Protein AF-0000000076604815 (afdb_homodimer)

Radius of gyration: 25.34 Å; Cα contacts (8 Å, |Δi|>4): 704; chains: 2; bounding box: 78×73×57 Å

pLDDT: mean 83.57, std 13.37, range [25.78, 98.25]

Structure (mmCIF, N/CA/C/O backbone):
data_AF-0000000076604815-model_v1
#
loop_
_entity.id
_entity.type
_entity.pdbx_description
1 polymer 'Sugar ABC transporter permease'
#
loop_
_atom_site.group_PDB
_atom_site.id
_atom_site.type_symbol
_atom_site.label_atom_id
_atom_site.label_alt_id
_atom_site.label_comp_id
_atom_site.label_asym_id
_atom_site.label_entity_id
_atom_site.label_seq_id
_atom_site.pdbx_PDB_ins_code
_atom_site.Cartn_x
_atom_site.Cartn_y
_atom_site.Cartn_z
_atom_site.occupancy
_atom_site.B_iso_or_equiv
_atom_site.auth_seq_id
_atom_site.auth_comp_id
_atom_site.auth_asym_id
_atom_site.auth_atom_id
_atom_site.pdbx_PDB_model_num
ATOM 1 N N . MET A 1 1 ? -42.188 28.953 12.656 1 59.22 1 MET A N 1
ATOM 2 C CA . MET A 1 1 ? -41.5 28.594 11.414 1 59.22 1 MET A CA 1
ATOM 3 C C . MET A 1 1 ? -40.062 28.219 11.688 1 59.22 1 MET A C 1
ATOM 5 O O . MET A 1 1 ? -39.562 27.219 11.172 1 59.22 1 MET A O 1
ATOM 9 N N . ALA A 1 2 ? -39.438 28.953 12.539 1 69.12 2 ALA A N 1
ATOM 10 C CA . ALA A 1 2 ? -38.062 28.703 12.906 1 69.12 2 ALA A CA 1
ATOM 11 C C . ALA A 1 2 ? -37.938 27.391 13.664 1 69.12 2 ALA A C 1
ATOM 13 O O . ALA A 1 2 ? -37 26.594 13.398 1 69.12 2 ALA A O 1
ATOM 14 N N . LEU A 1 3 ? -38.844 27.094 14.508 1 68.69 3 LEU A N 1
ATOM 15 C CA . LEU A 1 3 ? -38.781 25.891 15.32 1 68.69 3 LEU A CA 1
ATOM 16 C C . LEU A 1 3 ? -38.969 24.641 14.453 1 68.69 3 LEU A C 1
ATOM 18 O O . LEU A 1 3 ? -38.344 23.625 14.68 1 68.69 3 LEU A O 1
ATOM 22 N N . LYS A 1 4 ? -39.875 24.766 13.461 1 66.81 4 LYS A N 1
ATOM 23 C CA . LYS A 1 4 ? -40.125 23.641 12.547 1 66.81 4 LYS A CA 1
ATOM 24 C C . LYS A 1 4 ? -38.875 23.359 11.688 1 66.81 4 LYS A C 1
ATOM 26 O O . LYS A 1 4 ? -38.531 22.203 11.445 1 66.81 4 LYS A O 1
ATOM 31 N N . LYS A 1 5 ? -38.281 24.438 11.242 1 68.19 5 LYS A N 1
ATOM 32 C CA . LYS A 1 5 ? -37.062 24.312 10.445 1 68.19 5 LYS A CA 1
ATOM 33 C C . LYS A 1 5 ? -35.938 23.688 11.266 1 68.19 5 LYS A C 1
ATOM 35 O O . LYS A 1 5 ? -35.156 22.875 10.75 1 68.19 5 LYS A O 1
ATOM 40 N N . GLU A 1 6 ? -35.875 24.062 12.547 1 68.06 6 GLU A N 1
ATOM 41 C CA . GLU A 1 6 ? -34.875 23.5 13.445 1 68.06 6 GLU A CA 1
ATOM 42 C C . GLU A 1 6 ? -35.125 22.016 13.68 1 68.06 6 GLU A C 1
ATOM 44 O O . GLU A 1 6 ? -34.188 21.234 13.719 1 68.06 6 GLU A O 1
ATOM 49 N N . LYS A 1 7 ? -36.438 21.625 13.859 1 69 7 LYS A N 1
ATOM 50 C CA . LYS A 1 7 ? -36.781 20.219 14.062 1 69 7 LYS A CA 1
ATOM 51 C C . LYS A 1 7 ? -36.469 19.375 12.836 1 69 7 LYS A C 1
ATOM 53 O O . LYS A 1 7 ? -36 18.25 12.953 1 69 7 LYS A O 1
ATOM 58 N N . GLN A 1 8 ? -36.781 19.922 11.68 1 68.44 8 GLN A N 1
ATOM 59 C CA . GLN A 1 8 ? -36.5 19.234 10.422 1 68.44 8 GLN A CA 1
ATOM 60 C C . GLN A 1 8 ? -34.969 19.062 10.227 1 68.44 8 GLN A C 1
ATOM 62 O O . GLN A 1 8 ? -34.531 18.016 9.75 1 68.44 8 GLN A O 1
ATOM 67 N N . ARG A 1 9 ? -34.25 20.031 10.578 1 66.69 9 ARG A N 1
ATOM 68 C CA . ARG A 1 9 ? -32.781 19.969 10.477 1 66.69 9 ARG A CA 1
ATOM 69 C C . ARG A 1 9 ? -32.219 18.922 11.422 1 66.69 9 ARG A C 1
ATOM 71 O O . ARG A 1 9 ? -31.297 18.172 11.062 1 66.69 9 ARG A O 1
ATOM 78 N N . ASN A 1 10 ? -32.844 18.938 12.562 1 68.44 10 ASN A N 1
ATOM 79 C CA . ASN A 1 10 ? -32.438 17.938 13.555 1 68.44 10 ASN A CA 1
ATOM 80 C C . ASN A 1 10 ? -32.75 16.531 13.102 1 68.44 10 ASN A C 1
ATOM 82 O O . ASN A 1 10 ? -31.984 15.594 13.32 1 68.44 10 ASN A O 1
ATOM 86 N N . ARG A 1 11 ? -33.906 16.406 12.469 1 67.38 11 ARG A N 1
ATOM 87 C CA . ARG A 1 11 ? -34.344 15.102 11.977 1 67.38 11 ARG A CA 1
ATOM 88 C C . ARG A 1 11 ? -33.438 14.625 10.844 1 67.38 11 ARG A C 1
ATOM 90 O O . ARG A 1 11 ? -33.062 13.453 10.789 1 67.38 11 ARG A O 1
ATOM 97 N N . LYS A 1 12 ? -33.156 15.469 9.984 1 65.5 12 LYS A N 1
ATOM 98 C CA . LYS A 1 12 ? -32.281 15.133 8.867 1 65.5 12 LYS A CA 1
ATOM 99 C C . LYS A 1 12 ? -30.891 14.766 9.367 1 65.5 12 LYS A C 1
ATOM 101 O O . LYS A 1 12 ? -30.266 13.828 8.859 1 65.5 12 LYS A O 1
ATOM 106 N N . LYS A 1 13 ? -30.484 15.43 10.359 1 69.56 13 LYS A N 1
ATOM 107 C CA . LYS A 1 13 ? -29.203 15.125 10.984 1 69.56 13 LYS A CA 1
ATOM 108 C C . LYS A 1 13 ? -29.203 13.719 11.57 1 69.56 13 LYS A C 1
ATOM 110 O O . LYS A 1 13 ? -28.219 12.977 11.438 1 69.56 13 LYS A O 1
ATOM 115 N N . LYS A 1 14 ? -30.328 13.477 12.102 1 71.12 14 LYS A N 1
ATOM 116 C CA . LYS A 1 14 ? -30.453 12.164 12.734 1 71.12 14 LYS A CA 1
ATOM 117 C C . LYS A 1 14 ? -30.469 11.055 11.695 1 71.12 14 LYS A C 1
ATOM 119 O O . LYS A 1 14 ? -29.844 10.008 11.875 1 71.12 14 LYS A O 1
ATOM 124 N N . ILE A 1 15 ? -31.141 11.297 10.609 1 70.44 15 ILE A N 1
ATOM 125 C CA . ILE A 1 15 ? -31.25 10.289 9.562 1 70.44 15 ILE A CA 1
ATOM 126 C C . ILE A 1 15 ? -29.875 10.062 8.914 1 70.44 15 ILE A C 1
ATOM 128 O O . ILE A 1 15 ? -29.484 8.922 8.68 1 70.44 15 ILE A O 1
ATOM 132 N N . TYR A 1 16 ? -29.156 11.102 8.633 1 67.44 16 TYR A N 1
ATOM 133 C CA . TYR A 1 16 ? -27.828 10.984 8.047 1 67.44 16 TYR A CA 1
ATOM 134 C C . TYR A 1 16 ? -26.891 10.234 8.969 1 67.44 16 TYR A C 1
ATOM 136 O O . TYR A 1 16 ? -26.094 9.398 8.516 1 67.44 16 TYR A O 1
ATOM 144 N N . SER A 1 17 ? -27.078 10.539 10.156 1 69.69 17 SER A N 1
ATOM 145 C CA . SER A 1 17 ? -26.234 9.852 11.125 1 69.69 17 SER A CA 1
ATOM 146 C C . SER A 1 17 ? -26.562 8.359 11.18 1 69.69 17 SER A C 1
ATOM 148 O O . SER A 1 17 ? -25.672 7.52 11.219 1 69.69 17 SER A O 1
ATOM 150 N N . VAL A 1 18 ? -27.891 8.078 11.055 1 71.94 18 VAL A N 1
ATOM 151 C CA . VAL A 1 18 ? -28.312 6.688 11.133 1 71.94 18 VAL A CA 1
ATOM 152 C C . VAL A 1 18 ? -27.859 5.938 9.891 1 71.94 18 VAL A C 1
ATOM 154 O O . VAL A 1 18 ? -27.359 4.809 9.984 1 71.94 18 VAL A O 1
ATOM 157 N N . VAL A 1 19 ? -27.938 6.598 8.797 1 72.12 19 VAL A N 1
ATOM 158 C CA . VAL A 1 19 ? -27.562 5.965 7.539 1 72.12 19 VAL A CA 1
ATOM 159 C C . VAL A 1 19 ? -26.047 5.754 7.504 1 72.12 19 VAL A C 1
ATOM 161 O O . VAL A 1 19 ? -25.578 4.688 7.105 1 72.12 19 VAL A O 1
ATOM 164 N N . SER A 1 20 ? -25.375 6.738 7.934 1 70.25 20 SER A N 1
ATOM 165 C CA . SER A 1 20 ? -23.922 6.621 7.965 1 70.25 20 SER A CA 1
ATOM 166 C C . SER A 1 20 ? -23.484 5.504 8.906 1 70.25 20 SER A C 1
ATOM 168 O O . SER A 1 20 ? -22.594 4.723 8.578 1 70.25 20 SER A O 1
ATOM 170 N N . TYR A 1 21 ? -24.219 5.395 9.914 1 71.12 21 TYR A N 1
ATOM 171 C CA . TYR A 1 21 ? -23.906 4.344 10.875 1 71.12 21 TYR A CA 1
ATOM 172 C C . TYR A 1 21 ? -24.25 2.969 10.312 1 71.12 21 TYR A C 1
ATOM 174 O O . TYR A 1 21 ? -23.5 2.006 10.516 1 71.12 21 TYR A O 1
ATOM 182 N N . ALA A 1 22 ? -25.297 2.955 9.672 1 75.62 22 ALA A N 1
ATOM 183 C CA . ALA A 1 22 ? -25.734 1.686 9.094 1 75.62 22 ALA A CA 1
ATOM 184 C C . ALA A 1 22 ? -24.75 1.206 8.031 1 75.62 22 ALA A C 1
ATOM 186 O O . ALA A 1 22 ? -24.406 0.021 7.98 1 75.62 22 ALA A O 1
ATOM 187 N N . ILE A 1 23 ? -24.219 2.139 7.34 1 73.94 23 ILE A N 1
ATOM 188 C CA . ILE A 1 23 ? -23.281 1.803 6.285 1 73.94 23 ILE A CA 1
ATOM 189 C C . ILE A 1 23 ? -21.953 1.342 6.902 1 73.94 23 ILE A C 1
ATOM 191 O O . ILE A 1 23 ? -21.375 0.348 6.465 1 73.94 23 ILE A O 1
ATOM 195 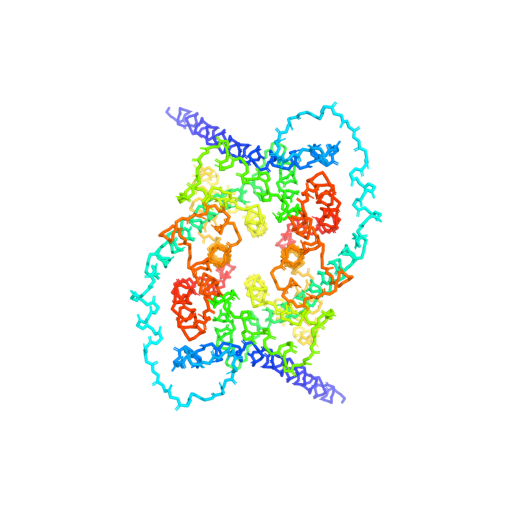N N . LEU A 1 24 ? -21.609 2.041 7.871 1 72.44 24 LEU A N 1
ATOM 196 C CA . LEU A 1 24 ? -20.359 1.681 8.547 1 72.44 24 LEU A CA 1
ATOM 197 C C . LEU A 1 24 ? -20.484 0.309 9.203 1 72.44 24 LEU A C 1
ATOM 199 O O . LEU A 1 24 ? -19.562 -0.508 9.117 1 72.44 24 LEU A O 1
ATOM 203 N N . LEU A 1 25 ? -21.609 0.094 9.812 1 75.06 25 LEU A N 1
ATOM 204 C CA . LEU A 1 25 ? -21.828 -1.185 10.477 1 75.06 25 LEU A CA 1
ATOM 205 C C . LEU A 1 25 ? -21.859 -2.326 9.469 1 75.06 25 LEU A C 1
ATOM 207 O O . LEU A 1 25 ? -21.312 -3.4 9.719 1 75.06 25 LEU A O 1
ATOM 211 N N . PHE A 1 26 ? -22.484 -2.039 8.391 1 78.31 26 PHE A N 1
ATOM 212 C CA . PHE A 1 26 ? -22.547 -3.037 7.332 1 78.31 26 PHE A CA 1
ATOM 213 C C . PHE A 1 26 ? -21.156 -3.393 6.828 1 78.31 26 PHE A C 1
ATOM 215 O O . PHE A 1 26 ? -20.844 -4.57 6.664 1 78.31 26 PHE A O 1
ATOM 222 N N . TRP A 1 27 ? -20.391 -2.369 6.688 1 74.5 27 TRP A N 1
ATOM 223 C CA . TRP A 1 27 ? -19.047 -2.586 6.191 1 74.5 27 TRP A CA 1
ATOM 224 C C . TRP A 1 27 ? -18.188 -3.326 7.223 1 74.5 27 TRP A C 1
ATOM 226 O 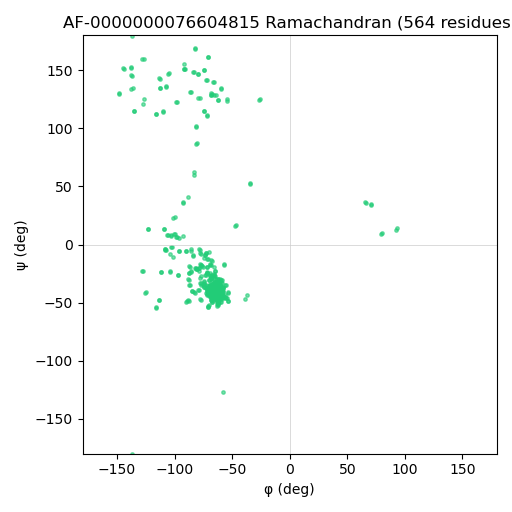O . TRP A 1 27 ? -17.391 -4.199 6.867 1 74.5 27 TRP A O 1
ATOM 236 N N . VAL A 1 28 ? -18.422 -3.035 8.43 1 76.06 28 VAL A N 1
ATOM 237 C CA . VAL A 1 28 ? -17.703 -3.686 9.516 1 76.06 28 VAL A CA 1
ATOM 238 C C . VAL A 1 28 ? -18.047 -5.172 9.555 1 76.06 28 VAL A C 1
ATOM 240 O O . VAL A 1 28 ? -17.156 -6.02 9.68 1 76.06 28 VAL A O 1
ATOM 243 N N . VAL A 1 29 ? -19.312 -5.441 9.406 1 78.12 29 VAL A N 1
ATOM 244 C CA . VAL A 1 29 ? -19.766 -6.828 9.461 1 78.12 29 VAL A CA 1
ATOM 245 C C . VAL A 1 29 ? -19.203 -7.602 8.266 1 78.12 29 VAL A C 1
ATOM 247 O O . VAL A 1 29 ? -18.719 -8.727 8.422 1 78.12 29 VAL A O 1
ATOM 250 N N . LEU A 1 30 ? -19.203 -6.988 7.172 1 77.12 30 LEU A N 1
ATOM 251 C CA . LEU A 1 30 ? -18.734 -7.641 5.953 1 77.12 30 LEU A CA 1
ATOM 252 C C . LEU A 1 30 ? -17.25 -7.957 6.043 1 77.12 30 LEU A C 1
ATOM 254 O O . LEU A 1 30 ? -16.797 -8.992 5.547 1 77.12 30 LEU A O 1
ATOM 258 N N . THR A 1 31 ? -16.547 -7.082 6.676 1 76.31 31 THR A N 1
ATOM 259 C CA . THR A 1 31 ? -15.094 -7.266 6.746 1 76.31 31 THR A CA 1
ATOM 260 C C . THR A 1 31 ? -14.727 -8.258 7.844 1 76.31 31 THR A C 1
ATOM 262 O O . THR A 1 31 ? -13.695 -8.93 7.766 1 76.31 31 THR A O 1
ATOM 265 N N . ILE A 1 32 ? -15.641 -8.477 8.812 1 82.94 32 ILE A N 1
ATOM 266 C CA . ILE A 1 32 ? -15.367 -9.312 9.977 1 82.94 32 ILE A CA 1
ATOM 267 C C . ILE A 1 32 ? -15.688 -10.773 9.648 1 82.94 32 ILE A C 1
ATOM 269 O O . ILE A 1 32 ? -15.078 -11.688 10.203 1 82.94 32 ILE A O 1
ATOM 273 N N . ILE A 1 33 ? -16.516 -11.016 8.734 1 84.5 33 ILE A N 1
ATOM 274 C CA . ILE A 1 33 ? -17.016 -12.359 8.453 1 84.5 33 ILE A CA 1
ATOM 275 C C . ILE A 1 33 ? -15.859 -13.25 8.016 1 84.5 33 ILE A C 1
ATOM 277 O O . ILE A 1 33 ? -15.648 -14.328 8.586 1 84.5 33 ILE A O 1
ATOM 281 N N . PRO A 1 34 ? -15.07 -12.812 7.043 1 82.25 34 PRO A N 1
ATOM 282 C CA . PRO A 1 34 ? -13.953 -13.672 6.652 1 82.25 34 PRO A CA 1
ATOM 283 C C . PRO A 1 34 ? -12.961 -13.906 7.789 1 82.25 34 PRO A C 1
ATOM 285 O O . PRO A 1 34 ? -12.359 -14.984 7.875 1 82.25 34 PRO A O 1
ATOM 288 N N . LEU A 1 35 ? -12.82 -12.977 8.586 1 83.38 35 LEU A N 1
ATOM 289 C CA . LEU A 1 35 ? -11.945 -13.109 9.75 1 83.38 35 LEU A CA 1
ATOM 290 C C . LEU A 1 35 ? -12.5 -14.125 10.734 1 83.38 35 LEU A C 1
ATOM 292 O O . LEU A 1 35 ? -11.75 -14.93 11.297 1 83.38 35 LEU A O 1
ATOM 296 N N . TYR A 1 36 ? -13.734 -13.961 10.914 1 86.56 36 TYR A N 1
ATOM 297 C CA . TYR A 1 36 ? -14.414 -14.922 11.781 1 86.56 36 TYR A CA 1
ATOM 298 C C . TYR A 1 36 ? -14.258 -16.344 11.25 1 86.56 36 TYR A C 1
ATOM 300 O O . TYR A 1 36 ? -13.938 -17.266 12.008 1 86.56 36 TYR A O 1
ATOM 308 N N . TRP A 1 37 ? -14.359 -16.5 10.008 1 85.75 37 TRP A N 1
ATOM 309 C CA . TRP A 1 37 ? -14.211 -17.812 9.383 1 85.75 37 TRP A CA 1
ATOM 310 C C . TRP A 1 37 ? -12.781 -18.328 9.531 1 85.75 37 TRP A C 1
ATOM 312 O O . TRP A 1 37 ? -12.562 -19.531 9.719 1 85.75 37 TRP A O 1
ATOM 322 N N . MET A 1 38 ? -11.852 -17.438 9.383 1 86.12 38 MET A N 1
ATOM 323 C CA . MET A 1 38 ? -10.445 -17.797 9.531 1 86.12 38 MET A CA 1
ATOM 324 C C . MET A 1 38 ? -10.172 -18.344 10.93 1 86.12 38 MET A C 1
ATOM 326 O O . MET A 1 38 ? -9.539 -19.391 11.086 1 86.12 38 MET A O 1
ATOM 330 N N . VAL A 1 39 ? -10.711 -17.688 11.906 1 88.75 39 VAL A N 1
ATOM 331 C CA . VAL A 1 39 ? -10.477 -18.062 13.297 1 88.75 39 VAL A CA 1
ATOM 332 C C . VAL A 1 39 ? -11.156 -19.406 13.594 1 88.75 39 VAL A C 1
ATOM 334 O O . VAL A 1 39 ? -10.539 -20.312 14.172 1 88.75 39 VAL A O 1
ATOM 337 N N . ILE A 1 40 ? -12.359 -19.547 13.148 1 89.44 40 ILE A N 1
ATOM 338 C CA . ILE A 1 40 ? -13.109 -20.781 13.398 1 89.44 40 ILE A CA 1
ATOM 339 C C . ILE A 1 40 ? -12.445 -21.938 12.672 1 89.44 40 ILE A C 1
ATOM 341 O O . ILE A 1 40 ? -12.312 -23.031 13.227 1 89.44 40 ILE A O 1
ATOM 345 N N . SER A 1 41 ? -11.984 -21.703 11.492 1 87.44 41 SER A N 1
ATOM 346 C CA . SER A 1 41 ? -11.375 -22.75 10.68 1 87.44 41 SER A CA 1
ATOM 347 C C . SER A 1 41 ? -10.008 -23.156 11.219 1 87.44 41 SER A C 1
ATOM 349 O O . SER A 1 41 ? -9.523 -24.25 10.945 1 87.44 41 SER A O 1
ATOM 351 N N . SER A 1 42 ? -9.383 -22.25 11.945 1 89.75 42 SER A N 1
ATOM 352 C CA . SER A 1 42 ? -8.078 -22.547 12.516 1 89.75 42 SER A CA 1
ATOM 353 C C . SER A 1 42 ? -8.18 -23.609 13.602 1 89.75 42 SER A C 1
ATOM 355 O O . SER A 1 42 ? -7.172 -24.219 13.984 1 89.75 42 SER A O 1
ATOM 357 N N . PHE A 1 43 ? -9.391 -23.891 14.055 1 92 43 PHE A N 1
ATOM 358 C CA . PHE A 1 43 ? -9.609 -24.875 15.102 1 92 43 PHE A CA 1
ATOM 359 C C . PHE A 1 43 ? -10.281 -26.125 14.531 1 92 43 PHE A C 1
ATOM 361 O O . PHE A 1 43 ? -10.781 -26.969 15.281 1 92 43 PHE A O 1
ATOM 368 N N . ARG A 1 44 ? -10.266 -26.156 13.258 1 88.38 44 ARG A N 1
ATOM 369 C CA . ARG A 1 44 ? -10.906 -27.297 12.609 1 88.38 44 ARG A CA 1
ATOM 370 C C . ARG A 1 44 ? -9.875 -28.172 11.898 1 88.38 44 ARG A C 1
ATOM 372 O O . ARG A 1 44 ? -9 -27.656 11.195 1 88.38 44 ARG A O 1
ATOM 379 N N . ASP A 1 45 ? -10.047 -29.438 12.125 1 81.69 45 ASP A N 1
ATOM 380 C CA . ASP A 1 45 ? -9.172 -30.375 11.43 1 81.69 45 ASP A CA 1
ATOM 381 C C . ASP A 1 45 ? -9.664 -30.641 10.008 1 81.69 45 ASP A C 1
ATOM 383 O O . ASP A 1 45 ? -10.719 -31.25 9.812 1 81.69 45 ASP A O 1
ATOM 387 N N . THR A 1 46 ? -9.055 -30.031 9.133 1 73.31 46 THR A N 1
ATOM 388 C CA . THR A 1 46 ? -9.508 -30.109 7.75 1 73.31 46 THR A CA 1
ATOM 389 C C . THR A 1 46 ? -8.688 -31.141 6.98 1 73.31 46 THR A C 1
ATOM 391 O O . THR A 1 46 ? -8.773 -31.219 5.75 1 73.31 46 THR A O 1
ATOM 394 N N . THR A 1 47 ? -7.887 -31.828 7.602 1 65.81 47 THR A N 1
ATOM 395 C CA . THR A 1 47 ? -7.113 -32.844 6.887 1 65.81 47 THR A CA 1
ATOM 396 C C . THR A 1 47 ? -8.039 -33.812 6.18 1 65.81 47 THR A C 1
ATOM 398 O O . THR A 1 47 ? -7.637 -34.469 5.203 1 65.81 47 THR A O 1
ATOM 401 N N . VAL A 1 48 ? -9.234 -33.75 6.645 1 59.06 48 VAL A N 1
ATOM 402 C CA . VAL A 1 48 ? -10.141 -34.719 6.035 1 59.06 48 VAL A CA 1
ATOM 403 C C . VAL A 1 48 ? -11.008 -34 4.984 1 59.06 48 VAL A C 1
ATOM 405 O O . VAL A 1 48 ? -11.688 -34.688 4.195 1 59.06 48 VAL A O 1
ATOM 408 N N . SER A 1 49 ? -10.922 -32.688 5 1 60.47 49 SER A N 1
ATOM 409 C CA . SER A 1 49 ? -11.844 -32 4.109 1 60.47 49 SER A CA 1
ATOM 410 C C . SER A 1 49 ? -11.156 -31.594 2.811 1 60.47 49 SER A C 1
ATOM 412 O O . SER A 1 49 ? -10.023 -31.109 2.828 1 60.47 49 SER A O 1
ATOM 414 N N . VAL A 1 50 ? -11.711 -32.062 1.733 1 57.19 50 VAL A N 1
ATOM 415 C CA . VAL A 1 50 ? -11.203 -31.812 0.386 1 57.19 50 VAL A CA 1
ATOM 416 C C . VAL A 1 50 ? -11.359 -30.344 0.024 1 57.19 50 VAL A C 1
ATOM 418 O O . VAL A 1 50 ? -10.578 -29.797 -0.765 1 57.19 50 VAL A O 1
ATOM 421 N N . SER A 1 51 ? -12.328 -29.719 0.645 1 63.94 51 SER A N 1
ATOM 422 C CA . SER A 1 51 ? -12.586 -28.344 0.271 1 63.94 51 SER A CA 1
ATOM 423 C C . SER A 1 51 ? -12.82 -27.469 1.502 1 63.94 51 SER A C 1
ATOM 425 O O . SER A 1 51 ? -13.234 -27.969 2.553 1 63.94 51 SER A O 1
ATOM 427 N N . PHE A 1 52 ? -12.328 -26.328 1.251 1 69.62 52 PHE A N 1
ATOM 428 C CA . PHE A 1 52 ? -12.602 -25.375 2.318 1 69.62 52 PHE A CA 1
ATOM 429 C C . PHE A 1 52 ? -14.07 -24.969 2.328 1 69.62 52 PHE A C 1
ATOM 431 O O . PHE A 1 52 ? -14.586 -24.469 1.328 1 69.62 52 PHE A O 1
ATOM 438 N N . ARG A 1 53 ? -14.859 -25.375 3.352 1 75.25 53 ARG A N 1
ATOM 439 C CA . ARG A 1 53 ? -16.234 -24.953 3.566 1 75.25 53 ARG A CA 1
ATOM 440 C C . ARG A 1 53 ? -16.375 -24.172 4.867 1 75.25 53 ARG A C 1
ATOM 442 O O . ARG A 1 53 ? -16.203 -24.734 5.953 1 75.25 53 ARG A O 1
ATOM 449 N N . PRO A 1 54 ? -16.672 -22.875 4.66 1 75.44 54 PRO A N 1
ATOM 450 C CA . PRO A 1 54 ? -16.828 -22.094 5.887 1 75.44 54 PRO A CA 1
ATOM 451 C C . PRO A 1 54 ? -18 -22.562 6.746 1 75.44 54 PRO A C 1
ATOM 453 O O . PRO A 1 54 ? -19.031 -22.938 6.219 1 75.44 54 PRO A O 1
ATOM 456 N N . GLU A 1 55 ? -17.656 -22.781 7.992 1 80.19 55 GLU A N 1
ATOM 457 C CA . GLU A 1 55 ? -18.688 -23.094 8.984 1 80.19 55 GLU A CA 1
ATOM 458 C C . GLU A 1 55 ? -18.812 -21.969 10.016 1 80.19 55 GLU A C 1
ATOM 460 O O . GLU A 1 55 ? -17.828 -21.312 10.352 1 80.19 55 GLU A O 1
ATOM 465 N N . TRP A 1 56 ? -19.953 -21.703 10.438 1 84 56 TRP A N 1
ATOM 466 C CA . TRP A 1 56 ? -20.188 -20.641 11.398 1 84 56 TRP A CA 1
ATOM 467 C C . TRP A 1 56 ? -19.797 -21.078 12.805 1 84 56 TRP A C 1
ATOM 469 O O . TRP A 1 56 ? -19.375 -20.25 13.625 1 84 56 TRP A O 1
ATOM 479 N N . PHE A 1 57 ? -19.891 -22.375 12.977 1 84.12 57 PHE A N 1
ATOM 480 C CA . PHE A 1 57 ? -19.516 -22.938 14.266 1 84.12 57 PHE A CA 1
ATOM 481 C C . PHE A 1 57 ? -18.703 -24.219 14.094 1 84.12 57 PHE A C 1
ATOM 483 O O . PHE A 1 57 ? -19 -25.031 13.219 1 84.12 57 PHE A O 1
ATOM 490 N N . PRO A 1 58 ? -17.609 -24.297 14.859 1 75.81 58 PRO A N 1
ATOM 491 C CA . PRO A 1 58 ? -16.812 -25.5 14.695 1 75.81 58 PRO A CA 1
ATOM 492 C C . PRO A 1 58 ? -17.516 -26.75 15.211 1 75.81 58 PRO A C 1
ATOM 494 O O . PRO A 1 58 ? -18.156 -26.719 16.266 1 75.81 58 PRO A O 1
ATOM 497 N N . SER A 1 59 ? -17.562 -27.734 14.391 1 76.5 59 SER A N 1
ATOM 498 C CA . SER A 1 59 ? -18.125 -29 14.852 1 76.5 59 SER A CA 1
ATOM 499 C C . SER A 1 59 ? -17.234 -29.656 15.891 1 76.5 59 SER A C 1
ATOM 501 O O . SER A 1 59 ? -17.703 -30.156 16.922 1 76.5 59 SER A O 1
ATOM 503 N N . GLN A 1 60 ? -15.906 -29.656 15.625 1 84.25 60 GLN A N 1
ATOM 504 C CA . GLN A 1 60 ? -14.93 -30.203 16.562 1 84.25 60 GLN A CA 1
ATOM 505 C C . GLN A 1 60 ? -13.727 -29.281 16.703 1 84.25 60 GLN A C 1
ATOM 507 O O . GLN A 1 60 ? -13.016 -29.031 15.727 1 84.25 60 GLN A O 1
ATOM 512 N N . LEU A 1 61 ? -13.633 -28.797 17.891 1 89 61 LEU A N 1
ATOM 513 C CA . LEU A 1 61 ? -12.508 -27.922 18.188 1 89 61 LEU A CA 1
ATOM 514 C C . LEU A 1 61 ? -11.234 -28.719 18.422 1 89 61 LEU A C 1
ATOM 516 O O . LEU A 1 61 ? -11.266 -29.75 19.094 1 89 61 LEU A O 1
ATOM 520 N N . THR A 1 62 ? -10.219 -28.406 17.719 1 91.31 62 THR A N 1
ATOM 521 C CA . THR A 1 62 ? -8.945 -29.094 17.922 1 91.31 62 THR A CA 1
ATOM 522 C C . THR A 1 62 ? -7.785 -28.094 17.891 1 91.31 62 THR A C 1
ATOM 524 O O . THR A 1 62 ? -7.906 -27.016 17.281 1 91.31 62 THR A O 1
ATOM 527 N N . LEU A 1 63 ? -6.754 -28.438 18.578 1 93.88 63 LEU A N 1
ATOM 528 C CA . LEU A 1 63 ? -5.527 -27.656 18.531 1 93.88 63 LEU A CA 1
ATOM 529 C C . LEU A 1 63 ? -4.48 -28.328 17.656 1 93.88 63 LEU A C 1
ATOM 531 O O . LEU A 1 63 ? -3.365 -27.828 17.516 1 93.88 63 LEU A O 1
ATOM 535 N N . SER A 1 64 ? -4.918 -29.359 17.016 1 92.56 64 SER A N 1
ATOM 536 C CA . SER A 1 64 ? -3.996 -30.125 16.172 1 92.56 64 SER A CA 1
ATOM 537 C C . SER A 1 64 ? -3.49 -29.281 15.008 1 92.56 64 SER A C 1
ATOM 539 O O . SER A 1 64 ? -2.359 -29.469 14.555 1 92.56 64 SER A O 1
ATOM 541 N N . THR A 1 65 ? -4.328 -28.359 14.594 1 91.81 65 THR A N 1
ATOM 542 C CA . THR A 1 65 ? -3.951 -27.5 13.484 1 91.81 65 THR A CA 1
ATOM 543 C C . THR A 1 65 ? -2.779 -26.594 13.867 1 91.81 65 THR A C 1
ATOM 545 O O . THR A 1 65 ? -1.852 -26.406 13.078 1 91.81 65 THR A O 1
ATOM 548 N N . TYR A 1 66 ? -2.801 -26.156 15.07 1 94.25 66 TYR A N 1
ATOM 549 C CA . TYR A 1 66 ? -1.721 -25.312 15.57 1 94.25 66 TYR A CA 1
ATOM 550 C C . TYR A 1 66 ? -0.447 -26.125 15.773 1 94.25 66 TYR A C 1
ATOM 552 O O . TYR A 1 66 ? 0.648 -25.672 15.445 1 94.25 66 TYR A O 1
ATOM 560 N N . ILE A 1 67 ? -0.603 -27.297 16.266 1 94.25 67 ILE A N 1
ATOM 561 C CA . ILE A 1 67 ? 0.541 -28.172 16.516 1 94.25 67 ILE A CA 1
ATOM 562 C C . ILE A 1 67 ? 1.211 -28.547 15.195 1 94.25 67 ILE A C 1
ATOM 564 O O . ILE A 1 67 ? 2.434 -28.438 15.062 1 94.25 67 ILE A O 1
ATOM 568 N N . ARG A 1 68 ? 0.44 -28.875 14.25 1 91 68 ARG A N 1
ATOM 569 C CA . ARG A 1 68 ? 0.984 -29.266 12.953 1 91 68 ARG A CA 1
ATOM 570 C C . ARG A 1 68 ? 1.692 -28.078 12.289 1 91 68 ARG A C 1
ATOM 572 O O . ARG A 1 68 ? 2.779 -28.234 11.734 1 91 68 ARG A O 1
ATOM 579 N N . PHE A 1 69 ? 1.09 -26.938 12.352 1 91.31 69 PHE A N 1
ATOM 580 C CA . PHE A 1 69 ? 1.695 -25.766 11.75 1 91.31 69 PHE A CA 1
ATOM 581 C C . PHE A 1 69 ? 3.035 -25.438 12.398 1 91.31 69 PHE A C 1
ATOM 583 O O . PHE A 1 69 ? 4.008 -25.125 11.711 1 91.31 69 PHE A O 1
ATOM 590 N N . LEU A 1 70 ? 3.121 -25.625 13.742 1 94.12 70 LEU A N 1
ATOM 591 C CA . LEU A 1 70 ? 4.301 -25.188 14.484 1 94.12 70 LEU A CA 1
ATOM 592 C C . LEU A 1 70 ? 5.379 -26.281 14.453 1 94.12 70 LEU A C 1
ATOM 594 O O . LEU A 1 70 ? 6.566 -25.969 14.586 1 94.12 70 LEU A O 1
ATOM 598 N N . THR A 1 71 ? 4.973 -27.516 14.242 1 92.31 71 THR A N 1
ATOM 599 C CA . THR A 1 71 ? 5.945 -28.594 14.414 1 92.31 71 THR A CA 1
ATOM 600 C C . THR A 1 71 ? 6.281 -29.234 13.078 1 92.31 71 THR A C 1
ATOM 602 O O . THR A 1 71 ? 7.348 -29.828 12.922 1 92.31 71 THR A O 1
ATOM 605 N N . GLU A 1 72 ? 5.426 -29.125 12.133 1 90.69 72 GLU A N 1
ATOM 606 C CA . GLU A 1 72 ? 5.645 -29.844 10.875 1 90.69 72 GLU A CA 1
ATOM 607 C C . GLU A 1 72 ? 6.066 -28.875 9.766 1 90.69 72 GLU A C 1
ATOM 609 O O . GLU A 1 72 ? 6.078 -29.25 8.586 1 90.69 72 GLU A O 1
ATOM 614 N N . THR A 1 73 ? 6.328 -27.641 10.086 1 91.44 73 THR A N 1
ATOM 615 C CA . THR A 1 73 ? 6.801 -26.656 9.125 1 91.44 73 THR A CA 1
ATOM 616 C C . THR A 1 73 ? 7.922 -25.812 9.719 1 91.44 73 THR A C 1
ATOM 618 O O . THR A 1 73 ? 8.359 -26.062 10.844 1 91.44 73 THR A O 1
ATOM 621 N N . ASP A 1 74 ? 8.43 -24.891 8.961 1 94.88 74 ASP A N 1
ATOM 622 C CA . ASP A 1 74 ? 9.406 -23.922 9.438 1 94.88 74 ASP A CA 1
ATOM 623 C C . ASP A 1 74 ? 8.719 -22.641 9.914 1 94.88 74 ASP A C 1
ATOM 625 O O . ASP A 1 74 ? 9.25 -21.547 9.734 1 94.88 74 ASP A O 1
ATOM 629 N N . ALA A 1 75 ? 7.531 -22.844 10.516 1 94 75 ALA A N 1
ATOM 630 C CA . ALA A 1 75 ? 6.645 -21.75 10.867 1 94 75 ALA A CA 1
ATOM 631 C C . ALA A 1 75 ? 7.367 -20.719 11.727 1 94 75 ALA A C 1
ATOM 633 O O . ALA A 1 75 ? 7.281 -19.516 11.461 1 94 75 ALA A O 1
ATOM 634 N N . LEU A 1 76 ? 8.07 -21.125 12.695 1 95.25 76 LEU A N 1
ATOM 635 C CA . LEU A 1 76 ? 8.734 -20.203 13.609 1 95.25 76 LEU A CA 1
ATOM 636 C C . LEU A 1 76 ? 9.82 -19.406 12.883 1 95.25 76 LEU A C 1
ATOM 638 O O . LEU A 1 76 ? 10.016 -18.219 13.156 1 95.25 76 LEU A O 1
ATOM 642 N N . ARG A 1 77 ? 10.477 -20.094 11.992 1 96.81 77 ARG A N 1
ATOM 643 C CA . ARG A 1 77 ? 11.484 -19.406 11.18 1 96.81 77 ARG A CA 1
ATOM 644 C C . ARG A 1 77 ? 10.844 -18.406 10.227 1 96.81 77 ARG A C 1
ATOM 646 O O . ARG A 1 77 ? 11.352 -17.297 10.055 1 96.81 77 ARG A O 1
ATOM 653 N N . TRP A 1 78 ? 9.727 -18.781 9.633 1 96.12 78 TRP A N 1
ATOM 654 C CA . TRP A 1 78 ? 9.008 -17.891 8.734 1 96.12 78 TRP A CA 1
ATOM 655 C C . TRP A 1 78 ? 8.555 -16.625 9.469 1 96.12 78 TRP A C 1
ATOM 657 O O . TRP A 1 78 ? 8.68 -15.516 8.953 1 96.12 78 TRP A O 1
ATOM 667 N N . LEU A 1 79 ? 8.07 -16.859 10.672 1 95.19 79 LEU A N 1
ATOM 668 C CA . LEU A 1 79 ? 7.621 -15.742 11.492 1 95.19 79 LEU A CA 1
ATOM 669 C C . LEU A 1 79 ? 8.789 -14.828 11.859 1 95.19 79 LEU A C 1
ATOM 671 O O . LEU A 1 79 ? 8.672 -13.602 11.773 1 95.19 79 LEU A O 1
ATOM 675 N N . PHE A 1 80 ? 9.852 -15.406 12.195 1 97 80 PHE A N 1
ATOM 676 C CA . PHE A 1 80 ? 11.039 -14.625 12.523 1 97 80 PHE A CA 1
ATOM 677 C C . PHE A 1 80 ? 11.516 -13.828 11.32 1 97 80 PHE A C 1
ATOM 679 O O . PHE A 1 80 ? 11.805 -12.633 11.43 1 97 80 PHE A O 1
ATOM 686 N N . ASN A 1 81 ? 11.609 -14.484 10.188 1 98.06 81 ASN A N 1
ATOM 687 C CA . ASN A 1 81 ? 12.047 -13.812 8.969 1 98.06 81 ASN A CA 1
ATOM 688 C C . ASN A 1 81 ? 11.164 -12.609 8.648 1 98.06 81 ASN A C 1
ATOM 690 O O . ASN A 1 81 ? 11.664 -11.531 8.336 1 98.06 81 ASN A O 1
ATOM 694 N N . SER A 1 82 ? 9.875 -12.828 8.75 1 96.69 82 SER A N 1
ATOM 695 C CA . SER A 1 82 ? 8.922 -11.766 8.453 1 96.69 82 SER A CA 1
ATOM 696 C C . SER A 1 82 ? 9.07 -10.602 9.438 1 96.69 82 SER A C 1
ATOM 698 O O . SER A 1 82 ? 9.062 -9.438 9.031 1 96.69 82 SER A O 1
ATOM 700 N N . LEU A 1 83 ? 9.195 -10.961 10.703 1 96.38 83 LEU A N 1
ATOM 701 C CA . LEU A 1 83 ? 9.336 -9.93 11.727 1 96.38 83 LEU A CA 1
ATOM 702 C C . LEU A 1 83 ? 10.633 -9.141 11.531 1 96.38 83 LEU A C 1
ATOM 704 O O . LEU A 1 83 ? 10.633 -7.914 11.609 1 96.38 83 LEU A O 1
ATOM 708 N N . PHE A 1 84 ? 11.656 -9.836 11.273 1 97.94 84 PHE A N 1
ATOM 709 C CA . PHE A 1 84 ? 12.953 -9.211 11.07 1 97.94 84 PHE A CA 1
ATOM 710 C C . PHE A 1 84 ? 12.93 -8.289 9.859 1 97.94 84 PHE A C 1
ATOM 712 O O . PHE A 1 84 ? 13.273 -7.113 9.953 1 97.94 84 PHE A O 1
ATOM 719 N N . VAL A 1 85 ? 12.5 -8.773 8.734 1 98.25 85 VAL A N 1
ATOM 720 C CA . VAL A 1 85 ? 12.484 -8.039 7.473 1 98.25 85 VAL A CA 1
ATOM 721 C C . VAL A 1 85 ? 11.57 -6.824 7.598 1 98.25 85 VAL A C 1
ATOM 723 O O . VAL A 1 85 ? 11.969 -5.703 7.266 1 98.25 85 VAL A O 1
ATOM 726 N N . SER A 1 86 ? 10.367 -7.055 8.086 1 97.06 86 SER A N 1
ATOM 727 C CA . SER A 1 86 ? 9.398 -5.969 8.164 1 97.06 86 SER A CA 1
ATOM 728 C C . SER A 1 86 ? 9.852 -4.902 9.164 1 97.06 86 SER A C 1
ATOM 730 O O . SER A 1 86 ? 9.617 -3.709 8.945 1 97.06 86 SER A O 1
ATOM 732 N N . SER A 1 87 ? 10.484 -5.328 10.273 1 96.75 87 SER A N 1
ATOM 733 C CA . SER A 1 87 ? 10.969 -4.363 11.258 1 96.75 87 SER A CA 1
ATOM 734 C C . SER A 1 87 ? 12.109 -3.527 10.695 1 96.75 87 SER A C 1
ATOM 736 O O . SER A 1 87 ? 12.125 -2.303 10.836 1 96.75 87 SER A O 1
ATOM 738 N N . VAL A 1 88 ? 13.031 -4.152 10.062 1 98.19 88 VAL A N 1
ATOM 739 C CA . VAL A 1 88 ? 14.164 -3.443 9.484 1 98.19 88 VAL A CA 1
ATOM 740 C C . VAL A 1 88 ? 13.68 -2.484 8.406 1 98.19 88 VAL A C 1
ATOM 742 O O . VAL A 1 88 ? 14.094 -1.32 8.367 1 98.19 88 VAL A O 1
ATOM 745 N N . LEU A 1 89 ? 12.789 -2.965 7.578 1 98 89 LEU A N 1
ATOM 746 C CA . LEU A 1 89 ? 12.297 -2.133 6.484 1 98 89 LEU A CA 1
ATOM 747 C C . LEU A 1 89 ? 11.477 -0.966 7.016 1 98 89 LEU A C 1
ATOM 749 O O . LEU A 1 89 ? 11.516 0.132 6.457 1 98 89 LEU A O 1
ATOM 753 N N . THR A 1 90 ? 10.711 -1.239 8.078 1 96.88 90 THR A N 1
ATOM 754 C CA . THR A 1 90 ? 9.977 -0.142 8.695 1 96.88 90 THR A CA 1
ATOM 755 C C . THR A 1 90 ? 10.938 0.912 9.242 1 96.88 90 THR A C 1
ATOM 757 O O . THR A 1 90 ? 10.758 2.107 9 1 96.88 90 THR A O 1
ATOM 760 N N . LEU A 1 91 ? 11.969 0.474 9.891 1 97.19 91 LEU A N 1
ATOM 761 C CA . LEU A 1 91 ? 12.945 1.385 10.477 1 97.19 91 LEU A CA 1
ATOM 762 C C . LEU A 1 91 ? 13.664 2.182 9.398 1 97.19 91 LEU A C 1
ATOM 764 O O . LEU A 1 91 ? 13.797 3.402 9.5 1 97.19 91 LEU A O 1
ATOM 768 N N . THR A 1 92 ? 14.109 1.521 8.367 1 96.56 92 THR A N 1
ATOM 769 C CA . THR A 1 92 ? 14.844 2.211 7.312 1 96.56 92 THR A CA 1
ATOM 770 C C . THR A 1 92 ? 13.945 3.197 6.578 1 96.56 92 THR A C 1
ATOM 772 O O . THR A 1 92 ? 14.367 4.301 6.23 1 96.56 92 THR A O 1
ATOM 775 N N . ASN A 1 93 ? 12.711 2.787 6.355 1 96.62 93 ASN A N 1
ATOM 776 C CA . ASN A 1 93 ? 11.781 3.705 5.695 1 96.62 93 ASN A CA 1
ATOM 777 C C . ASN A 1 93 ? 11.477 4.918 6.574 1 96.62 93 ASN A C 1
ATOM 779 O O . ASN A 1 93 ? 11.398 6.043 6.078 1 96.62 93 ASN A O 1
ATOM 783 N N . VAL A 1 94 ? 11.273 4.676 7.863 1 95.75 94 VAL A N 1
ATOM 784 C CA . VAL A 1 94 ? 11.016 5.797 8.758 1 95.75 94 VAL A CA 1
ATOM 785 C C . VAL A 1 94 ? 12.195 6.766 8.734 1 95.75 94 VAL A C 1
ATOM 787 O O . VAL A 1 94 ? 12.016 7.977 8.625 1 95.75 94 VAL A O 1
ATOM 790 N N . ILE A 1 95 ? 13.383 6.254 8.75 1 94 95 ILE A N 1
ATOM 791 C CA . ILE A 1 95 ? 14.578 7.09 8.797 1 94 95 ILE A CA 1
ATOM 792 C C . ILE A 1 95 ? 14.758 7.805 7.461 1 94 95 ILE A C 1
ATOM 794 O O . ILE A 1 95 ? 14.766 9.039 7.402 1 94 95 ILE A O 1
ATOM 798 N N . PHE A 1 96 ? 14.758 7.09 6.371 1 91.88 96 PHE A N 1
ATOM 799 C CA . PHE A 1 96 ? 15.133 7.656 5.082 1 91.88 96 PHE A CA 1
ATOM 800 C C . PHE A 1 96 ? 13.984 8.469 4.496 1 91.88 96 PHE A C 1
ATOM 802 O O . PHE A 1 96 ? 14.211 9.531 3.906 1 91.88 96 PHE A O 1
ATOM 809 N N . SER A 1 97 ? 12.75 7.969 4.664 1 94.25 97 SER A N 1
ATOM 810 C CA . SER A 1 97 ? 11.633 8.695 4.086 1 94.25 97 SER A CA 1
ATOM 811 C C . SER A 1 97 ? 11.344 9.984 4.863 1 94.25 97 SER A C 1
ATOM 813 O O . SER A 1 97 ? 10.938 10.984 4.281 1 94.25 97 SER A O 1
ATOM 815 N N . SER A 1 98 ? 11.539 9.938 6.188 1 94.19 98 SER A N 1
ATOM 816 C CA . SER A 1 98 ? 11.352 11.164 6.961 1 94.19 98 SER A CA 1
ATOM 817 C C . SER A 1 98 ? 12.422 12.195 6.621 1 94.19 98 SER A C 1
ATOM 819 O O . SER A 1 98 ? 12.117 13.391 6.496 1 94.19 98 SER A O 1
ATOM 821 N N . LEU A 1 99 ? 13.641 11.742 6.477 1 91.12 99 LEU A N 1
ATOM 822 C CA . LEU A 1 99 ? 14.719 12.648 6.094 1 91.12 99 LEU A CA 1
ATOM 823 C C . LEU A 1 99 ? 14.461 13.25 4.715 1 91.12 99 LEU A C 1
ATOM 825 O O . LEU A 1 99 ? 14.539 14.469 4.539 1 91.12 99 LEU A O 1
ATOM 829 N N . ALA A 1 100 ? 14.133 12.398 3.781 1 90.94 100 ALA A N 1
ATOM 830 C CA . ALA A 1 100 ? 13.867 12.859 2.422 1 90.94 100 ALA A CA 1
ATOM 831 C C . ALA A 1 100 ? 12.625 13.742 2.377 1 90.94 100 ALA A C 1
ATOM 833 O O . ALA A 1 100 ? 12.602 14.766 1.688 1 90.94 100 ALA A O 1
ATOM 834 N N . GLY A 1 101 ? 11.602 13.297 3.117 1 91.75 101 GLY A N 1
ATOM 835 C CA . GLY A 1 101 ? 10.391 14.102 3.191 1 91.75 101 GLY A CA 1
ATOM 836 C C . GLY A 1 101 ? 10.633 15.508 3.709 1 91.75 101 GLY A C 1
ATOM 837 O O . GLY A 1 101 ? 10.102 16.469 3.162 1 91.75 101 GLY A O 1
ATOM 838 N N . TYR A 1 102 ? 11.484 15.602 4.699 1 91.69 102 TYR A N 1
ATOM 839 C CA . TYR A 1 102 ? 11.836 16.906 5.25 1 91.69 102 TYR A CA 1
ATOM 840 C C . TYR A 1 102 ? 12.594 17.734 4.227 1 91.69 102 TYR A C 1
ATOM 842 O O . TYR A 1 102 ? 12.297 18.922 4.035 1 91.69 102 TYR A O 1
ATOM 850 N N . ALA A 1 103 ? 13.531 17.141 3.59 1 89.5 103 ALA A N 1
ATOM 851 C CA . ALA A 1 103 ? 14.328 17.844 2.596 1 89.5 103 ALA A CA 1
ATOM 852 C C . ALA A 1 103 ? 13.453 18.375 1.469 1 89.5 103 ALA A C 1
ATOM 854 O O . ALA A 1 103 ? 13.555 19.562 1.107 1 89.5 103 ALA A O 1
ATOM 855 N N . PHE A 1 104 ? 12.531 17.594 1.026 1 89.75 104 PHE A N 1
ATOM 856 C CA . PHE A 1 104 ? 11.727 18 -0.119 1 89.75 104 PHE A CA 1
ATOM 857 C C . PHE A 1 104 ? 10.625 18.953 0.306 1 89.75 104 PHE A C 1
ATOM 859 O O . PHE A 1 104 ? 10.141 19.75 -0.502 1 89.75 104 PHE A O 1
ATOM 866 N N . ALA A 1 105 ? 10.281 18.922 1.577 1 89.94 105 ALA A N 1
ATOM 867 C CA . ALA A 1 105 ? 9.195 19.766 2.064 1 89.94 105 ALA A CA 1
ATOM 868 C C . ALA A 1 105 ? 9.703 21.141 2.467 1 89.94 105 ALA A C 1
ATOM 870 O O . ALA A 1 105 ? 9.016 22.141 2.256 1 89.94 105 ALA A O 1
ATOM 871 N N . LYS A 1 106 ? 10.93 21.156 3.004 1 89.75 106 LYS A N 1
ATOM 872 C CA . LYS A 1 106 ? 11.258 22.375 3.73 1 89.75 106 LYS A CA 1
ATOM 873 C C . LYS A 1 106 ? 12.578 22.969 3.246 1 89.75 106 LYS A C 1
ATOM 875 O O . LYS A 1 106 ? 12.852 24.156 3.453 1 89.75 106 LYS A O 1
ATOM 880 N N . LEU A 1 107 ? 13.398 22.203 2.672 1 87.5 107 LEU A N 1
ATOM 881 C CA . LEU A 1 107 ? 14.688 22.719 2.24 1 87.5 107 LEU A CA 1
ATOM 882 C C . LEU A 1 107 ? 14.625 23.219 0.801 1 87.5 107 LEU A C 1
ATOM 884 O O . LEU A 1 107 ? 13.812 22.75 0.01 1 87.5 107 LEU A O 1
ATOM 888 N N . LYS A 1 108 ? 15.477 24.172 0.607 1 84.62 108 LYS A N 1
ATOM 889 C CA . LYS A 1 108 ? 15.617 24.703 -0.749 1 84.62 108 LYS A CA 1
ATOM 890 C C . LYS A 1 108 ? 16.953 24.312 -1.354 1 84.62 108 LYS A C 1
ATOM 892 O O . LYS A 1 108 ? 18 24.516 -0.737 1 84.62 108 LYS A O 1
ATOM 897 N N . PHE A 1 109 ? 16.953 23.531 -2.361 1 82.31 109 PHE A N 1
ATOM 898 C CA . PHE A 1 109 ? 18.156 23.141 -3.07 1 82.31 109 PHE A CA 1
ATOM 899 C C . PHE A 1 109 ? 17.891 23 -4.562 1 82.31 109 PHE A C 1
ATOM 901 O O . PHE A 1 109 ? 16.75 22.812 -4.977 1 82.31 109 PHE A O 1
ATOM 908 N N . PRO A 1 110 ? 18.953 23.234 -5.332 1 84.31 110 PRO A N 1
ATOM 909 C CA . PRO A 1 110 ? 18.75 23.203 -6.781 1 84.31 110 PRO A CA 1
ATOM 910 C C . PRO A 1 110 ? 18.234 21.859 -7.281 1 84.31 110 PRO A C 1
ATOM 912 O O . PRO A 1 110 ? 18.734 20.812 -6.867 1 84.31 110 PRO A O 1
ATOM 915 N N . GLY A 1 111 ? 17.203 21.828 -8.148 1 85.88 111 GLY A N 1
ATOM 916 C CA . GLY A 1 111 ? 16.656 20.625 -8.758 1 85.88 111 GLY A CA 1
ATOM 917 C C . GLY A 1 111 ? 15.711 19.859 -7.848 1 85.88 111 GLY A C 1
ATOM 918 O O . GLY A 1 111 ? 15.336 18.734 -8.141 1 85.88 111 GLY A O 1
ATOM 919 N N . ARG A 1 112 ? 15.352 20.422 -6.77 1 86.25 112 ARG A N 1
ATOM 920 C CA . ARG A 1 112 ? 14.516 19.781 -5.754 1 86.25 112 ARG A CA 1
ATOM 921 C C . ARG A 1 112 ? 13.227 19.25 -6.367 1 86.25 112 ARG A C 1
ATOM 923 O O . ARG A 1 112 ? 12.93 18.062 -6.238 1 86.25 112 ARG A O 1
ATOM 930 N N . ASN A 1 113 ? 12.57 20.094 -7.145 1 85.12 113 ASN A N 1
ATOM 931 C CA . ASN A 1 113 ? 11.297 19.688 -7.734 1 85.12 113 ASN A CA 1
ATOM 932 C C . ASN A 1 113 ? 11.484 18.641 -8.82 1 85.12 113 ASN A C 1
ATOM 934 O O . ASN A 1 113 ? 10.719 17.672 -8.898 1 85.12 113 ASN A O 1
ATOM 938 N N . THR A 1 114 ? 12.523 18.828 -9.555 1 85.06 114 THR A N 1
ATOM 939 C CA . THR A 1 114 ? 12.805 17.875 -10.625 1 85.06 114 THR A CA 1
ATOM 940 C C . THR A 1 114 ? 13.133 16.5 -10.055 1 85.06 114 THR A C 1
ATOM 942 O O . THR A 1 114 ? 12.609 15.484 -10.516 1 85.06 114 THR A O 1
ATOM 945 N N . ILE A 1 115 ? 13.969 16.5 -9.023 1 85.44 115 ILE A N 1
ATOM 946 C CA . ILE A 1 115 ? 14.367 15.234 -8.406 1 85.44 115 ILE A CA 1
ATOM 947 C C . ILE A 1 115 ? 13.141 14.562 -7.781 1 85.44 115 ILE A C 1
ATOM 949 O O . ILE A 1 115 ? 12.961 13.352 -7.918 1 85.44 115 ILE A O 1
ATOM 953 N N . PHE A 1 116 ? 12.336 15.336 -7.148 1 86.06 116 PHE A N 1
ATOM 954 C CA . PHE A 1 116 ? 11.141 14.805 -6.516 1 86.06 116 PHE A CA 1
ATOM 955 C C . PHE A 1 116 ? 10.203 14.203 -7.555 1 86.06 116 PHE A C 1
ATOM 957 O O . PHE A 1 116 ? 9.664 13.117 -7.355 1 86.06 116 PHE A O 1
ATOM 964 N N . TRP A 1 117 ? 10.141 14.805 -8.742 1 81.88 117 TRP A N 1
ATOM 965 C CA . TRP A 1 117 ? 9.25 14.336 -9.805 1 81.88 117 TRP A CA 1
ATOM 966 C C . TRP A 1 117 ? 9.789 13.055 -10.43 1 81.88 117 TRP A C 1
ATOM 968 O O . TRP A 1 117 ? 9.023 12.156 -10.781 1 81.88 117 TRP A O 1
ATOM 978 N N . ILE A 1 118 ? 11.023 13 -10.531 1 82.94 118 ILE A N 1
ATOM 979 C CA . ILE A 1 118 ? 11.641 11.789 -11.062 1 82.94 118 ILE A CA 1
ATOM 980 C C . ILE A 1 118 ? 11.383 10.617 -10.125 1 82.94 118 ILE A C 1
ATOM 982 O O . ILE A 1 118 ? 11.008 9.523 -10.57 1 82.94 118 ILE A O 1
ATOM 986 N N . LEU A 1 119 ? 11.508 10.867 -8.852 1 83.75 119 LEU A N 1
ATOM 987 C CA . LEU A 1 119 ? 11.234 9.836 -7.859 1 83.75 119 LEU A CA 1
ATOM 988 C C . LEU A 1 119 ? 9.773 9.391 -7.93 1 83.75 119 LEU A C 1
ATOM 990 O O . LEU A 1 119 ? 9.484 8.188 -7.93 1 83.75 119 LEU A O 1
ATOM 994 N N . LEU A 1 120 ? 8.953 10.359 -8.062 1 82.75 120 LEU A N 1
ATOM 995 C CA . LEU A 1 120 ? 7.527 10.055 -8.102 1 82.75 120 LEU A CA 1
ATOM 996 C C . LEU A 1 120 ? 7.176 9.25 -9.344 1 82.75 120 LEU A C 1
ATOM 998 O O . LEU A 1 120 ? 6.309 8.375 -9.297 1 82.75 120 LEU A O 1
ATOM 1002 N N . SER A 1 121 ? 7.867 9.492 -10.414 1 79.62 121 SER A N 1
ATOM 1003 C CA . SER A 1 121 ? 7.605 8.789 -11.664 1 79.62 121 SER A CA 1
ATOM 1004 C C . SER A 1 121 ? 7.918 7.301 -11.539 1 79.62 121 SER A C 1
ATOM 1006 O O . SER A 1 121 ? 7.266 6.469 -12.18 1 79.62 121 SER A O 1
ATOM 1008 N N . THR A 1 122 ? 8.828 6.961 -10.648 1 79.56 122 THR A N 1
ATOM 1009 C CA . THR A 1 122 ? 9.195 5.559 -10.492 1 79.56 122 THR A CA 1
ATOM 1010 C C . THR A 1 122 ? 8.062 4.766 -9.852 1 79.56 122 THR A C 1
ATOM 1012 O O . THR A 1 122 ? 7.941 3.559 -10.078 1 79.56 122 THR A O 1
ATOM 1015 N N . MET A 1 123 ? 7.27 5.379 -9.023 1 80.12 123 MET A N 1
ATOM 1016 C CA . MET A 1 123 ? 6.176 4.672 -8.367 1 80.12 123 MET A CA 1
ATOM 1017 C C . MET A 1 123 ? 5 4.484 -9.312 1 80.12 123 MET A C 1
ATOM 1019 O O . MET A 1 123 ? 4.078 3.721 -9.023 1 80.12 123 MET A O 1
ATOM 1023 N N . MET A 1 124 ? 5.102 5.109 -10.469 1 76.19 124 MET A N 1
ATOM 1024 C CA . MET A 1 124 ? 4.02 5.051 -11.445 1 76.19 124 MET A CA 1
ATOM 1025 C C . MET A 1 124 ? 4.203 3.865 -12.391 1 76.19 124 MET A C 1
ATOM 1027 O O . MET A 1 124 ? 3.303 3.535 -13.164 1 76.19 124 MET A O 1
ATOM 1031 N N . ILE A 1 125 ? 5.293 3.209 -12.242 1 74.94 125 ILE A N 1
ATOM 1032 C CA . ILE A 1 125 ? 5.598 2.043 -13.062 1 74.94 125 ILE A CA 1
ATOM 1033 C C . ILE A 1 125 ? 4.984 0.794 -12.438 1 74.94 125 ILE A C 1
ATOM 1035 O O . ILE A 1 125 ? 5.117 0.572 -11.227 1 74.94 125 ILE A O 1
ATOM 1039 N N . PRO A 1 126 ? 4.281 -0.013 -13.211 1 72.94 126 PRO A N 1
ATOM 1040 C CA . PRO A 1 126 ? 3.707 -1.26 -12.703 1 72.94 126 PRO A CA 1
ATOM 1041 C C . PRO A 1 126 ? 4.746 -2.16 -12.039 1 72.94 126 PRO A C 1
ATOM 1043 O O . PRO A 1 126 ? 5.758 -2.502 -12.656 1 72.94 126 PRO A O 1
ATOM 1046 N N . ALA A 1 127 ? 4.5 -2.516 -10.867 1 71.81 127 ALA A N 1
ATOM 1047 C CA . ALA A 1 127 ? 5.445 -3.246 -10.023 1 71.81 127 ALA A CA 1
ATOM 1048 C C . ALA A 1 127 ? 5.691 -4.652 -10.57 1 71.81 127 ALA A C 1
ATOM 1050 O O . ALA A 1 127 ? 6.816 -5.156 -10.523 1 71.81 127 ALA A O 1
ATOM 1051 N N . GLN A 1 128 ? 4.711 -5.25 -11.125 1 70.06 128 GLN A N 1
ATOM 1052 C CA . GLN A 1 128 ? 4.836 -6.641 -11.539 1 70.06 128 GLN A CA 1
ATOM 1053 C C . GLN A 1 128 ? 5.875 -6.793 -12.648 1 70.06 128 GLN A C 1
ATOM 1055 O O . GLN A 1 128 ? 6.594 -7.793 -12.695 1 70.06 128 GLN A O 1
ATOM 1060 N N . VAL A 1 129 ? 5.992 -5.777 -13.492 1 66.31 129 VAL A N 1
ATOM 1061 C CA . VAL A 1 129 ? 6.898 -5.934 -14.625 1 66.31 129 VAL A CA 1
ATOM 1062 C C . VAL A 1 129 ? 8.305 -5.504 -14.219 1 66.31 129 VAL A C 1
ATOM 1064 O O . VAL A 1 129 ? 9.297 -6.109 -14.648 1 66.31 129 VAL A O 1
ATOM 1067 N N . THR A 1 130 ? 8.312 -4.578 -13.297 1 75.56 130 THR A N 1
ATOM 1068 C CA . THR A 1 130 ? 9.641 -4.145 -12.883 1 75.56 130 THR A CA 1
ATOM 1069 C C . THR A 1 130 ? 10.32 -5.219 -12.031 1 75.56 130 THR A C 1
ATOM 1071 O O . THR A 1 130 ? 11.531 -5.168 -11.805 1 75.56 130 THR A O 1
ATOM 1074 N N . LEU A 1 131 ? 9.539 -6.188 -11.734 1 81.44 131 LEU A N 1
ATOM 1075 C CA . LEU A 1 131 ? 10.094 -7.25 -10.898 1 81.44 131 LEU A CA 1
ATOM 1076 C C . LEU A 1 131 ? 11.156 -8.039 -11.664 1 81.44 131 LEU A C 1
ATOM 1078 O O . LEU A 1 131 ? 12.125 -8.516 -11.07 1 81.44 131 LEU A O 1
ATOM 1082 N N . ILE A 1 132 ? 11 -8.086 -12.977 1 81.06 132 ILE A N 1
ATOM 1083 C CA . ILE A 1 132 ? 11.914 -8.906 -13.766 1 81.06 132 ILE A CA 1
ATOM 1084 C C . ILE A 1 132 ? 13.297 -8.25 -13.797 1 81.06 132 ILE A C 1
ATOM 1086 O O . ILE A 1 132 ? 14.289 -8.859 -13.398 1 81.06 132 ILE A O 1
ATOM 1090 N N . PRO A 1 133 ? 13.352 -7 -14.188 1 83 133 PRO A N 1
ATOM 1091 C CA . PRO A 1 133 ? 14.664 -6.355 -14.156 1 83 133 PRO A CA 1
ATOM 1092 C C . PRO A 1 133 ? 15.258 -6.293 -12.75 1 83 133 PRO A C 1
ATOM 1094 O O . PRO A 1 133 ? 16.469 -6.422 -12.578 1 83 133 PRO A O 1
ATOM 1097 N N . VAL A 1 134 ? 14.469 -6.121 -11.781 1 86.06 134 VAL A N 1
ATOM 1098 C CA . VAL A 1 134 ? 14.938 -6.059 -10.406 1 86.06 134 VAL A CA 1
ATOM 1099 C C . VAL A 1 134 ? 15.477 -7.426 -9.984 1 86.06 134 VAL A C 1
ATOM 1101 O O . VAL A 1 134 ? 16.5 -7.512 -9.312 1 86.06 134 VAL A O 1
ATOM 1104 N N . TYR A 1 135 ? 14.781 -8.43 -10.406 1 87.75 135 TYR A N 1
ATOM 1105 C CA . TYR A 1 135 ? 15.219 -9.781 -10.094 1 87.75 135 TYR A CA 1
ATOM 1106 C C . TYR A 1 135 ? 16.594 -10.062 -10.711 1 87.75 135 TYR A C 1
ATOM 1108 O O . TYR A 1 135 ? 17.469 -10.609 -10.047 1 87.75 135 TYR A O 1
ATOM 1116 N N . ILE A 1 136 ? 16.719 -9.703 -11.945 1 85.81 136 ILE A N 1
ATOM 1117 C CA . ILE A 1 136 ? 17.969 -9.93 -12.648 1 85.81 136 ILE A CA 1
ATOM 1118 C C . ILE A 1 136 ? 19.094 -9.156 -11.953 1 85.81 136 ILE A C 1
ATOM 1120 O O . ILE A 1 136 ? 20.188 -9.688 -11.742 1 85.81 136 ILE A O 1
ATOM 1124 N N . MET A 1 137 ? 18.781 -7.941 -11.594 1 86.19 137 MET A N 1
ATOM 1125 C CA . MET A 1 137 ? 19.781 -7.105 -10.93 1 86.19 137 MET A CA 1
ATOM 1126 C C . MET A 1 137 ? 20.203 -7.711 -9.594 1 86.19 137 MET A C 1
ATOM 1128 O O . MET A 1 137 ? 21.391 -7.91 -9.344 1 86.19 137 MET A O 1
ATOM 1132 N N . ILE A 1 138 ? 19.297 -8.141 -8.812 1 89.88 138 ILE A N 1
ATOM 1133 C CA . ILE A 1 138 ? 19.562 -8.562 -7.441 1 89.88 138 ILE A CA 1
ATOM 1134 C C . ILE A 1 138 ? 20.078 -10 -7.426 1 89.88 138 ILE A C 1
ATOM 1136 O O . ILE A 1 138 ? 21.031 -10.312 -6.719 1 89.88 138 ILE A O 1
ATOM 1140 N N . VAL A 1 139 ? 19.469 -10.852 -8.234 1 90.12 139 VAL A N 1
ATOM 1141 C CA . VAL A 1 139 ? 19.781 -12.281 -8.18 1 90.12 139 VAL A CA 1
ATOM 1142 C C . VAL A 1 139 ? 20.938 -12.602 -9.133 1 90.12 139 VAL A C 1
ATOM 1144 O O . VAL A 1 139 ? 21.938 -13.188 -8.727 1 90.12 139 VAL A O 1
ATOM 1147 N N . ASN A 1 140 ? 20.797 -12.117 -10.328 1 87.12 140 ASN A N 1
ATOM 1148 C CA . ASN A 1 140 ? 21.766 -12.523 -11.336 1 87.12 140 ASN A CA 1
ATOM 1149 C C . ASN A 1 140 ? 23.031 -11.656 -11.289 1 87.12 140 ASN A C 1
ATOM 1151 O O . ASN A 1 140 ? 24.141 -12.164 -11.367 1 87.12 140 ASN A O 1
ATOM 1155 N N . ILE A 1 141 ? 22.891 -10.398 -11.094 1 85.56 141 ILE A N 1
ATOM 1156 C CA . ILE A 1 141 ? 24.047 -9.492 -11.156 1 85.56 141 ILE A CA 1
ATOM 1157 C C . ILE A 1 141 ? 24.719 -9.422 -9.789 1 85.56 141 ILE A C 1
ATOM 1159 O O . ILE A 1 141 ? 25.922 -9.633 -9.664 1 85.56 141 ILE A O 1
ATOM 1163 N N . PHE A 1 142 ? 23.938 -9.211 -8.758 1 90.94 142 PHE A N 1
ATOM 1164 C CA . PHE A 1 142 ? 24.516 -9.047 -7.426 1 90.94 142 PHE A CA 1
ATOM 1165 C C . PHE A 1 142 ? 24.703 -10.398 -6.75 1 90.94 142 PHE A C 1
ATOM 1167 O O . PHE A 1 142 ? 25.422 -10.508 -5.754 1 90.94 142 PHE A O 1
ATOM 1174 N N . GLY A 1 143 ? 24 -11.469 -7.207 1 93 143 GLY A N 1
ATOM 1175 C CA . GLY A 1 143 ? 24.141 -12.805 -6.652 1 93 143 GLY A CA 1
ATOM 1176 C C . GLY A 1 143 ? 23.562 -12.945 -5.262 1 93 143 GLY A C 1
ATOM 1177 O O . GLY A 1 143 ? 24.094 -13.688 -4.43 1 93 143 GLY A O 1
ATOM 1178 N N . LEU A 1 144 ? 22.5 -12.258 -4.93 1 95.38 144 LEU A N 1
ATOM 1179 C CA . LEU A 1 144 ? 21.969 -12.188 -3.57 1 95.38 144 LEU A CA 1
ATOM 1180 C C . LEU A 1 144 ? 20.781 -13.133 -3.393 1 95.38 144 LEU A C 1
ATOM 1182 O O . LEU A 1 144 ? 20.125 -13.117 -2.352 1 95.38 144 LEU A O 1
ATOM 1186 N N . VAL A 1 145 ? 20.578 -14.117 -4.074 1 94.19 145 VAL A N 1
ATOM 1187 C CA . VAL A 1 145 ? 19.391 -14.984 -4.016 1 94.19 145 VAL A CA 1
ATOM 1188 C C . VAL A 1 145 ? 19.359 -15.711 -2.674 1 94.19 145 VAL A C 1
ATOM 1190 O O . VAL A 1 145 ? 20.406 -16.062 -2.127 1 94.19 145 VAL A O 1
ATOM 1193 N N . ASP A 1 146 ? 18.141 -15.828 -2.098 1 97.12 146 ASP A N 1
ATOM 1194 C CA . ASP A 1 146 ? 17.875 -16.609 -0.893 1 97.12 146 ASP A CA 1
ATOM 1195 C C . ASP A 1 146 ? 18.594 -16.016 0.317 1 97.12 146 ASP A C 1
ATOM 1197 O O . ASP A 1 146 ? 19.188 -16.734 1.119 1 97.12 146 ASP A O 1
ATOM 1201 N N . THR A 1 147 ? 18.641 -14.617 0.316 1 97.75 147 THR A N 1
ATOM 1202 C CA . THR A 1 147 ? 19.234 -13.883 1.431 1 97.75 147 THR A CA 1
ATOM 1203 C C . THR A 1 147 ? 18.266 -12.812 1.936 1 97.75 147 THR A C 1
ATOM 1205 O O . THR A 1 147 ? 17.359 -12.398 1.215 1 97.75 147 THR A O 1
ATOM 1208 N N . TYR A 1 148 ? 18.516 -12.406 3.158 1 98.06 148 TYR A N 1
ATOM 1209 C CA . TYR A 1 148 ? 17.734 -11.297 3.705 1 98.06 148 TYR A CA 1
ATOM 1210 C C . TYR A 1 148 ? 17.922 -10.039 2.873 1 98.06 148 TYR A C 1
ATOM 1212 O O . TYR A 1 148 ? 16.969 -9.273 2.664 1 98.06 148 TYR A O 1
ATOM 1220 N N . LEU A 1 149 ? 19.062 -9.844 2.387 1 96.88 149 LEU A N 1
ATOM 1221 C CA . LEU A 1 149 ? 19.359 -8.641 1.614 1 96.88 149 LEU A CA 1
ATOM 1222 C C . LEU A 1 149 ? 18.594 -8.648 0.294 1 96.88 149 LEU A C 1
ATOM 1224 O O . LEU A 1 149 ? 18.156 -7.594 -0.182 1 96.88 149 LEU A O 1
ATOM 1228 N N . ALA A 1 150 ? 18.469 -9.82 -0.297 1 96.56 150 ALA A N 1
ATOM 1229 C CA . ALA A 1 150 ? 17.672 -9.922 -1.521 1 96.56 150 ALA A CA 1
ATOM 1230 C C . ALA A 1 150 ? 16.234 -9.477 -1.282 1 96.56 150 ALA A C 1
ATOM 1232 O O . ALA A 1 150 ? 15.656 -8.773 -2.111 1 96.56 150 ALA A O 1
ATOM 1233 N N . ILE A 1 151 ? 15.727 -9.836 -0.113 1 97.12 151 ILE A N 1
ATOM 1234 C CA . ILE A 1 151 ? 14.344 -9.516 0.227 1 97.12 151 ILE A CA 1
ATOM 1235 C C . ILE A 1 151 ? 14.219 -8.023 0.512 1 97.12 151 ILE A C 1
ATOM 1237 O O . ILE A 1 151 ? 13.273 -7.375 0.056 1 97.12 151 ILE A O 1
ATOM 1241 N N . MET A 1 152 ? 15.203 -7.426 1.131 1 97.12 152 MET A N 1
ATOM 1242 C CA . MET A 1 152 ? 15.016 -6.109 1.729 1 97.12 152 MET A CA 1
ATOM 1243 C C . MET A 1 152 ? 15.508 -5.012 0.792 1 97.12 152 MET A C 1
ATOM 1245 O O . MET A 1 152 ? 14.992 -3.893 0.812 1 97.12 152 MET A O 1
ATOM 1249 N N . LEU A 1 153 ? 16.406 -5.301 -0.044 1 92.12 153 LEU A N 1
ATOM 1250 C CA . LEU A 1 153 ? 17.172 -4.289 -0.776 1 92.12 153 LEU A CA 1
ATOM 1251 C C . LEU A 1 153 ? 16.234 -3.387 -1.576 1 92.12 153 LEU A C 1
ATOM 1253 O O . LEU A 1 153 ? 16.359 -2.16 -1.537 1 92.12 153 LEU A O 1
ATOM 1257 N N . PRO A 1 154 ? 15.273 -3.91 -2.24 1 88.38 154 PRO A N 1
ATOM 1258 C CA . PRO A 1 154 ? 14.438 -3.033 -3.068 1 88.38 154 PRO A CA 1
ATOM 1259 C C . PRO A 1 154 ? 13.492 -2.168 -2.242 1 88.38 154 PRO A C 1
ATOM 1261 O O . PRO A 1 154 ? 12.898 -1.225 -2.768 1 88.38 154 PRO A O 1
ATOM 1264 N N . MET A 1 155 ? 13.406 -2.449 -0.946 1 91.94 155 MET A N 1
ATOM 1265 C CA . MET A 1 155 ? 12.336 -1.827 -0.176 1 91.94 155 MET A CA 1
ATOM 1266 C C . MET A 1 155 ? 12.898 -1.032 0.997 1 91.94 155 MET A C 1
ATOM 1268 O O . MET A 1 155 ? 12.164 -0.658 1.911 1 91.94 155 MET A O 1
ATOM 1272 N N . PHE A 1 156 ? 14.203 -0.784 0.986 1 92.19 156 PHE A N 1
ATOM 1273 C CA . PHE A 1 156 ? 14.805 -0.02 2.07 1 92.19 156 PHE A CA 1
ATOM 1274 C C . PHE A 1 156 ? 14.18 1.363 2.176 1 92.19 156 PHE A C 1
ATOM 1276 O O . PHE A 1 156 ? 14.086 1.931 3.266 1 92.19 156 PHE A O 1
ATOM 1283 N N . THR A 1 157 ? 13.797 1.867 1.045 1 90.38 157 THR A N 1
ATOM 1284 C CA . THR A 1 157 ? 13 3.086 0.99 1 90.38 157 THR A CA 1
ATOM 1285 C C . THR A 1 157 ? 12.062 3.064 -0.214 1 90.38 157 THR A C 1
ATOM 1287 O O . THR A 1 157 ? 12.461 2.68 -1.313 1 90.38 157 THR A O 1
ATOM 1290 N N . VAL A 1 158 ? 10.906 3.328 0.051 1 89.88 158 VAL A N 1
ATOM 1291 C CA . VAL A 1 158 ? 9.883 3.332 -0.987 1 89.88 158 VAL A CA 1
ATOM 1292 C C . VAL A 1 158 ? 9.469 4.77 -1.3 1 89.88 158 VAL A C 1
ATOM 1294 O O . VAL A 1 158 ? 9.297 5.586 -0.391 1 89.88 158 VAL A O 1
ATOM 1297 N N . VAL A 1 159 ? 9.344 5.09 -2.533 1 88.25 159 VAL A N 1
ATOM 1298 C CA . VAL A 1 159 ? 9.078 6.449 -2.99 1 88.25 159 VAL A CA 1
ATOM 1299 C C . VAL A 1 159 ? 7.742 6.93 -2.424 1 88.25 159 VAL A C 1
ATOM 1301 O O . VAL A 1 159 ? 7.609 8.094 -2.041 1 88.25 159 VAL A O 1
ATOM 1304 N N . GLY A 1 160 ? 6.766 6.027 -2.375 1 90.25 160 GLY A N 1
ATOM 1305 C CA . GLY A 1 160 ? 5.488 6.391 -1.778 1 90.25 160 GLY A CA 1
ATOM 1306 C C . GLY A 1 160 ? 5.617 6.891 -0.353 1 90.25 160 GLY A C 1
ATOM 1307 O O . GLY A 1 160 ? 4.883 7.789 0.066 1 90.25 160 GLY A O 1
ATOM 1308 N N . ASN A 1 161 ? 6.543 6.336 0.369 1 94.19 161 ASN A N 1
ATOM 1309 C CA . ASN A 1 161 ? 6.77 6.75 1.749 1 94.19 161 ASN A CA 1
ATOM 1310 C C . ASN A 1 161 ? 7.43 8.125 1.819 1 94.19 161 ASN A C 1
ATOM 1312 O O . ASN A 1 161 ? 7.125 8.922 2.713 1 94.19 161 ASN A O 1
ATOM 1316 N N . ILE A 1 162 ? 8.312 8.359 0.897 1 91.69 162 ILE A N 1
ATOM 1317 C CA . ILE A 1 162 ? 8.906 9.688 0.799 1 91.69 162 ILE A CA 1
ATOM 1318 C C . ILE A 1 162 ? 7.82 10.719 0.501 1 91.69 162 ILE A C 1
ATOM 1320 O O . ILE A 1 162 ? 7.766 11.773 1.136 1 91.69 162 ILE A O 1
ATOM 1324 N N . PHE A 1 163 ? 7.047 10.336 -0.415 1 90 163 PHE A N 1
ATOM 1325 C CA . PHE A 1 163 ? 5.949 11.211 -0.812 1 90 163 PHE A CA 1
ATOM 1326 C C . PHE A 1 163 ? 5.02 11.484 0.366 1 90 163 PHE A C 1
ATOM 1328 O O . PHE A 1 163 ? 4.629 12.625 0.602 1 90 163 PHE A O 1
ATOM 1335 N N . LEU A 1 164 ? 4.676 10.516 1.076 1 90.25 164 LEU A N 1
ATOM 1336 C CA . LEU A 1 164 ? 3.801 10.641 2.238 1 90.25 164 LEU A CA 1
ATOM 1337 C C . LEU A 1 164 ? 4.406 11.594 3.268 1 90.25 164 LEU A C 1
ATOM 1339 O O . LEU A 1 164 ? 3.725 12.492 3.76 1 90.25 164 LEU A O 1
ATOM 1343 N N . MET A 1 165 ? 5.648 11.438 3.562 1 91.81 165 MET A N 1
ATOM 1344 C CA . MET A 1 165 ? 6.312 12.266 4.562 1 91.81 165 MET A CA 1
ATOM 1345 C C . MET A 1 165 ? 6.461 13.703 4.062 1 91.81 165 MET A C 1
ATOM 1347 O O . MET A 1 165 ? 6.332 14.648 4.84 1 91.81 165 MET A O 1
ATOM 1351 N N . LYS A 1 166 ? 6.785 13.82 2.807 1 90.88 166 LYS A N 1
ATOM 1352 C CA . LYS A 1 166 ? 6.867 15.156 2.236 1 90.88 166 LYS A CA 1
ATOM 1353 C C . LYS A 1 166 ? 5.543 15.898 2.385 1 90.88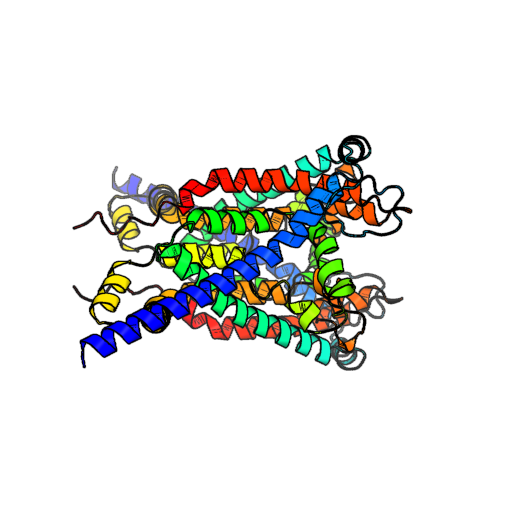 166 LYS A C 1
ATOM 1355 O O . LYS A 1 166 ? 5.52 17.062 2.777 1 90.88 166 LYS A O 1
ATOM 1360 N N . GLN A 1 167 ? 4.508 15.211 2.086 1 84.62 167 GLN A N 1
ATOM 1361 C CA . GLN A 1 167 ? 3.184 15.82 2.17 1 84.62 167 GLN A CA 1
ATOM 1362 C C . GLN A 1 167 ? 2.834 16.172 3.611 1 84.62 167 GLN A C 1
ATOM 1364 O O . GLN A 1 167 ? 2.295 17.25 3.873 1 84.62 167 GLN A O 1
ATOM 1369 N N . TYR A 1 168 ? 3.129 15.328 4.523 1 85.94 168 TYR A N 1
ATOM 1370 C CA . TYR A 1 168 ? 2.865 15.602 5.93 1 85.94 168 TYR A CA 1
ATOM 1371 C C . TYR A 1 168 ? 3.699 16.781 6.422 1 85.94 168 TYR A C 1
ATOM 1373 O O . TYR A 1 168 ? 3.17 17.719 7.027 1 85.94 168 TYR A O 1
ATOM 1381 N N . MET A 1 169 ? 4.934 16.844 6.105 1 88 169 MET A N 1
ATOM 1382 C CA . MET A 1 169 ? 5.855 17.844 6.652 1 88 169 MET A CA 1
ATOM 1383 C C . MET A 1 169 ? 5.684 19.188 5.957 1 88 169 MET A C 1
ATOM 1385 O O . MET A 1 169 ? 6.098 20.219 6.488 1 88 169 MET A O 1
ATOM 1389 N N . SER A 1 170 ? 5.113 19.109 4.809 1 86.88 170 SER A N 1
ATOM 1390 C CA . SER A 1 170 ? 4.785 20.359 4.133 1 86.88 170 SER A CA 1
ATOM 1391 C C . SER A 1 170 ? 3.744 21.156 4.914 1 86.88 170 SER A C 1
ATOM 1393 O O . SER A 1 170 ? 3.668 22.375 4.793 1 86.88 170 SER A O 1
ATOM 1395 N N . THR A 1 171 ? 2.979 20.438 5.742 1 78.75 171 THR A N 1
ATOM 1396 C CA . THR A 1 171 ? 1.924 21.109 6.496 1 78.75 171 THR A CA 1
ATOM 1397 C C . THR A 1 171 ? 2.484 21.734 7.77 1 78.75 171 THR A C 1
ATOM 1399 O O . THR A 1 171 ? 1.812 22.531 8.422 1 78.75 171 THR A O 1
ATOM 1402 N N . LEU A 1 172 ? 3.719 21.438 8.109 1 82.94 172 LEU A N 1
ATOM 1403 C CA . LEU A 1 172 ? 4.32 21.953 9.336 1 82.94 172 LEU A CA 1
ATOM 1404 C C . LEU A 1 172 ? 4.781 23.391 9.148 1 82.94 172 LEU A C 1
ATOM 1406 O O . LEU A 1 172 ? 5.25 23.766 8.07 1 82.94 172 LEU A O 1
ATOM 1410 N N . PRO A 1 173 ? 4.703 24.172 10.211 1 86.56 173 PRO A N 1
ATOM 1411 C CA . PRO A 1 173 ? 5.105 25.578 10.094 1 86.56 173 PRO A CA 1
ATOM 1412 C C . PRO A 1 173 ? 6.609 25.734 9.875 1 86.56 173 PRO A C 1
ATOM 1414 O O . PRO A 1 173 ? 7.414 25.219 10.648 1 86.56 173 PRO A O 1
ATOM 1417 N N . THR A 1 174 ? 6.91 26.5 8.906 1 89.44 174 THR A N 1
ATOM 1418 C CA . THR A 1 174 ? 8.305 26.781 8.57 1 89.44 174 THR A CA 1
ATOM 1419 C C . THR A 1 174 ? 8.938 27.688 9.617 1 89.44 174 THR A C 1
ATOM 1421 O O . THR A 1 174 ? 10.164 27.703 9.773 1 89.44 174 THR A O 1
ATOM 1424 N N . THR A 1 175 ? 8.102 28.375 10.375 1 92.06 175 THR A N 1
ATOM 1425 C CA . THR A 1 175 ? 8.562 29.312 11.398 1 92.06 175 THR A CA 1
ATOM 1426 C C . THR A 1 175 ? 9.367 28.578 12.477 1 92.06 175 THR A C 1
ATOM 1428 O O . THR A 1 175 ? 10.297 29.141 13.055 1 92.06 175 THR A O 1
ATOM 1431 N N . LEU A 1 176 ? 9.023 27.359 12.664 1 90.56 176 LEU A N 1
ATOM 1432 C CA . LEU A 1 176 ? 9.75 26.578 13.656 1 90.56 176 LEU A CA 1
ATOM 1433 C C . LEU A 1 176 ? 11.18 26.297 13.18 1 90.56 176 LEU A C 1
ATOM 1435 O O . LEU A 1 176 ? 12.109 26.281 13.992 1 90.56 176 LEU A O 1
ATOM 1439 N N . ILE A 1 177 ? 11.281 26.141 11.953 1 90.88 177 ILE A N 1
ATOM 1440 C CA . ILE A 1 177 ? 12.586 25.875 11.359 1 90.88 177 ILE A CA 1
ATOM 1441 C C . ILE A 1 177 ? 13.438 27.141 11.406 1 90.88 177 ILE A C 1
ATOM 1443 O O . ILE A 1 177 ? 14.609 27.094 11.781 1 90.88 177 ILE A O 1
ATOM 1447 N N . GLN A 1 178 ? 12.836 28.234 11.094 1 91.75 178 GLN A N 1
ATOM 1448 C CA . GLN A 1 178 ? 13.531 29.516 11.109 1 91.75 178 GLN A CA 1
ATOM 1449 C C . GLN A 1 178 ? 13.992 29.875 12.516 1 91.75 178 GLN A C 1
ATOM 1451 O O . GLN A 1 178 ? 15.117 30.359 12.703 1 91.75 178 GLN A O 1
ATOM 1456 N N . ALA A 1 179 ? 13.125 29.609 13.445 1 93.38 179 ALA A N 1
ATOM 1457 C CA . ALA A 1 179 ? 13.461 29.891 14.836 1 93.38 179 ALA A CA 1
ATOM 1458 C C . ALA A 1 179 ? 14.648 29.047 15.289 1 93.38 179 ALA A C 1
ATOM 1460 O O . ALA A 1 179 ? 15.562 29.547 15.953 1 93.38 179 ALA A O 1
ATOM 1461 N N . ALA A 1 180 ? 14.648 27.828 14.93 1 92.44 180 ALA A N 1
ATOM 1462 C CA . ALA A 1 180 ? 15.734 26.938 15.305 1 92.44 180 ALA A CA 1
ATOM 1463 C C . ALA A 1 180 ? 17.047 27.328 14.617 1 92.44 180 ALA A C 1
ATOM 1465 O O . ALA A 1 180 ? 18.125 27.203 15.203 1 92.44 180 ALA A O 1
ATOM 1466 N N . ARG A 1 181 ? 16.891 27.812 13.438 1 89.12 181 ARG A N 1
ATOM 1467 C CA . ARG A 1 181 ? 18.078 28.281 12.719 1 89.12 181 ARG A CA 1
ATOM 1468 C C . ARG A 1 181 ? 18.688 29.5 13.398 1 89.12 181 ARG A C 1
ATOM 1470 O O . ARG A 1 181 ? 19.906 29.625 13.484 1 89.12 181 ARG A O 1
ATOM 1477 N N . ILE A 1 182 ? 17.812 30.328 13.836 1 92.12 182 ILE A N 1
ATOM 1478 C CA . ILE A 1 182 ? 18.25 31.531 14.547 1 92.12 182 ILE A CA 1
ATOM 1479 C C . ILE A 1 182 ? 18.953 31.125 15.844 1 92.12 182 ILE A C 1
ATOM 1481 O O . ILE A 1 182 ? 19.938 31.75 16.25 1 92.12 182 ILE A O 1
ATOM 1485 N N . ASP A 1 183 ? 18.547 30.047 16.453 1 92.06 183 ASP A N 1
ATOM 1486 C CA . ASP A 1 183 ? 19.125 29.531 17.688 1 92.06 183 ASP A CA 1
ATOM 1487 C C . ASP A 1 183 ? 20.438 28.797 17.406 1 92.06 183 ASP A C 1
ATOM 1489 O O . ASP A 1 183 ? 21.078 28.281 18.328 1 92.06 183 ASP A O 1
ATOM 1493 N N . GLY A 1 184 ? 20.797 28.641 16.188 1 89.62 184 GLY A N 1
ATOM 1494 C CA . GLY A 1 184 ? 22.094 28.078 15.836 1 89.62 184 GLY A CA 1
ATOM 1495 C C . GLY A 1 184 ? 22.062 26.578 15.633 1 89.62 184 GLY A C 1
ATOM 1496 O O . GLY A 1 184 ? 23.109 25.922 15.625 1 89.62 184 GLY A O 1
ATOM 1497 N N . CYS A 1 185 ? 20.891 26.031 15.539 1 89.12 185 CYS A N 1
ATOM 1498 C CA . CYS A 1 185 ? 20.797 24.578 15.336 1 89.12 185 CYS A CA 1
ATOM 1499 C C . CYS A 1 185 ? 21.219 24.203 13.922 1 89.12 185 CYS A C 1
ATOM 1501 O O . CYS A 1 185 ? 20.922 24.922 12.969 1 89.12 185 CYS A O 1
ATOM 1503 N N . SER A 1 186 ? 21.922 23.047 13.875 1 88.25 186 SER A N 1
ATOM 1504 C CA . SER A 1 186 ? 22.25 22.5 12.562 1 88.25 186 SER A CA 1
ATOM 1505 C C . SER A 1 186 ? 21 21.953 11.875 1 88.25 186 SER A C 1
ATOM 1507 O O . SER A 1 186 ? 19.969 21.75 12.516 1 88.25 186 SER A O 1
ATOM 1509 N N . GLU A 1 187 ? 21.047 21.766 10.555 1 86.19 187 GLU A N 1
ATOM 1510 C CA . GLU A 1 187 ? 19.891 21.266 9.812 1 86.19 187 GLU A CA 1
ATOM 1511 C C . GLU A 1 187 ? 19.453 19.891 10.344 1 86.19 187 GLU A C 1
ATOM 1513 O O . GLU A 1 187 ? 18.25 19.641 10.492 1 86.19 187 GLU A O 1
ATOM 1518 N N . PHE A 1 188 ? 20.422 19.078 10.586 1 87.81 188 PHE A N 1
ATOM 1519 C CA . PHE A 1 188 ? 20.078 17.766 11.148 1 87.81 188 PHE A CA 1
ATOM 1520 C C . PHE A 1 188 ? 19.516 17.922 12.555 1 87.81 188 PHE A C 1
ATOM 1522 O O . PHE A 1 188 ? 18.609 17.172 12.945 1 87.81 188 PHE A O 1
ATOM 1529 N N . GLY A 1 189 ? 20.031 18.859 13.281 1 90.12 189 GLY A N 1
ATOM 1530 C CA . GLY A 1 189 ? 19.484 19.172 14.594 1 90.12 189 GLY A CA 1
ATOM 1531 C C . GLY A 1 189 ? 18.031 19.609 14.531 1 90.12 189 GLY A C 1
ATOM 1532 O O . GLY A 1 189 ? 17.219 19.203 15.359 1 90.12 189 GLY A O 1
ATOM 1533 N N . ILE A 1 190 ? 17.797 20.5 13.531 1 93.19 190 ILE A N 1
ATOM 1534 C CA . ILE A 1 190 ? 16.438 20.969 13.328 1 93.19 190 ILE A CA 1
ATOM 1535 C C . ILE A 1 190 ? 15.523 19.781 13.031 1 93.19 190 ILE A C 1
ATOM 1537 O O . ILE A 1 190 ? 14.453 19.641 13.617 1 93.19 190 ILE A O 1
ATOM 1541 N N . PHE A 1 191 ? 16 18.859 12.172 1 93.38 191 PHE A N 1
ATOM 1542 C CA . PHE A 1 191 ? 15.219 17.688 11.82 1 93.38 191 PHE A CA 1
ATOM 1543 C C . PHE A 1 191 ? 14.984 16.812 13.039 1 93.38 191 PHE A C 1
ATOM 1545 O O . PHE A 1 191 ? 13.844 16.453 13.336 1 93.38 191 PHE A O 1
ATOM 1552 N N . ARG A 1 192 ? 15.992 16.531 13.766 1 92.5 192 ARG A N 1
ATOM 1553 C CA . ARG A 1 192 ? 15.945 15.562 14.852 1 92.5 192 ARG A CA 1
ATOM 1554 C C . ARG A 1 192 ? 15.227 16.125 16.062 1 92.5 192 ARG A C 1
ATOM 1556 O O . ARG A 1 192 ? 14.453 15.43 16.719 1 92.5 192 ARG A O 1
ATOM 1563 N N . LYS A 1 193 ? 15.336 17.438 16.375 1 94.38 193 LYS A N 1
ATOM 1564 C CA . LYS A 1 193 ? 14.875 18 17.641 1 94.38 193 LYS A CA 1
ATOM 1565 C C . LYS A 1 193 ? 13.562 18.75 17.453 1 94.38 193 LYS A C 1
ATOM 1567 O O . LYS A 1 193 ? 12.812 18.953 18.422 1 94.38 193 LYS A O 1
ATOM 1572 N N . VAL A 1 194 ? 13.297 19.188 16.25 1 93.94 194 VAL A N 1
ATOM 1573 C CA . VAL A 1 194 ? 12.133 20.062 16.047 1 93.94 194 VAL A CA 1
ATOM 1574 C C . VAL A 1 194 ? 11.117 19.359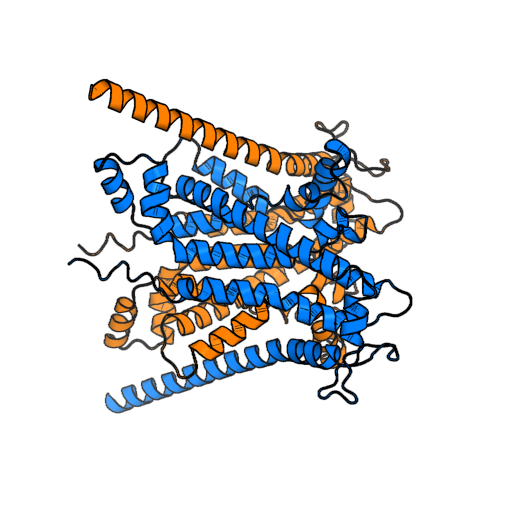 15.148 1 93.94 194 VAL A C 1
ATOM 1576 O O . VAL A 1 194 ? 10 19.078 15.578 1 93.94 194 VAL A O 1
ATOM 1579 N N . ILE A 1 195 ? 11.562 18.938 14 1 93.12 195 ILE A N 1
ATOM 1580 C CA . ILE A 1 195 ? 10.641 18.469 12.969 1 93.12 195 ILE A CA 1
ATOM 1581 C C . ILE A 1 195 ? 10.164 17.047 13.312 1 93.12 195 ILE A C 1
ATOM 1583 O O . ILE A 1 195 ? 8.961 16.781 13.312 1 93.12 195 ILE A O 1
ATOM 1587 N N . LEU A 1 196 ? 11.078 16.172 13.656 1 93.31 196 LEU A N 1
ATOM 1588 C CA . LEU A 1 196 ? 10.75 14.766 13.891 1 93.31 196 LEU A CA 1
ATOM 1589 C C . LEU A 1 196 ? 9.789 14.617 15.07 1 93.31 196 LEU A C 1
ATOM 1591 O O . LEU A 1 196 ? 8.789 13.906 14.969 1 93.31 196 LEU A O 1
ATOM 1595 N N . PRO A 1 197 ? 9.992 15.336 16.125 1 91.94 197 PRO A N 1
ATOM 1596 C CA . PRO A 1 197 ? 9.086 15.203 17.266 1 91.94 197 PRO A CA 1
ATOM 1597 C C . PRO A 1 197 ? 7.664 15.656 16.938 1 91.94 197 PRO A C 1
ATOM 1599 O O . PRO A 1 197 ? 6.695 15.078 17.438 1 91.94 197 PRO A O 1
ATOM 1602 N N . ILE A 1 198 ? 7.527 16.672 16.125 1 88.12 198 ILE A N 1
ATOM 1603 C CA . ILE A 1 198 ? 6.184 17.172 15.836 1 88.12 198 ILE A CA 1
ATOM 1604 C C . ILE A 1 198 ? 5.578 16.375 14.688 1 88.12 198 ILE A C 1
ATOM 1606 O O . ILE A 1 198 ? 4.406 16.547 14.352 1 88.12 198 ILE A O 1
ATOM 1610 N N . SER A 1 199 ? 6.371 15.484 14.102 1 90.12 199 SER A N 1
ATOM 1611 C CA . SER A 1 199 ? 5.895 14.648 13.008 1 90.12 199 SER A CA 1
ATOM 1612 C C . SER A 1 199 ? 5.52 13.25 13.492 1 90.12 199 SER A C 1
ATOM 1614 O O . SER A 1 199 ? 5.289 12.344 12.688 1 90.12 199 SER A O 1
ATOM 1616 N N . LYS A 1 200 ? 5.496 13.039 14.75 1 89 200 LYS A N 1
ATOM 1617 C CA . LYS A 1 200 ? 5.277 11.719 15.328 1 89 200 LYS A CA 1
ATOM 1618 C C . LYS A 1 200 ? 3.994 11.086 14.789 1 89 200 LYS A C 1
ATOM 1620 O O . LYS A 1 200 ? 3.973 9.898 14.453 1 89 200 LYS A O 1
ATOM 1625 N N . PRO A 1 201 ? 2.91 11.828 14.633 1 82.69 201 PRO A N 1
ATOM 1626 C CA . PRO A 1 201 ? 1.705 11.203 14.078 1 82.69 201 PRO A CA 1
ATOM 1627 C C . PRO A 1 201 ? 1.898 10.727 12.641 1 82.69 201 PRO A C 1
ATOM 1629 O O . PRO A 1 201 ? 1.443 9.641 12.281 1 82.69 201 PRO A O 1
ATOM 1632 N N . GLY A 1 202 ? 2.568 11.641 11.883 1 88.12 202 GLY A N 1
ATOM 1633 C CA . GLY A 1 202 ? 2.857 11.25 10.516 1 88.12 202 GLY A CA 1
ATOM 1634 C C . GLY A 1 202 ? 3.799 10.062 10.422 1 88.12 202 GLY A C 1
ATOM 1635 O O . GLY A 1 202 ? 3.609 9.18 9.586 1 88.12 202 GLY A O 1
ATOM 1636 N N . VAL A 1 203 ? 4.785 10.039 11.328 1 92.38 203 VAL A N 1
ATOM 1637 C CA . VAL A 1 203 ? 5.766 8.961 11.367 1 92.38 203 VAL A CA 1
ATOM 1638 C C . VAL A 1 203 ? 5.082 7.66 11.797 1 92.38 203 VAL A C 1
ATOM 1640 O O . VAL A 1 203 ? 5.41 6.586 11.289 1 92.38 203 VAL A O 1
ATOM 1643 N N . ALA A 1 204 ? 4.152 7.77 12.695 1 87.75 204 ALA A N 1
ATOM 1644 C CA . ALA A 1 204 ? 3.4 6.594 13.125 1 87.75 204 ALA A CA 1
ATOM 1645 C C . ALA A 1 204 ? 2.598 6 11.977 1 87.75 204 ALA A C 1
ATOM 1647 O O . ALA A 1 204 ? 2.551 4.777 11.812 1 87.75 204 ALA A O 1
ATOM 1648 N N . VAL A 1 205 ? 1.98 6.887 11.203 1 86.75 205 VAL A N 1
ATOM 1649 C CA . VAL A 1 205 ? 1.229 6.441 10.031 1 86.75 205 VAL A CA 1
ATOM 1650 C C . VAL A 1 205 ? 2.164 5.738 9.055 1 86.75 205 VAL A C 1
ATOM 1652 O O . VAL A 1 205 ? 1.855 4.648 8.57 1 86.75 205 VAL A O 1
ATOM 1655 N N . LEU A 1 206 ? 3.318 6.355 8.852 1 92.81 206 LEU A N 1
ATOM 1656 C CA . LEU A 1 206 ? 4.324 5.781 7.961 1 92.81 206 LEU A CA 1
ATOM 1657 C C . LEU A 1 206 ? 4.762 4.406 8.445 1 92.81 206 LEU A C 1
ATOM 1659 O O . LEU A 1 206 ? 4.852 3.463 7.66 1 92.81 206 LEU A O 1
ATOM 1663 N N . ALA A 1 207 ? 5.012 4.34 9.703 1 92.88 207 ALA A N 1
ATOM 1664 C CA . ALA A 1 207 ? 5.504 3.096 10.289 1 92.88 207 ALA A CA 1
ATOM 1665 C C . ALA A 1 207 ? 4.477 1.978 10.156 1 92.88 207 ALA A C 1
ATOM 1667 O O . ALA A 1 207 ? 4.812 0.857 9.766 1 92.88 207 ALA A O 1
ATOM 1668 N N . ILE A 1 208 ? 3.281 2.258 10.406 1 88.81 208 ILE A N 1
ATOM 1669 C CA . ILE A 1 208 ? 2.229 1.248 10.359 1 88.81 208 ILE A CA 1
ATOM 1670 C C . ILE A 1 208 ? 2.018 0.793 8.914 1 88.81 208 ILE A C 1
ATOM 1672 O O . ILE A 1 208 ? 1.988 -0.407 8.633 1 88.81 208 ILE A O 1
ATOM 1676 N N . PHE A 1 209 ? 1.905 1.742 8.031 1 89.75 209 PHE A N 1
ATOM 1677 C CA . PHE A 1 209 ? 1.664 1.4 6.633 1 89.75 209 PHE A CA 1
ATOM 1678 C C . PHE A 1 209 ? 2.832 0.607 6.059 1 89.75 209 PHE A C 1
ATOM 1680 O O . PHE A 1 209 ? 2.633 -0.335 5.289 1 89.75 209 PHE A O 1
ATOM 1687 N N . THR A 1 210 ? 4.016 1.028 6.445 1 94.5 210 THR A N 1
ATOM 1688 C CA . THR A 1 210 ? 5.195 0.323 5.953 1 94.5 210 THR A CA 1
ATOM 1689 C C . THR A 1 210 ? 5.242 -1.1 6.504 1 94.5 210 THR A C 1
ATOM 1691 O O . THR A 1 210 ? 5.477 -2.053 5.758 1 94.5 210 THR A O 1
ATOM 1694 N N . PHE A 1 211 ? 5.012 -1.222 7.762 1 93.25 211 PHE A N 1
ATOM 1695 C CA . PHE A 1 211 ? 5.051 -2.543 8.375 1 93.25 211 PHE A CA 1
ATOM 1696 C C . PHE A 1 211 ? 3.986 -3.453 7.777 1 93.25 211 PHE A C 1
ATOM 1698 O O . PHE A 1 211 ? 4.27 -4.598 7.418 1 93.25 211 PHE A O 1
ATOM 1705 N N . VAL A 1 212 ? 2.812 -2.963 7.672 1 90.12 212 VAL A N 1
ATOM 1706 C CA . VAL A 1 212 ? 1.715 -3.752 7.121 1 90.12 212 VAL A CA 1
ATOM 1707 C C . VAL A 1 212 ? 2.047 -4.176 5.691 1 90.12 212 VAL A C 1
ATOM 1709 O O . VAL A 1 212 ? 1.861 -5.336 5.324 1 90.12 212 VAL A O 1
ATOM 1712 N N . SER A 1 213 ? 2.533 -3.229 4.953 1 91.19 213 SER A N 1
ATOM 1713 C CA . SER A 1 213 ? 2.836 -3.514 3.555 1 91.19 213 SER A CA 1
ATOM 1714 C C . SER A 1 213 ? 3.953 -4.543 3.43 1 91.19 213 SER A C 1
ATOM 1716 O O . SER A 1 213 ? 3.836 -5.504 2.666 1 91.19 213 SER A O 1
ATOM 1718 N N . THR A 1 214 ? 5 -4.426 4.176 1 94.19 214 THR A N 1
ATOM 1719 C CA . THR A 1 214 ? 6.145 -5.324 4.078 1 94.19 214 THR A CA 1
ATOM 1720 C C . THR A 1 214 ? 5.82 -6.684 4.699 1 94.19 214 THR A C 1
ATOM 1722 O O . THR A 1 214 ? 6.297 -7.715 4.227 1 94.19 214 THR A O 1
ATOM 1725 N N . TRP A 1 215 ? 5.02 -6.672 5.727 1 93 215 TRP A N 1
ATOM 1726 C CA . TRP A 1 215 ? 4.578 -7.914 6.352 1 93 215 TRP A CA 1
ATOM 1727 C C . TRP A 1 215 ? 3.754 -8.75 5.375 1 93 215 TRP A C 1
ATOM 1729 O O . TRP A 1 215 ? 3.873 -9.977 5.344 1 93 215 TRP A O 1
ATOM 1739 N N . ASN A 1 216 ? 3.004 -8.109 4.539 1 89.69 216 ASN A N 1
ATOM 1740 C CA . ASN A 1 216 ? 2.055 -8.781 3.662 1 89.69 216 ASN A CA 1
ATOM 1741 C C . ASN A 1 216 ? 2.646 -9.023 2.275 1 89.69 216 ASN A C 1
ATOM 1743 O O . ASN A 1 216 ? 2.02 -9.664 1.43 1 89.69 216 ASN A O 1
ATOM 1747 N N . GLU A 1 217 ? 3.814 -8.484 2.104 1 90.25 217 GLU A N 1
ATOM 1748 C CA . GLU A 1 217 ? 4.441 -8.664 0.798 1 90.25 217 GLU A CA 1
ATOM 1749 C C . GLU A 1 217 ? 4.703 -10.141 0.507 1 90.25 217 GLU A C 1
ATOM 1751 O O . GLU A 1 217 ? 5.367 -10.828 1.288 1 90.25 217 GLU A O 1
ATOM 1756 N N . PHE A 1 218 ? 4.234 -10.664 -0.558 1 87.69 218 PHE A N 1
ATOM 1757 C CA . PHE A 1 218 ? 4.34 -12.078 -0.894 1 87.69 218 PHE A CA 1
ATOM 1758 C C . PHE A 1 218 ? 5.223 -12.281 -2.121 1 87.69 218 PHE A C 1
ATOM 1760 O O . PHE A 1 218 ? 6.145 -13.094 -2.104 1 87.69 218 PHE A O 1
ATOM 1767 N N . PHE A 1 219 ? 4.988 -11.508 -3.156 1 85.88 219 PHE A N 1
ATOM 1768 C CA . PHE A 1 219 ? 5.48 -11.828 -4.488 1 85.88 219 PHE A CA 1
ATOM 1769 C C . PHE A 1 219 ? 7 -11.711 -4.547 1 85.88 219 PHE A C 1
ATOM 1771 O O . PHE A 1 219 ? 7.68 -12.641 -5 1 85.88 219 PHE A O 1
ATOM 1778 N N . TRP A 1 220 ? 7.504 -10.664 -4.051 1 90.62 220 TRP A N 1
ATOM 1779 C CA . TRP A 1 220 ? 8.945 -10.469 -4.156 1 90.62 220 TRP A CA 1
ATOM 1780 C C . TRP A 1 220 ? 9.695 -11.492 -3.312 1 90.62 220 TRP A C 1
ATOM 1782 O O . TRP A 1 220 ? 10.586 -12.188 -3.812 1 90.62 220 TRP A O 1
ATOM 1792 N N . PRO A 1 221 ? 9.312 -11.664 -2.039 1 94.25 221 PRO A N 1
ATOM 1793 C CA . PRO A 1 221 ? 9.984 -12.703 -1.267 1 94.25 221 PRO A CA 1
ATOM 1794 C C . PRO A 1 221 ? 9.859 -14.086 -1.906 1 94.25 221 PRO A C 1
ATOM 1796 O O . PRO A 1 221 ? 10.797 -14.883 -1.846 1 94.25 221 PRO A O 1
ATOM 1799 N N . PHE A 1 222 ? 8.766 -14.359 -2.465 1 90.44 222 PHE A N 1
ATOM 1800 C CA . PHE A 1 222 ? 8.57 -15.633 -3.139 1 90.44 222 PHE A CA 1
ATOM 1801 C C . PHE A 1 222 ? 9.578 -15.812 -4.27 1 90.44 222 PHE A C 1
ATOM 1803 O O . PHE A 1 222 ? 10.133 -16.891 -4.453 1 90.44 222 PHE A O 1
ATOM 1810 N N . LEU A 1 223 ? 9.875 -14.758 -4.984 1 89.69 223 LEU A N 1
ATOM 1811 C CA . LEU A 1 223 ? 10.75 -14.805 -6.152 1 89.69 223 LEU A CA 1
ATOM 1812 C C . LEU A 1 223 ? 12.211 -14.969 -5.734 1 89.69 223 LEU A C 1
ATOM 1814 O O . LEU A 1 223 ? 12.992 -15.633 -6.418 1 89.69 223 LEU A O 1
ATOM 1818 N N . VAL A 1 224 ? 12.562 -14.422 -4.602 1 95.25 224 VAL A N 1
ATOM 1819 C CA . VAL A 1 224 ? 13.992 -14.305 -4.348 1 95.25 224 VAL A CA 1
ATOM 1820 C C . VAL A 1 224 ? 14.406 -15.297 -3.26 1 95.25 224 VAL A C 1
ATOM 1822 O O . VAL A 1 224 ? 15.586 -15.383 -2.902 1 95.25 224 VAL A O 1
ATOM 1825 N N . THR A 1 225 ? 13.438 -16.016 -2.693 1 95.62 225 THR A N 1
ATOM 1826 C CA . THR A 1 225 ? 13.781 -17.062 -1.736 1 95.62 225 THR A CA 1
ATOM 1827 C C . THR A 1 225 ? 13.617 -18.453 -2.363 1 95.62 225 THR A C 1
ATOM 1829 O O . THR A 1 225 ? 12.711 -18.656 -3.176 1 95.62 225 THR A O 1
ATOM 1832 N N . GLN A 1 226 ? 14.477 -19.391 -1.943 1 93.62 226 GLN A N 1
ATOM 1833 C CA . GLN A 1 226 ? 14.461 -20.734 -2.496 1 93.62 226 GLN A CA 1
ATOM 1834 C C . GLN A 1 226 ? 14.32 -21.781 -1.392 1 93.62 226 GLN A C 1
ATOM 1836 O O . GLN A 1 226 ? 13.594 -22.766 -1.551 1 93.62 226 GLN A O 1
ATOM 1841 N N . SER A 1 227 ? 14.992 -21.578 -0.301 1 95.62 227 SER A N 1
ATOM 1842 C CA . SER A 1 227 ? 14.914 -22.5 0.826 1 95.62 227 SER A CA 1
ATOM 1843 C C . SER A 1 227 ? 13.703 -22.188 1.707 1 95.62 227 SER A C 1
ATOM 1845 O O . SER A 1 227 ? 13.328 -21.031 1.875 1 95.62 227 SER A O 1
ATOM 1847 N N . SER A 1 228 ? 13.227 -23.188 2.252 1 94.19 228 SER A N 1
ATOM 1848 C CA . SER A 1 228 ? 12.094 -23.031 3.152 1 94.19 228 SER A CA 1
ATOM 1849 C C . SER A 1 228 ? 12.453 -22.141 4.34 1 94.19 228 SER A C 1
ATOM 1851 O O . SER A 1 228 ? 11.648 -21.312 4.773 1 94.19 228 SER A O 1
ATOM 1853 N N . SER A 1 229 ? 13.641 -22.266 4.777 1 95.88 229 SER A N 1
ATOM 1854 C CA . SER A 1 229 ? 14.07 -21.547 5.977 1 95.88 229 SER A CA 1
ATOM 1855 C C . SER A 1 229 ? 14.211 -20.047 5.715 1 95.88 229 SER A C 1
ATOM 1857 O O . SER A 1 229 ? 14.234 -19.25 6.652 1 95.88 229 SER A O 1
ATOM 1859 N N . MET A 1 230 ? 14.195 -19.641 4.438 1 97.06 230 MET A N 1
ATOM 1860 C CA . MET A 1 230 ? 14.406 -18.234 4.121 1 97.06 230 MET A CA 1
ATOM 1861 C C . MET A 1 230 ? 13.086 -17.547 3.77 1 97.06 230 MET A C 1
ATOM 1863 O O . MET A 1 230 ? 13.031 -16.328 3.59 1 97.06 230 MET A O 1
ATOM 1867 N N . ARG A 1 231 ? 12.055 -18.328 3.777 1 96.19 231 ARG A N 1
ATOM 1868 C CA . ARG A 1 231 ? 10.758 -17.781 3.379 1 96.19 231 ARG A CA 1
ATOM 1869 C C . ARG A 1 231 ? 10.18 -16.891 4.473 1 96.19 231 ARG A C 1
ATOM 1871 O O . ARG A 1 231 ? 10.5 -17.062 5.652 1 96.19 231 ARG A O 1
ATOM 1878 N N . THR A 1 232 ? 9.406 -15.922 4.055 1 96.06 232 THR A N 1
ATOM 1879 C CA . THR A 1 232 ? 8.578 -15.156 4.977 1 96.06 232 THR A CA 1
ATOM 1880 C C . THR A 1 232 ? 7.285 -15.898 5.293 1 96.06 232 THR A C 1
ATOM 1882 O O . THR A 1 232 ? 6.98 -16.922 4.66 1 96.06 232 THR A O 1
ATOM 1885 N N . ILE A 1 233 ? 6.586 -15.438 6.254 1 93.62 233 ILE A N 1
ATOM 1886 C CA . ILE A 1 233 ? 5.395 -16.125 6.73 1 93.62 233 ILE A CA 1
ATOM 1887 C C . ILE A 1 233 ? 4.355 -16.203 5.613 1 93.62 233 ILE A C 1
ATOM 1889 O O . ILE A 1 233 ? 3.66 -17.203 5.465 1 93.62 233 ILE A O 1
ATOM 1893 N N . GLN A 1 234 ? 4.266 -15.141 4.789 1 90.94 234 GLN A N 1
ATOM 1894 C CA . GLN A 1 234 ? 3.295 -15.133 3.701 1 90.94 234 GLN A CA 1
ATOM 1895 C C . GLN A 1 234 ? 3.635 -16.188 2.654 1 90.94 234 GLN A C 1
ATOM 1897 O O . GLN A 1 234 ? 2.754 -16.906 2.182 1 90.94 234 GLN A O 1
ATOM 1902 N N . VAL A 1 235 ? 4.902 -16.297 2.332 1 90.88 235 VAL A N 1
ATOM 1903 C CA . VAL A 1 235 ? 5.359 -17.281 1.356 1 90.88 235 VAL A CA 1
ATOM 1904 C C . VAL A 1 235 ? 5.223 -18.688 1.938 1 90.88 235 VAL A C 1
ATOM 1906 O O . VAL A 1 235 ? 4.789 -19.609 1.249 1 90.88 235 VAL A O 1
ATOM 1909 N N . GLY A 1 236 ? 5.578 -18.844 3.18 1 90.75 236 GLY A N 1
ATOM 1910 C CA . GLY A 1 236 ? 5.453 -20.125 3.85 1 90.75 236 GLY A CA 1
ATOM 1911 C C . GLY A 1 236 ? 4.023 -20.641 3.906 1 90.75 236 GLY A C 1
ATOM 1912 O O . GLY A 1 236 ? 3.764 -21.812 3.637 1 90.75 236 GLY A O 1
ATOM 1913 N N . LEU A 1 237 ? 3.123 -19.797 4.215 1 86.88 237 LEU A N 1
ATOM 1914 C CA . LEU A 1 237 ? 1.714 -20.156 4.293 1 86.88 237 LEU A CA 1
ATOM 1915 C C . LEU A 1 237 ? 1.195 -20.625 2.934 1 86.88 237 LEU A C 1
ATOM 1917 O O . LEU A 1 237 ? 0.362 -21.531 2.854 1 86.88 237 LEU A O 1
ATOM 1921 N N . ALA A 1 238 ? 1.665 -20.031 1.865 1 79.38 238 ALA A N 1
ATOM 1922 C CA . ALA A 1 238 ? 1.234 -20.391 0.515 1 79.38 238 ALA A CA 1
ATOM 1923 C C . ALA A 1 238 ? 1.783 -21.75 0.103 1 79.38 238 ALA A C 1
ATOM 1925 O O . ALA A 1 238 ? 1.243 -22.406 -0.798 1 79.38 238 ALA A O 1
ATOM 1926 N N . SER A 1 239 ? 2.838 -22.125 0.719 1 76.19 239 SER A N 1
ATOM 1927 C CA . SER A 1 239 ? 3.451 -23.406 0.383 1 76.19 239 SER A CA 1
ATOM 1928 C C . SER A 1 239 ? 2.562 -24.562 0.807 1 76.19 239 SER A C 1
ATOM 1930 O O . SER A 1 239 ? 2.732 -25.688 0.326 1 76.19 239 SER A O 1
ATOM 1932 N N . PHE A 1 240 ? 1.6 -24.359 1.688 1 71.88 240 PHE A N 1
ATOM 1933 C CA . PHE A 1 240 ? 0.638 -25.375 2.08 1 71.88 240 PHE A CA 1
ATOM 1934 C C . PHE A 1 240 ? -0.267 -25.75 0.912 1 71.88 240 PHE A C 1
ATOM 1936 O O . PHE A 1 240 ? -0.804 -26.859 0.863 1 71.88 240 PHE A O 1
ATOM 1943 N N . LYS A 1 241 ? -0.54 -24.859 0.106 1 59.34 241 LYS A N 1
ATOM 1944 C CA . LYS A 1 241 ? -1.451 -25.094 -1.012 1 59.34 241 LYS A CA 1
ATOM 1945 C C . LYS A 1 241 ? -0.839 -26.031 -2.039 1 59.34 241 LYS A C 1
ATOM 1947 O O . LYS A 1 241 ? -1.557 -26.781 -2.709 1 59.34 241 LYS A O 1
ATOM 1952 N N . PHE A 1 242 ? 0.376 -26.062 -2.117 1 49.66 242 PHE A N 1
ATOM 1953 C CA . PHE A 1 242 ? 1.028 -26.781 -3.209 1 49.66 242 PHE A CA 1
ATOM 1954 C C . PHE A 1 242 ? 1.358 -28.203 -2.801 1 49.66 242 PHE A C 1
ATOM 1956 O O . PHE A 1 242 ? 1.944 -28.969 -3.58 1 49.66 242 PHE A O 1
ATOM 1963 N N . GLN A 1 243 ? 0.897 -28.531 -1.707 1 54.31 243 GLN A N 1
ATOM 1964 C CA . GLN A 1 243 ? 1.072 -29.922 -1.327 1 54.31 243 GLN A CA 1
ATOM 1965 C C . GLN A 1 243 ? -0.123 -30.766 -1.765 1 54.31 243 GLN A C 1
ATOM 1967 O O . GLN A 1 243 ? -1.151 -30.234 -2.178 1 54.31 243 GLN A O 1
ATOM 1972 N N . ASP A 1 244 ? 0.014 -32.094 -1.974 1 54.38 244 ASP A N 1
ATOM 1973 C CA . ASP A 1 244 ? -0.987 -33.031 -2.447 1 54.38 244 ASP A CA 1
ATOM 1974 C C . ASP A 1 244 ? -2.361 -32.719 -1.856 1 54.38 244 ASP A C 1
ATOM 1976 O O . ASP A 1 244 ? -3.369 -32.75 -2.564 1 54.38 244 ASP A O 1
ATOM 1980 N N . ALA A 1 245 ? -2.438 -32.469 -0.472 1 63.97 245 ALA A N 1
ATOM 1981 C CA . ALA A 1 245 ? -3.684 -32.062 0.171 1 63.97 245 ALA A CA 1
ATOM 1982 C C . ALA A 1 245 ? -3.49 -30.781 0.976 1 63.97 245 ALA A C 1
ATOM 1984 O O . ALA A 1 245 ? -2.533 -30.656 1.745 1 63.97 245 ALA A O 1
ATOM 1985 N N . THR A 1 246 ? -4.344 -29.859 0.608 1 76.81 246 THR A N 1
ATOM 1986 C CA . THR A 1 246 ? -4.219 -28.578 1.297 1 76.81 246 THR A CA 1
ATOM 1987 C C . THR A 1 246 ? -4.766 -28.672 2.719 1 76.81 246 THR A C 1
ATOM 1989 O O . THR A 1 246 ? -5.891 -29.141 2.928 1 76.81 246 THR A O 1
ATOM 1992 N N . ASP A 1 247 ? -3.92 -28.516 3.691 1 82.5 247 ASP A N 1
ATOM 1993 C CA . ASP A 1 247 ? -4.332 -28.422 5.09 1 82.5 247 ASP A CA 1
ATOM 1994 C C . ASP A 1 247 ? -4.809 -27.016 5.418 1 82.5 247 ASP A C 1
ATOM 1996 O O . ASP A 1 247 ? -4.074 -26.234 6.031 1 82.5 247 ASP A O 1
ATOM 2000 N N . TYR A 1 248 ? -6.062 -26.812 5.172 1 82.62 248 TYR A N 1
ATOM 2001 C CA . TYR A 1 248 ? -6.641 -25.5 5.367 1 82.62 248 TYR A CA 1
ATOM 2002 C C . TYR A 1 248 ? -6.629 -25.109 6.84 1 82.62 248 TYR A C 1
ATOM 2004 O O . TYR A 1 248 ? -6.43 -23.938 7.18 1 82.62 248 TYR A O 1
ATOM 2012 N N . GLY A 1 249 ? -6.828 -26.078 7.648 1 86.06 249 GLY A N 1
ATOM 2013 C CA . GLY A 1 249 ? -6.812 -25.797 9.07 1 86.06 249 GLY A CA 1
ATOM 2014 C C . GLY A 1 249 ? -5.488 -25.234 9.555 1 86.06 249 GLY A C 1
ATOM 2015 O O . GLY A 1 249 ? -5.449 -24.188 10.219 1 86.06 249 GLY A O 1
ATOM 2016 N N . ALA A 1 250 ? -4.469 -25.906 9.164 1 87.62 250 ALA A N 1
ATOM 2017 C CA . ALA A 1 250 ? -3.137 -25.453 9.562 1 87.62 250 ALA A CA 1
ATOM 2018 C C . ALA A 1 250 ? -2.811 -24.094 8.945 1 87.62 250 ALA A C 1
ATOM 2020 O O . ALA A 1 250 ? -2.162 -23.266 9.578 1 87.62 250 ALA A O 1
ATOM 2021 N N . MET A 1 251 ? -3.242 -23.906 7.773 1 86.81 251 MET A N 1
ATOM 2022 C CA . MET A 1 251 ? -3.039 -22.625 7.109 1 86.81 251 MET A CA 1
ATOM 2023 C C . MET A 1 251 ? -3.758 -21.516 7.859 1 86.81 251 MET A C 1
ATOM 2025 O O . MET A 1 251 ? -3.201 -20.422 8.047 1 86.81 251 MET A O 1
ATOM 2029 N N . MET A 1 252 ? -4.965 -21.812 8.281 1 87.75 252 MET A N 1
ATOM 2030 C CA . MET A 1 252 ? -5.742 -20.812 9.016 1 87.75 252 MET A CA 1
ATOM 2031 C C . MET A 1 252 ? -5.148 -20.578 10.406 1 87.75 252 MET A C 1
ATOM 2033 O O . MET A 1 252 ? -5.141 -19.438 10.891 1 87.75 252 MET A O 1
ATOM 2037 N N . ALA A 1 253 ? -4.68 -21.609 10.961 1 90.12 253 ALA A N 1
ATOM 2038 C CA . ALA A 1 253 ? -3.982 -21.469 12.234 1 90.12 253 ALA A CA 1
ATOM 2039 C C . ALA A 1 253 ? -2.748 -20.578 12.094 1 90.12 253 ALA A C 1
ATOM 2041 O O . ALA A 1 253 ? -2.508 -19.688 12.922 1 90.12 253 ALA A O 1
ATOM 2042 N N . GLY A 1 254 ? -2.01 -20.859 11.062 1 90.62 254 GLY A N 1
ATOM 2043 C CA . GLY A 1 254 ? -0.858 -20.016 10.766 1 90.62 254 GLY A CA 1
ATOM 2044 C C . GLY A 1 254 ? -1.223 -18.562 10.547 1 90.62 254 GLY A C 1
ATOM 2045 O O . GLY A 1 254 ? -0.496 -17.672 10.977 1 90.62 254 GLY A O 1
ATOM 2046 N N . SER A 1 255 ? -2.312 -18.312 9.945 1 88.56 255 SER A N 1
ATOM 2047 C CA . SER A 1 255 ? -2.779 -16.953 9.688 1 88.56 255 SER A CA 1
ATOM 2048 C C . SER A 1 255 ? -3.141 -16.25 10.984 1 88.56 255 SER A C 1
ATOM 2050 O O . SER A 1 255 ? -2.869 -15.047 11.141 1 88.56 255 SER A O 1
ATOM 2052 N N . VAL A 1 256 ? -3.756 -16.969 11.828 1 89.5 256 VAL A N 1
ATOM 2053 C CA . VAL A 1 256 ? -4.105 -16.406 13.125 1 89.5 256 VAL A CA 1
ATOM 2054 C C . VAL A 1 256 ? -2.834 -16 13.867 1 89.5 256 VAL A C 1
ATOM 2056 O O . VAL A 1 256 ? -2.742 -14.891 14.391 1 89.5 256 VAL A O 1
ATOM 2059 N N . LEU A 1 257 ? -1.893 -16.828 13.805 1 91.56 257 LEU A N 1
ATOM 2060 C CA . LEU A 1 257 ? -0.634 -16.547 14.484 1 91.56 257 LEU A CA 1
ATOM 2061 C C . LEU A 1 257 ? 0.097 -15.391 13.805 1 91.56 257 LEU A C 1
ATOM 2063 O O . LEU A 1 257 ? 0.711 -14.562 14.477 1 91.56 257 LEU A O 1
ATOM 2067 N N . ALA A 1 258 ? 0.008 -15.375 12.531 1 91.38 258 ALA A N 1
ATOM 2068 C CA . ALA A 1 258 ? 0.702 -14.352 11.75 1 91.38 258 ALA A CA 1
ATOM 2069 C C . ALA A 1 258 ? 0.073 -12.977 11.961 1 91.38 258 ALA A C 1
ATOM 2071 O O . ALA A 1 258 ? 0.678 -11.953 11.641 1 91.38 258 ALA A O 1
ATOM 2072 N N . ALA A 1 259 ? -1.125 -12.938 12.477 1 88.81 259 ALA A N 1
ATOM 2073 C CA . ALA A 1 259 ? -1.798 -11.664 12.742 1 88.81 259 ALA A CA 1
ATOM 2074 C C . ALA A 1 259 ? -1.26 -11.016 14.016 1 88.81 259 ALA A C 1
ATOM 2076 O O . ALA A 1 259 ? -1.373 -9.797 14.188 1 88.81 259 ALA A 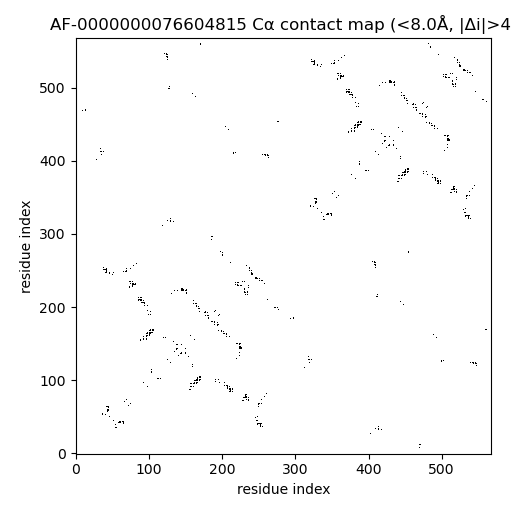O 1
ATOM 2077 N N . LEU A 1 260 ? -0.6 -11.703 14.844 1 88.88 260 LEU A N 1
ATOM 2078 C CA . LEU A 1 260 ? -0.233 -11.266 16.188 1 88.88 260 LEU A CA 1
ATOM 2079 C C . LEU A 1 260 ? 0.805 -10.148 16.125 1 88.88 260 LEU A C 1
ATOM 2081 O O . LEU A 1 260 ? 0.657 -9.125 16.797 1 88.88 260 LEU A O 1
ATOM 2085 N N . PRO A 1 261 ? 1.835 -10.25 15.289 1 89.19 261 PRO A N 1
ATOM 2086 C CA . PRO A 1 261 ? 2.822 -9.164 15.25 1 89.19 261 PRO A CA 1
ATOM 2087 C C . PRO A 1 261 ? 2.221 -7.832 14.82 1 89.19 261 PRO A C 1
ATOM 2089 O O . PRO A 1 261 ? 2.633 -6.777 15.305 1 89.19 261 PRO A O 1
ATOM 2092 N N . MET A 1 262 ? 1.29 -7.926 14 1 85.38 262 MET A N 1
ATOM 2093 C CA . MET A 1 262 ? 0.64 -6.699 13.555 1 85.38 262 MET A CA 1
ATOM 2094 C C . MET A 1 262 ? -0.178 -6.074 14.672 1 85.38 262 MET A C 1
ATOM 2096 O O . MET A 1 262 ? -0.183 -4.852 14.836 1 85.38 262 MET A O 1
ATOM 2100 N N . PHE A 1 263 ? -0.758 -6.965 15.453 1 83.38 263 PHE A N 1
ATOM 2101 C CA . PHE A 1 263 ? -1.495 -6.469 16.609 1 83.38 263 PHE A CA 1
ATOM 2102 C C . PHE A 1 263 ? -0.554 -5.805 17.609 1 83.38 263 PHE A C 1
ATOM 2104 O O . PHE A 1 263 ? -0.865 -4.742 18.156 1 83.38 263 PHE A O 1
ATOM 2111 N N . ILE A 1 264 ? 0.542 -6.367 17.75 1 84.75 264 ILE A N 1
ATOM 2112 C CA . ILE A 1 264 ? 1.521 -5.848 18.703 1 84.75 264 ILE A CA 1
ATOM 2113 C C . ILE A 1 264 ? 2.012 -4.477 18.234 1 84.75 264 ILE A C 1
ATOM 2115 O O . ILE A 1 264 ? 2.084 -3.537 19.031 1 84.75 264 ILE A O 1
ATOM 2119 N N . LEU A 1 265 ? 2.289 -4.355 16.969 1 83.06 265 LEU A N 1
ATOM 2120 C CA . LEU A 1 265 ? 2.76 -3.078 16.453 1 83.06 265 LEU A CA 1
ATOM 2121 C C . LEU A 1 265 ? 1.684 -2.006 16.578 1 83.06 265 LEU A C 1
ATOM 2123 O O . LEU A 1 265 ? 1.969 -0.883 17.016 1 83.06 265 LEU A O 1
ATOM 2127 N N . PHE A 1 266 ? 0.558 -2.381 16.281 1 78.5 266 PHE A N 1
ATOM 2128 C CA . PHE A 1 266 ? -0.529 -1.409 16.328 1 78.5 266 PHE A CA 1
ATOM 2129 C C . PHE A 1 266 ? -0.771 -0.931 17.75 1 78.5 266 PHE A C 1
ATOM 2131 O O . PHE A 1 266 ? -0.933 0.268 18 1 78.5 266 PHE A O 1
ATOM 2138 N N . PHE A 1 267 ? -0.759 -1.79 18.656 1 78.75 267 PHE A N 1
ATOM 2139 C CA . PHE A 1 267 ? -0.991 -1.418 20.047 1 78.75 267 PHE A CA 1
ATOM 2140 C C . PHE A 1 267 ? 0.169 -0.59 20.594 1 78.75 267 PHE A C 1
ATOM 2142 O O . PHE A 1 267 ? -0.03 0.304 21.406 1 78.75 267 PHE A O 1
ATOM 2149 N N . ALA A 1 268 ? 1.312 -0.811 20.062 1 81.12 268 ALA A N 1
ATOM 2150 C CA . ALA A 1 268 ? 2.49 -0.067 20.5 1 81.12 268 ALA A CA 1
ATOM 2151 C C . ALA A 1 268 ? 2.455 1.368 19.984 1 81.12 268 ALA A C 1
ATOM 2153 O O . ALA A 1 268 ? 2.977 2.279 20.641 1 81.12 268 ALA A O 1
ATOM 2154 N N . LEU A 1 269 ? 1.769 1.582 18.875 1 78.25 269 LEU A N 1
ATOM 2155 C CA . LEU A 1 269 ? 1.83 2.896 18.234 1 78.25 269 LEU A CA 1
ATOM 2156 C C . LEU A 1 269 ? 0.52 3.652 18.422 1 78.25 269 LEU A C 1
ATOM 2158 O O . LEU A 1 269 ? 0.407 4.816 18.031 1 78.25 269 LEU A O 1
ATOM 2162 N N . GLN A 1 270 ? -0.397 3.014 18.984 1 74.31 270 GLN A N 1
ATOM 2163 C CA . GLN A 1 270 ? -1.74 3.572 19.094 1 74.31 270 GLN A CA 1
ATOM 2164 C C . GLN A 1 270 ? -1.726 4.895 19.859 1 74.31 270 GLN A C 1
ATOM 2166 O O . GLN A 1 270 ? -2.562 5.766 19.609 1 74.31 270 GLN A O 1
ATOM 2171 N N . ARG A 1 271 ? -0.837 5.109 20.781 1 74.62 271 ARG A N 1
ATOM 2172 C CA . ARG A 1 271 ? -0.792 6.32 21.594 1 74.62 271 ARG A CA 1
ATOM 2173 C C . ARG A 1 271 ? -0.469 7.543 20.75 1 74.62 271 ARG A C 1
ATOM 2175 O O . ARG A 1 271 ? -0.851 8.664 21.094 1 74.62 271 ARG A O 1
ATOM 2182 N N . TYR A 1 272 ? 0.194 7.281 19.672 1 70.25 272 TYR A N 1
ATOM 2183 C CA . TYR A 1 272 ? 0.601 8.406 18.844 1 70.25 272 TYR A CA 1
ATOM 2184 C C . TYR A 1 272 ? -0.542 8.859 17.938 1 70.25 272 TYR A C 1
ATOM 2186 O O . TYR A 1 272 ? -0.502 9.961 17.375 1 70.25 272 TYR A O 1
ATOM 2194 N N . PHE A 1 273 ? -1.469 7.988 17.75 1 63.59 273 PHE A N 1
ATOM 2195 C CA . PHE A 1 273 ? -2.633 8.336 16.953 1 63.59 273 PHE A CA 1
ATOM 2196 C C . PHE A 1 273 ? -3.605 9.195 17.75 1 63.59 273 PHE A C 1
ATOM 2198 O O . PHE A 1 273 ? -4.363 9.977 17.172 1 63.59 273 PHE A O 1
ATOM 2205 N N . LEU A 1 274 ? -3.627 8.906 19.031 1 56.41 274 LEU A N 1
ATOM 2206 C CA . LEU A 1 274 ? -4.559 9.617 19.891 1 56.41 274 LEU A CA 1
ATOM 2207 C C . LEU A 1 274 ? -4.055 11.023 20.203 1 56.41 274 LEU A C 1
ATOM 2209 O O . LEU A 1 274 ? -4.812 11.867 20.688 1 56.41 274 LEU A O 1
ATOM 2213 N N . GLN A 1 275 ? -2.791 11.242 19.984 1 50.28 275 GLN A N 1
ATOM 2214 C CA . GLN A 1 275 ? -2.295 12.57 20.312 1 50.28 275 GLN A CA 1
ATOM 2215 C C . GLN A 1 275 ? -2.557 13.555 19.172 1 50.28 275 GLN A C 1
ATOM 2217 O O . GLN A 1 275 ? -1.906 13.484 18.125 1 50.28 275 GLN A O 1
ATOM 2222 N N . GLY A 1 276 ? -3.814 13.75 18.828 1 43.97 276 GLY A N 1
ATOM 2223 C CA . GLY A 1 276 ? -4.141 14.914 18.016 1 43.97 276 GLY A CA 1
ATOM 2224 C C . GLY A 1 276 ? -3.158 16.047 18.188 1 43.97 276 GLY A C 1
ATOM 2225 O O . GLY A 1 276 ? -2.48 16.156 19.203 1 43.97 276 GLY A O 1
ATOM 2226 N N . ILE A 1 277 ? -2.52 16.609 17.172 1 40.06 277 ILE A N 1
ATOM 2227 C CA . ILE A 1 277 ? -1.675 17.797 17.141 1 40.06 277 ILE A CA 1
ATOM 2228 C C . ILE A 1 277 ? -2.195 18.828 18.141 1 40.06 277 ILE A C 1
ATOM 2230 O O . ILE A 1 277 ? -3.252 19.438 17.938 1 40.06 277 ILE A O 1
ATOM 2234 N N . THR A 1 278 ? -2.43 18.594 19.359 1 39.41 278 THR A N 1
ATOM 2235 C CA . THR A 1 278 ? -2.617 19.75 20.25 1 39.41 278 THR A CA 1
ATOM 2236 C C . THR A 1 278 ? -1.524 20.781 20.016 1 39.41 278 THR A C 1
ATOM 2238 O O . THR A 1 278 ? -0.555 20.844 20.781 1 39.41 278 THR A O 1
ATOM 2241 N N . ILE A 1 279 ? -0.792 20.797 18.984 1 36.66 279 ILE A N 1
ATOM 2242 C CA . ILE A 1 279 ? 0.183 21.875 18.859 1 36.66 279 ILE A CA 1
ATOM 2243 C C . ILE A 1 279 ? -0.523 23.234 18.953 1 36.66 279 ILE A C 1
ATOM 2245 O O . ILE A 1 279 ? 0.095 24.234 19.312 1 36.66 279 ILE A O 1
ATOM 2249 N N . GLY A 1 280 ? -1.692 23.469 18.297 1 35.69 280 GLY A N 1
ATOM 2250 C CA . GLY A 1 280 ? -2.143 24.844 18.297 1 35.69 280 GLY A CA 1
ATOM 2251 C C . GLY A 1 280 ? -2.408 25.391 19.688 1 35.69 280 GLY A C 1
ATOM 2252 O O . GLY A 1 280 ? -2.764 26.562 19.828 1 35.69 280 GLY A O 1
ATOM 2253 N N . ALA A 1 281 ? -2.922 24.688 20.656 1 35.16 281 ALA A N 1
ATOM 2254 C CA . ALA A 1 281 ? -3.381 25.453 21.812 1 35.16 281 ALA A CA 1
ATOM 2255 C C . ALA A 1 281 ? -2.203 26.031 22.594 1 35.16 281 ALA A C 1
ATOM 2257 O O . ALA A 1 281 ? -2.365 26.484 23.734 1 35.16 281 ALA A O 1
ATOM 2258 N N . VAL A 1 282 ? -1.032 25.766 22.344 1 30.16 282 VAL A N 1
ATOM 2259 C CA . VAL A 1 282 ? -0.229 26.469 23.328 1 30.16 282 VAL A CA 1
ATOM 2260 C C . VAL A 1 282 ? -0.519 27.969 23.266 1 30.16 282 VAL A C 1
ATOM 2262 O O . VAL A 1 282 ? -1.082 28.453 22.281 1 30.16 282 VAL A O 1
ATOM 2265 N N . LYS A 1 283 ? 0.574 28.922 23.109 1 31.2 283 LYS A N 1
ATOM 2266 C CA . LYS A 1 283 ? 0.938 30.094 23.891 1 31.2 283 LYS A CA 1
ATOM 2267 C C . LYS A 1 283 ? 0.212 31.344 23.375 1 31.2 283 LYS A C 1
ATOM 2269 O O . LYS A 1 283 ? 0.467 31.797 22.266 1 31.2 283 LYS A O 1
ATOM 2274 N N . GLY A 1 284 ? -1.09 31.531 22.938 1 25.78 284 GLY A N 1
ATOM 2275 C CA . GLY A 1 284 ? -1.278 32.906 23.359 1 25.78 284 GLY A CA 1
ATOM 2276 C C . GLY A 1 284 ? -1.372 33.062 24.875 1 25.78 284 GLY A C 1
ATOM 2277 O O . GLY A 1 284 ? -1.633 32.094 25.578 1 25.78 284 GLY A O 1
ATOM 2278 N N . MET B 1 1 ? 37.531 32.781 17.641 1 58.88 1 MET B N 1
ATOM 2279 C CA . MET B 1 1 ? 36.938 31.516 18.078 1 58.88 1 MET B CA 1
ATOM 2280 C C . MET B 1 1 ? 35.531 31.344 17.531 1 58.88 1 MET B C 1
ATOM 2282 O O . MET B 1 1 ? 35.188 30.266 17.031 1 58.88 1 MET B O 1
ATOM 2286 N N . ALA B 1 2 ? 34.812 32.406 17.562 1 67.88 2 ALA B N 1
ATOM 2287 C CA . ALA B 1 2 ? 33.438 32.375 17.047 1 67.88 2 ALA B CA 1
ATOM 2288 C C . ALA B 1 2 ? 33.438 32.156 15.547 1 67.88 2 ALA B C 1
ATOM 2290 O O . ALA B 1 2 ? 32.625 31.375 15.031 1 67.88 2 ALA B O 1
ATOM 2291 N N . LEU B 1 3 ? 34.312 32.781 14.844 1 67 3 LEU B N 1
ATOM 2292 C CA . LEU B 1 3 ? 34.375 32.656 13.391 1 67 3 LEU B CA 1
ATOM 2293 C C . LEU B 1 3 ? 34.75 31.25 12.961 1 67 3 LEU B C 1
ATOM 2295 O O . LEU B 1 3 ? 34.25 30.734 11.961 1 67 3 LEU B O 1
ATOM 2299 N N . LYS B 1 4 ? 35.688 30.641 13.727 1 66.62 4 LYS B N 1
ATOM 2300 C CA . LYS B 1 4 ? 36.094 29.266 13.438 1 66.62 4 LYS B CA 1
ATOM 2301 C C . LYS B 1 4 ? 34.969 28.281 13.672 1 66.62 4 LYS B C 1
ATOM 2303 O O . LYS B 1 4 ? 34.781 27.344 12.891 1 66.62 4 LYS B O 1
ATOM 2308 N N . LYS B 1 5 ? 34.219 28.516 14.742 1 67.19 5 LYS B N 1
ATOM 2309 C CA . LYS B 1 5 ? 33.094 27.672 15.055 1 67.19 5 LYS B CA 1
ATOM 2310 C C . LYS B 1 5 ? 32 27.797 13.992 1 67.19 5 LYS B C 1
ATOM 2312 O O . LYS B 1 5 ? 31.359 26.812 13.625 1 67.19 5 LYS B O 1
ATOM 2317 N N . GLU B 1 6 ? 31.844 29.031 13.492 1 67.88 6 GLU B N 1
ATOM 2318 C CA . GLU B 1 6 ? 30.875 29.281 12.438 1 67.88 6 GLU B CA 1
ATOM 2319 C C . GLU B 1 6 ? 31.281 28.578 11.141 1 67.88 6 GLU B C 1
ATOM 2321 O O . GLU B 1 6 ? 30.438 28.016 10.438 1 67.88 6 GLU B O 1
ATOM 2326 N N . LYS B 1 7 ? 32.594 28.641 10.789 1 69.19 7 LYS B N 1
ATOM 2327 C CA . LYS B 1 7 ? 33.125 28 9.586 1 69.19 7 LYS B CA 1
ATOM 2328 C C . LYS B 1 7 ? 32.969 26.484 9.664 1 69.19 7 LYS B C 1
ATOM 2330 O O . LYS B 1 7 ? 32.656 25.828 8.672 1 69.19 7 LYS B O 1
ATOM 2335 N N . GLN B 1 8 ? 33.281 25.953 10.82 1 68 8 GLN B N 1
ATOM 2336 C CA . GLN B 1 8 ? 33.156 24.516 11.023 1 68 8 GLN B CA 1
ATOM 2337 C C . GLN B 1 8 ? 31.719 24.062 10.93 1 68 8 GLN B C 1
ATOM 2339 O O . GLN B 1 8 ? 31.422 23 10.367 1 68 8 GLN B O 1
ATOM 2344 N N . ARG B 1 9 ? 30.828 24.812 11.43 1 66.19 9 ARG B N 1
ATOM 2345 C CA . ARG B 1 9 ? 29.406 24.531 11.359 1 66.19 9 ARG B CA 1
ATOM 2346 C C . ARG B 1 9 ? 28.906 24.562 9.922 1 66.19 9 ARG B C 1
ATOM 2348 O O . ARG B 1 9 ? 28.125 23.719 9.508 1 66.19 9 ARG B O 1
ATOM 2355 N N . ASN B 1 10 ? 29.469 25.547 9.266 1 68.06 10 ASN B N 1
ATOM 2356 C CA . ASN B 1 10 ? 29.109 25.672 7.852 1 68.06 10 ASN B CA 1
ATOM 2357 C C . ASN B 1 10 ? 29.641 24.5 7.035 1 68.06 10 ASN B C 1
ATOM 2359 O O . ASN B 1 10 ? 28.969 24.016 6.125 1 68.06 10 ASN B O 1
ATOM 2363 N N . ARG B 1 11 ? 30.828 24.062 7.41 1 66.88 11 ARG B N 1
ATOM 2364 C CA . ARG B 1 11 ? 31.438 22.938 6.711 1 66.88 11 ARG B CA 1
ATOM 2365 C C . ARG B 1 11 ? 30.688 21.656 6.98 1 66.88 11 ARG B C 1
ATOM 2367 O O . ARG B 1 11 ? 30.469 20.844 6.074 1 66.88 11 ARG B O 1
ATOM 2374 N N . LYS B 1 12 ? 30.359 21.453 8.164 1 64.94 12 LYS B N 1
ATOM 2375 C CA . LYS B 1 12 ? 29.594 20.266 8.531 1 64.94 12 LYS B CA 1
ATOM 2376 C C . LYS B 1 12 ? 28.234 20.25 7.859 1 64.94 12 LYS B C 1
ATOM 2378 O O . LYS B 1 12 ? 27.766 19.219 7.402 1 64.94 12 LYS B O 1
ATOM 2383 N N . LYS B 1 13 ? 27.688 21.391 7.746 1 69.5 13 LYS B N 1
ATOM 2384 C CA . LYS B 1 13 ? 26.422 21.531 7.039 1 69.5 13 LYS B CA 1
ATOM 2385 C C . LYS B 1 13 ? 26.562 21.156 5.57 1 69.5 13 LYS B C 1
ATOM 2387 O O . LYS B 1 13 ? 25.688 20.469 5.016 1 69.5 13 LYS B O 1
ATOM 2392 N N . LYS B 1 14 ? 27.672 21.562 5.113 1 71 14 LYS B N 1
ATOM 2393 C CA . LYS B 1 14 ? 27.922 21.281 3.701 1 71 14 LYS B CA 1
ATOM 2394 C C . LYS B 1 14 ? 28.141 19.781 3.471 1 71 14 LYS B C 1
ATOM 2396 O O . LYS B 1 14 ? 27.641 19.219 2.5 1 71 14 LYS B O 1
ATOM 2401 N N . ILE B 1 15 ? 28.844 19.172 4.379 1 69.69 15 ILE B N 1
ATOM 2402 C CA . ILE B 1 15 ? 29.141 17.75 4.242 1 69.69 15 ILE B CA 1
ATOM 2403 C C . ILE B 1 15 ? 27.859 16.938 4.383 1 69.69 15 ILE B C 1
ATOM 2405 O O . ILE B 1 15 ? 27.609 16 3.609 1 69.69 15 ILE B O 1
ATOM 2409 N N . TYR B 1 16 ? 27.047 17.25 5.32 1 67.12 16 TYR B N 1
ATOM 2410 C CA . TYR B 1 16 ? 25.781 16.562 5.516 1 67.12 16 TYR B CA 1
ATOM 2411 C C . TYR B 1 16 ? 24.875 16.703 4.289 1 67.12 16 TYR B C 1
ATOM 2413 O O . TYR B 1 16 ? 24.234 15.75 3.865 1 67.12 16 TYR B O 1
ATOM 2421 N N . SER B 1 17 ? 24.938 17.844 3.816 1 69.69 17 SER B N 1
ATOM 2422 C CA . SER B 1 17 ? 24.141 18.078 2.621 1 69.69 17 SER B CA 1
ATOM 2423 C C . SER B 1 17 ? 24.656 17.266 1.441 1 69.69 17 SER B C 1
ATOM 2425 O O . SER B 1 17 ? 23.859 16.672 0.704 1 69.69 17 SER B O 1
ATOM 2427 N N . VAL B 1 18 ? 26 17.172 1.376 1 71.88 18 VAL B N 1
ATOM 2428 C CA . VAL B 1 18 ? 26.594 16.453 0.26 1 71.88 18 VAL B CA 1
ATOM 2429 C C . VAL B 1 18 ? 26.312 14.953 0.411 1 71.88 18 VAL B C 1
ATOM 2431 O O . VAL B 1 18 ? 25.969 14.281 -0.561 1 71.88 18 VAL B O 1
ATOM 2434 N N . VAL B 1 19 ? 26.391 14.508 1.619 1 72.19 19 VAL B N 1
ATOM 2435 C CA . VAL B 1 19 ? 26.172 13.086 1.875 1 72.19 19 VAL B CA 1
ATOM 2436 C C . VAL B 1 19 ? 24.703 12.742 1.635 1 72.19 19 VAL B C 1
ATOM 2438 O O . VAL B 1 19 ? 24.391 11.719 1.014 1 72.19 19 VAL B O 1
ATOM 2441 N N . SER B 1 20 ? 23.891 13.586 2.094 1 70.19 20 SER B N 1
ATOM 2442 C CA . SER B 1 20 ? 22.469 13.359 1.889 1 70.19 20 SER B CA 1
ATOM 2443 C C . SER B 1 20 ? 22.109 13.359 0.405 1 70.19 20 SER B C 1
ATOM 2445 O O . SER B 1 20 ? 21.344 12.516 -0.06 1 70.19 20 SER B O 1
ATOM 2447 N N . TYR B 1 21 ? 22.781 14.188 -0.25 1 71.5 21 TYR B N 1
ATOM 2448 C CA . TYR B 1 21 ? 22.547 14.266 -1.688 1 71.5 21 TYR B CA 1
ATOM 2449 C C . TYR B 1 21 ? 23.094 13.031 -2.396 1 71.5 21 TYR B C 1
ATOM 2451 O O . TYR B 1 21 ? 22.469 12.516 -3.324 1 71.5 21 TYR B O 1
ATOM 2459 N N . ALA B 1 22 ? 24.188 12.648 -1.943 1 75.75 22 ALA B N 1
ATOM 2460 C CA . ALA B 1 22 ? 24.812 11.484 -2.553 1 75.75 22 ALA B CA 1
ATOM 2461 C C . ALA B 1 22 ? 23.969 10.234 -2.338 1 75.75 22 ALA B C 1
ATOM 2463 O O . ALA B 1 22 ? 23.781 9.422 -3.254 1 75.75 22 ALA B O 1
ATOM 2464 N N . ILE B 1 23 ? 23.375 10.188 -1.211 1 73.75 23 ILE B N 1
ATOM 2465 C CA . ILE B 1 23 ? 22.531 9.031 -0.884 1 73.75 23 ILE B CA 1
ATOM 2466 C C . ILE B 1 23 ? 21.25 9.062 -1.715 1 73.75 23 ILE B C 1
ATOM 2468 O O . ILE B 1 23 ? 20.828 8.047 -2.262 1 73.75 23 ILE B O 1
ATOM 2472 N N . LEU B 1 24 ? 20.766 10.203 -1.791 1 72.56 24 LEU B N 1
ATOM 2473 C CA . LEU B 1 24 ? 19.547 10.359 -2.574 1 72.56 24 LEU B CA 1
ATOM 2474 C C . LEU B 1 24 ? 19.797 10.055 -4.047 1 72.56 24 LEU B C 1
ATOM 2476 O O . LEU B 1 24 ? 19 9.367 -4.691 1 72.56 24 LEU B O 1
ATOM 2480 N N . LEU B 1 25 ? 20.891 10.555 -4.516 1 75.12 25 LEU B N 1
ATOM 2481 C CA . LEU B 1 25 ? 21.234 10.336 -5.914 1 75.12 25 LEU B CA 1
ATOM 2482 C C . LEU B 1 25 ? 21.484 8.852 -6.184 1 75.12 25 LEU B C 1
ATOM 2484 O O . LEU B 1 25 ? 21.062 8.328 -7.219 1 75.12 25 LEU B O 1
ATOM 2488 N N . PHE B 1 26 ? 22.125 8.25 -5.254 1 77.94 26 PHE B N 1
ATOM 2489 C CA . PHE B 1 26 ? 22.391 6.824 -5.379 1 77.94 26 PHE B CA 1
ATOM 2490 C C . PHE B 1 26 ? 21.094 6.035 -5.438 1 77.94 26 PHE B C 1
ATOM 2492 O O . PHE B 1 26 ? 20.938 5.148 -6.281 1 77.94 26 PHE B O 1
ATOM 2499 N N . TRP B 1 27 ? 20.219 6.441 -4.605 1 74.5 27 TRP B N 1
ATOM 2500 C CA . TRP B 1 27 ? 18.938 5.746 -4.555 1 74.5 27 TRP B CA 1
ATOM 2501 C C . TRP B 1 27 ? 18.125 5.996 -5.824 1 74.5 27 TRP B C 1
ATOM 2503 O O . TRP B 1 27 ? 17.469 5.086 -6.344 1 74.5 27 TRP B O 1
ATOM 2513 N N . VAL B 1 28 ? 18.25 7.16 -6.312 1 76.12 28 VAL B N 1
ATOM 2514 C CA . VAL B 1 28 ? 17.547 7.523 -7.539 1 76.12 28 VAL B CA 1
ATOM 2515 C C . VAL B 1 28 ? 18.094 6.699 -8.703 1 76.12 28 VAL B C 1
ATOM 2517 O O . VAL B 1 28 ? 17.312 6.168 -9.508 1 76.12 28 VAL B O 1
ATOM 2520 N N . VAL B 1 29 ? 19.375 6.574 -8.742 1 78 29 VAL B N 1
ATOM 2521 C CA . VAL B 1 29 ? 20 5.836 -9.828 1 78 29 VAL B CA 1
ATOM 2522 C C . VAL B 1 29 ? 19.625 4.359 -9.742 1 78 29 VAL B C 1
ATOM 2524 O O . VAL B 1 29 ? 19.281 3.738 -10.75 1 78 29 VAL B O 1
ATOM 2527 N N . LEU B 1 30 ? 19.609 3.863 -8.586 1 77.19 30 LEU B N 1
ATOM 2528 C CA . LEU B 1 30 ? 19.297 2.451 -8.375 1 77.19 30 LEU B CA 1
ATOM 2529 C C . LEU B 1 30 ? 17.859 2.143 -8.781 1 77.19 30 LEU B C 1
ATOM 2531 O O . LEU B 1 30 ? 17.578 1.066 -9.312 1 77.19 30 LEU B O 1
ATOM 2535 N N . THR B 1 31 ? 17.016 3.086 -8.539 1 76.31 31 THR B N 1
ATOM 2536 C CA . THR B 1 31 ? 15.602 2.85 -8.82 1 76.31 31 THR B CA 1
ATOM 2537 C C . THR B 1 31 ? 15.305 3.066 -10.297 1 76.31 31 THR B C 1
ATOM 2539 O O . THR B 1 31 ? 14.375 2.471 -10.844 1 76.31 31 THR B O 1
ATOM 2542 N N . ILE B 1 32 ? 16.172 3.814 -11 1 83 32 ILE B N 1
ATOM 2543 C CA . ILE B 1 32 ? 15.938 4.184 -12.391 1 83 32 ILE B CA 1
ATOM 2544 C C . ILE B 1 32 ? 16.469 3.09 -13.312 1 83 32 ILE B C 1
ATOM 2546 O O . ILE B 1 32 ? 15.953 2.9 -14.422 1 83 32 ILE B O 1
ATOM 2550 N N . ILE B 1 33 ? 17.391 2.328 -12.898 1 84.56 33 ILE B N 1
ATOM 2551 C CA . ILE B 1 33 ? 18.078 1.356 -13.742 1 84.56 33 ILE B CA 1
ATOM 2552 C C . ILE B 1 33 ? 17.078 0.323 -14.258 1 84.56 33 ILE B C 1
ATOM 2554 O O . ILE B 1 33 ? 16.984 0.088 -15.469 1 84.56 33 ILE B O 1
ATOM 2558 N N . PRO B 1 34 ? 16.297 -0.268 -13.359 1 82.31 34 PRO B N 1
ATOM 2559 C CA . PRO B 1 34 ? 15.328 -1.24 -13.859 1 82.31 34 PRO B CA 1
ATOM 2560 C C . PRO B 1 34 ? 14.312 -0.619 -14.82 1 82.31 34 PRO B C 1
ATOM 2562 O O . PRO B 1 34 ? 13.859 -1.28 -15.758 1 82.31 34 PRO B O 1
ATOM 2565 N N . LEU B 1 35 ? 14 0.555 -14.586 1 83.44 35 LEU B N 1
ATOM 2566 C CA . LEU B 1 35 ? 13.07 1.267 -15.469 1 83.44 35 LEU B CA 1
ATOM 2567 C C . LEU B 1 35 ? 13.695 1.502 -16.844 1 83.44 35 LEU B C 1
ATOM 2569 O O . LEU B 1 35 ? 13.023 1.357 -17.859 1 83.44 35 LEU B O 1
ATOM 2573 N N . TYR B 1 36 ? 14.891 1.897 -16.734 1 86.75 36 TYR B N 1
ATOM 2574 C CA . TYR B 1 36 ? 15.625 2.088 -17.984 1 86.75 36 TYR B CA 1
ATOM 2575 C C . TYR B 1 36 ? 15.695 0.792 -18.781 1 86.75 36 TYR B C 1
ATOM 2577 O O . TYR B 1 36 ? 15.453 0.785 -19.984 1 86.75 36 TYR B O 1
ATOM 2585 N N . TRP B 1 37 ? 15.891 -0.279 -18.125 1 85.88 37 TRP B N 1
ATOM 2586 C CA . TRP B 1 37 ? 15.953 -1.581 -18.781 1 85.88 37 TRP B CA 1
ATOM 2587 C C . TRP B 1 37 ? 14.594 -1.961 -19.375 1 85.88 37 TRP B C 1
ATOM 2589 O O . TRP B 1 37 ? 14.523 -2.568 -20.438 1 85.88 37 TRP B O 1
ATOM 2599 N N . MET B 1 38 ? 13.562 -1.657 -18.641 1 86.31 38 MET B N 1
ATOM 2600 C CA . MET B 1 38 ? 12.219 -1.944 -19.109 1 86.31 38 MET B CA 1
ATOM 2601 C C . MET B 1 38 ? 11.93 -1.204 -20.406 1 86.31 38 MET B C 1
ATOM 2603 O O . MET B 1 38 ? 11.43 -1.797 -21.375 1 86.31 38 MET B O 1
ATOM 2607 N N . VAL B 1 39 ? 12.328 0.025 -20.469 1 88.88 39 VAL B N 1
ATOM 2608 C CA . VAL B 1 39 ? 12.055 0.853 -21.641 1 88.88 39 VAL B CA 1
ATOM 2609 C C . VAL B 1 39 ? 12.883 0.364 -22.828 1 88.88 39 VAL B C 1
ATOM 2611 O O . VAL B 1 39 ? 12.359 0.196 -23.922 1 88.88 39 VAL B O 1
ATOM 2614 N N . ILE B 1 40 ? 14.125 0.085 -22.578 1 89.56 40 ILE B N 1
ATOM 2615 C CA . ILE B 1 40 ? 15.008 -0.362 -23.656 1 89.56 40 ILE B CA 1
ATOM 2616 C C . ILE B 1 40 ? 14.547 -1.726 -24.172 1 89.56 40 ILE B C 1
ATOM 2618 O O . ILE B 1 40 ? 14.531 -1.967 -25.375 1 89.56 40 ILE B O 1
ATOM 2622 N N . SER B 1 41 ? 14.125 -2.564 -23.281 1 87.56 41 SER B N 1
ATOM 2623 C CA . SER B 1 41 ? 13.711 -3.918 -23.641 1 87.56 41 SER B CA 1
ATOM 2624 C C . SER B 1 41 ? 12.375 -3.912 -24.391 1 87.56 41 SER B C 1
ATOM 2626 O O . SER B 1 41 ? 12.062 -4.855 -25.109 1 87.56 41 SER B O 1
ATOM 2628 N N . SER B 1 42 ? 11.602 -2.875 -24.156 1 89.81 42 SER B N 1
ATOM 2629 C CA . SER B 1 42 ? 10.312 -2.773 -24.844 1 89.81 42 SER B CA 1
ATOM 2630 C C . SER B 1 42 ? 10.484 -2.555 -26.344 1 89.81 42 SER B C 1
ATOM 2632 O O . SER B 1 42 ? 9.547 -2.748 -27.109 1 89.81 42 SER B O 1
ATOM 2634 N N . PHE B 1 43 ? 11.703 -2.211 -26.75 1 92.06 43 PHE B N 1
ATOM 2635 C CA . PHE B 1 43 ? 11.977 -1.971 -28.156 1 92.06 43 PHE B CA 1
ATOM 2636 C C . PHE B 1 43 ? 12.836 -3.088 -28.734 1 92.06 43 PHE B C 1
ATOM 2638 O O . PHE B 1 43 ? 13.398 -2.947 -29.828 1 92.06 43 PHE B O 1
ATOM 2645 N N . ARG B 1 44 ? 12.906 -4.109 -27.984 1 88.5 44 ARG B N 1
ATOM 2646 C CA . ARG B 1 44 ? 13.727 -5.234 -28.438 1 88.5 44 ARG B CA 1
ATOM 2647 C C . ARG B 1 44 ? 12.859 -6.449 -28.75 1 88.5 44 ARG B C 1
ATOM 2649 O O . ARG B 1 44 ? 11.977 -6.809 -27.969 1 88.5 44 ARG B O 1
ATOM 2656 N N . ASP B 1 45 ? 13.18 -7.008 -29.875 1 82 45 ASP B N 1
ATOM 2657 C CA . ASP B 1 45 ? 12.484 -8.234 -30.234 1 82 45 ASP B CA 1
ATOM 2658 C C . ASP B 1 45 ? 13.094 -9.445 -29.531 1 82 45 ASP B C 1
ATOM 2660 O O . ASP B 1 45 ? 14.234 -9.82 -29.812 1 82 45 ASP B O 1
ATOM 2664 N N . THR B 1 46 ? 12.453 -9.844 -28.562 1 73.62 46 THR B N 1
ATOM 2665 C CA . THR B 1 46 ? 13 -10.922 -27.75 1 73.62 46 THR B CA 1
ATOM 2666 C C . THR B 1 46 ? 12.375 -12.266 -28.141 1 73.62 46 THR B C 1
ATOM 2668 O O . THR B 1 46 ? 12.531 -13.258 -27.422 1 73.62 46 THR B O 1
ATOM 2671 N N . THR B 1 47 ? 11.641 -12.297 -29.109 1 66.5 47 THR B N 1
ATOM 2672 C CA . THR B 1 47 ? 11.039 -13.562 -29.516 1 66.5 47 THR B CA 1
ATOM 2673 C C . THR B 1 47 ? 12.117 -14.609 -29.781 1 66.5 47 THR B C 1
ATOM 2675 O O . THR B 1 47 ? 11.859 -15.812 -29.688 1 66.5 47 THR B O 1
ATOM 2678 N N . VAL B 1 48 ? 13.273 -14.055 -29.922 1 59.62 48 VAL B N 1
ATOM 2679 C CA . VAL B 1 48 ? 14.32 -15.023 -30.234 1 59.62 48 VAL B CA 1
ATOM 2680 C C . VAL B 1 48 ? 15.164 -15.281 -28.984 1 59.62 48 VAL B C 1
ATOM 2682 O O . VAL B 1 48 ? 15.969 -16.219 -28.969 1 59.62 48 VAL B O 1
ATOM 2685 N N . SER B 1 49 ? 14.898 -14.477 -27.984 1 60.66 49 SER B N 1
ATOM 2686 C CA . SER B 1 49 ? 15.773 -14.602 -26.828 1 60.66 49 SER B CA 1
ATOM 2687 C C . SER B 1 49 ? 15.133 -15.477 -25.75 1 60.66 49 SER B C 1
ATOM 2689 O O . SER B 1 49 ? 13.945 -15.336 -25.453 1 60.66 49 SER B O 1
ATOM 2691 N N . VAL B 1 50 ? 15.844 -16.5 -25.406 1 57.34 50 VAL B N 1
ATOM 2692 C CA . VAL B 1 50 ? 15.414 -17.484 -24.422 1 57.34 50 VAL B CA 1
ATOM 2693 C C . VAL B 1 50 ? 15.398 -16.859 -23.031 1 57.34 50 VAL B C 1
ATOM 2695 O O . VAL B 1 50 ? 14.602 -17.25 -22.172 1 57.34 50 VAL B O 1
ATOM 2698 N N . SER B 1 51 ? 16.219 -15.867 -22.891 1 64.19 51 SER B N 1
ATOM 2699 C CA . SER B 1 51 ? 16.312 -15.289 -21.547 1 64.19 51 SER B CA 1
ATOM 2700 C C . SER B 1 51 ? 16.359 -13.766 -21.609 1 64.19 51 SER B C 1
ATOM 2702 O O . SER B 1 51 ? 16.734 -13.188 -22.625 1 64.19 51 SER B O 1
ATOM 2704 N N . PHE B 1 52 ? 15.75 -13.344 -20.594 1 69.94 52 PHE B N 1
ATOM 2705 C CA . PHE B 1 52 ? 15.82 -11.891 -20.484 1 69.94 52 PHE B CA 1
ATOM 2706 C C . PHE B 1 52 ? 17.219 -11.445 -20.078 1 69.94 52 PHE B C 1
ATOM 2708 O O . PHE B 1 52 ? 17.75 -11.867 -19.047 1 69.94 52 PHE B O 1
ATOM 2715 N N . ARG B 1 53 ? 17.984 -10.781 -20.969 1 75.19 53 ARG B N 1
ATOM 2716 C CA . ARG B 1 53 ? 19.281 -10.18 -20.688 1 75.19 53 ARG B CA 1
ATOM 2717 C C . ARG B 1 53 ? 19.234 -8.664 -20.859 1 75.19 53 ARG B C 1
ATOM 2719 O O . ARG B 1 53 ? 19.047 -8.164 -21.969 1 75.19 53 ARG B O 1
ATOM 2726 N N . PRO B 1 54 ? 19.391 -8.016 -19.688 1 75.44 54 PRO B N 1
ATOM 2727 C CA . PRO B 1 54 ? 19.344 -6.555 -19.812 1 75.44 54 PRO B CA 1
ATOM 2728 C C . PRO B 1 54 ? 20.516 -6.004 -20.625 1 75.44 54 PRO B C 1
ATOM 2730 O O . PRO B 1 54 ? 21.625 -6.516 -20.547 1 75.44 54 PRO B O 1
ATOM 2733 N N . GLU B 1 55 ? 20.109 -5.207 -21.578 1 80.06 55 GLU B N 1
ATOM 2734 C CA . GLU B 1 55 ? 21.094 -4.48 -22.375 1 80.06 55 GLU B CA 1
ATOM 2735 C C . GLU B 1 55 ? 21.016 -2.977 -22.125 1 80.06 55 GLU B C 1
ATOM 2737 O O . GLU B 1 55 ? 19.938 -2.445 -21.875 1 80.06 55 GLU B O 1
ATOM 2742 N N . TRP B 1 56 ? 22.078 -2.348 -22.109 1 83.94 56 TRP B N 1
ATOM 2743 C CA . TRP B 1 56 ? 22.109 -0.912 -21.844 1 83.94 56 TRP B CA 1
ATOM 2744 C C . TRP B 1 56 ? 21.688 -0.123 -23.078 1 83.94 56 TRP B C 1
ATOM 2746 O O . TRP B 1 56 ? 21.109 0.961 -22.953 1 83.94 56 TRP B O 1
ATOM 2756 N N . PHE B 1 57 ? 21.969 -0.769 -24.203 1 84.19 57 PHE B N 1
ATOM 2757 C CA . PHE B 1 57 ? 21.578 -0.136 -25.453 1 84.19 57 PHE B CA 1
ATOM 2758 C C . PHE B 1 57 ? 20.953 -1.154 -26.406 1 84.19 57 PHE B C 1
ATOM 2760 O O . PHE B 1 57 ? 21.406 -2.297 -26.484 1 84.19 57 PHE B O 1
ATOM 2767 N N . PRO B 1 58 ? 19.828 -0.742 -27.016 1 75.88 58 PRO B N 1
ATOM 2768 C CA . PRO B 1 58 ? 19.203 -1.71 -27.906 1 75.88 58 PRO B CA 1
ATOM 2769 C C . PRO B 1 58 ? 20.031 -1.979 -29.156 1 75.88 58 PRO B C 1
ATOM 2771 O O . PRO B 1 58 ? 20.609 -1.051 -29.734 1 75.88 58 PRO B O 1
ATOM 2774 N N . SER B 1 59 ? 20.25 -3.211 -29.406 1 76.5 59 SER B N 1
ATOM 2775 C CA . SER B 1 59 ? 20.953 -3.549 -30.641 1 76.5 59 SER B CA 1
ATOM 2776 C C . SER B 1 59 ? 20.094 -3.266 -31.859 1 76.5 59 SER B C 1
ATOM 2778 O O . SER B 1 59 ? 20.562 -2.701 -32.844 1 76.5 59 SER B O 1
ATOM 2780 N N . GLN B 1 60 ? 18.797 -3.637 -31.797 1 84.25 60 GLN B N 1
ATOM 2781 C CA . GLN B 1 60 ? 17.828 -3.375 -32.875 1 84.25 60 GLN B CA 1
ATOM 2782 C C . GLN B 1 60 ? 16.516 -2.861 -32.312 1 84.25 60 GLN B C 1
ATOM 2784 O O . GLN B 1 60 ? 15.828 -3.566 -31.562 1 84.25 60 GLN B O 1
ATOM 2789 N N . LEU B 1 61 ? 16.281 -1.649 -32.688 1 89.12 61 LEU B N 1
ATOM 2790 C CA . LEU B 1 61 ? 15.039 -1.032 -32.25 1 89.12 61 LEU B CA 1
ATOM 2791 C C . LEU B 1 61 ? 13.867 -1.491 -33.094 1 89.12 61 LEU B C 1
ATOM 2793 O O . LEU B 1 61 ? 13.992 -1.598 -34.344 1 89.12 61 LEU B O 1
ATOM 2797 N N . THR B 1 62 ? 12.867 -1.982 -32.469 1 91.38 62 THR B N 1
ATOM 2798 C CA . THR B 1 62 ? 11.68 -2.391 -33.219 1 91.38 62 THR B CA 1
ATOM 2799 C C . THR B 1 62 ? 10.414 -1.967 -32.5 1 91.38 62 THR B C 1
ATOM 2801 O O . THR B 1 62 ? 10.43 -1.77 -31.266 1 91.38 62 THR B O 1
ATOM 2804 N N . LEU B 1 63 ? 9.391 -1.771 -33.25 1 93.88 63 LEU B N 1
ATOM 2805 C CA . LEU B 1 63 ? 8.078 -1.485 -32.688 1 93.88 63 LEU B CA 1
ATOM 2806 C C . LEU B 1 63 ? 7.184 -2.721 -32.75 1 93.88 63 LEU B C 1
ATOM 2808 O O . LEU B 1 63 ? 6.02 -2.67 -32.344 1 93.88 63 LEU B O 1
ATOM 2812 N N . SER B 1 64 ? 7.797 -3.799 -33.125 1 92.69 64 SER B N 1
ATOM 2813 C CA . SER B 1 64 ? 7.031 -5.035 -33.281 1 92.69 64 SER B CA 1
ATOM 2814 C C . SER B 1 64 ? 6.492 -5.508 -31.938 1 92.69 64 SER B C 1
ATOM 2816 O O . SER B 1 64 ? 5.426 -6.121 -31.875 1 92.69 64 SER B O 1
ATOM 2818 N N . THR B 1 65 ? 7.238 -5.152 -30.906 1 91.88 65 THR B N 1
ATOM 2819 C CA . THR B 1 65 ? 6.82 -5.559 -29.578 1 91.88 65 THR B CA 1
ATOM 2820 C C . THR B 1 65 ? 5.52 -4.867 -29.172 1 91.88 65 THR B C 1
ATOM 2822 O O . THR B 1 65 ? 4.629 -5.488 -28.594 1 91.88 65 THR B O 1
ATOM 2825 N N . TYR B 1 66 ? 5.402 -3.643 -29.562 1 94.38 66 TYR B N 1
ATOM 2826 C CA . TYR B 1 66 ? 4.195 -2.879 -29.281 1 94.38 66 TYR B CA 1
ATOM 2827 C C . TYR B 1 66 ? 3.025 -3.375 -30.125 1 94.38 66 TYR B C 1
ATOM 2829 O O . TYR B 1 66 ? 1.902 -3.496 -29.641 1 94.38 66 TYR B O 1
ATOM 2837 N N . ILE B 1 67 ? 3.303 -3.697 -31.328 1 94.38 67 ILE B N 1
ATOM 2838 C CA . ILE B 1 67 ? 2.268 -4.172 -32.25 1 94.38 67 ILE B CA 1
ATOM 2839 C C . ILE B 1 67 ? 1.738 -5.52 -31.766 1 94.38 67 ILE B C 1
ATOM 2841 O O . ILE B 1 67 ? 0.524 -5.727 -31.688 1 94.38 67 ILE B O 1
ATOM 2845 N N . ARG B 1 68 ? 2.604 -6.363 -31.391 1 91.12 68 ARG B N 1
ATOM 2846 C CA . ARG B 1 68 ? 2.199 -7.684 -30.922 1 91.12 68 ARG B CA 1
ATOM 2847 C C . ARG B 1 68 ? 1.388 -7.582 -29.641 1 91.12 68 ARG B C 1
ATOM 2849 O O . ARG B 1 68 ? 0.368 -8.258 -29.484 1 91.12 68 ARG B O 1
ATOM 2856 N N . PHE B 1 69 ? 1.825 -6.758 -28.75 1 91.44 69 PHE B N 1
ATOM 2857 C CA . PHE B 1 69 ? 1.112 -6.598 -27.484 1 91.44 69 PHE B CA 1
ATOM 2858 C C . PHE B 1 69 ? -0.297 -6.066 -27.734 1 91.44 69 PHE B C 1
ATOM 2860 O O . PHE B 1 69 ? -1.255 -6.539 -27.109 1 91.44 69 PHE B O 1
ATOM 2867 N N . LEU B 1 70 ? -0.448 -5.141 -28.703 1 94.31 70 LEU B N 1
ATOM 2868 C CA . LEU B 1 70 ? -1.723 -4.457 -28.891 1 94.31 70 LEU B CA 1
ATOM 2869 C C . LEU B 1 70 ? -2.643 -5.273 -29.797 1 94.31 70 LEU B C 1
ATOM 2871 O O . LEU B 1 70 ? -3.867 -5.152 -29.719 1 94.31 70 LEU B O 1
ATOM 2875 N N . THR B 1 71 ? -2.072 -6.137 -30.609 1 92.38 71 THR B N 1
ATOM 2876 C CA . THR B 1 71 ? -2.904 -6.777 -31.625 1 92.38 71 THR B CA 1
ATOM 2877 C C . THR B 1 71 ? -3.064 -8.266 -31.328 1 92.38 71 THR B C 1
ATOM 2879 O O . THR B 1 71 ? -4.031 -8.891 -31.781 1 92.38 71 THR B O 1
ATOM 2882 N N . GLU B 1 72 ? -2.166 -8.836 -30.609 1 90.88 72 GLU B N 1
ATOM 2883 C CA . GLU B 1 72 ? -2.205 -10.281 -30.406 1 90.88 72 GLU B CA 1
ATOM 2884 C C . GLU B 1 72 ? -2.674 -10.625 -29 1 90.88 72 GLU B C 1
ATOM 2886 O O . GLU B 1 72 ? -2.559 -11.773 -28.562 1 90.88 72 GLU B O 1
ATOM 2891 N N . THR B 1 73 ? -3.111 -9.664 -28.25 1 91.56 73 THR B N 1
ATOM 2892 C CA . THR B 1 73 ? -3.646 -9.883 -26.906 1 91.56 73 THR B CA 1
ATOM 2893 C C . THR B 1 73 ? -4.906 -9.047 -26.688 1 91.56 73 THR B C 1
ATOM 2895 O O . THR B 1 73 ? -5.375 -8.367 -27.609 1 91.56 73 THR B O 1
ATOM 2898 N N . ASP B 1 74 ? -5.48 -9.164 -25.531 1 95.06 74 ASP B N 1
ATOM 2899 C CA . ASP B 1 74 ? -6.605 -8.328 -25.125 1 95.06 74 ASP B CA 1
ATOM 2900 C C . ASP B 1 74 ? -6.125 -7.09 -24.359 1 95.06 74 ASP B C 1
ATOM 2902 O O . ASP B 1 74 ? -6.781 -6.637 -23.422 1 95.06 74 ASP B O 1
ATOM 2906 N N . ALA B 1 75 ? -4.961 -6.586 -24.828 1 94.06 75 ALA B N 1
ATOM 2907 C CA . ALA B 1 75 ? -4.25 -5.523 -24.109 1 94.06 75 ALA B CA 1
ATOM 2908 C C . ALA B 1 75 ? -5.156 -4.32 -23.875 1 94.06 75 ALA B C 1
ATOM 2910 O O . ALA B 1 75 ? -5.215 -3.787 -22.766 1 94.06 75 ALA B O 1
ATOM 2911 N N . LEU B 1 76 ? -5.863 -3.9 -24.859 1 95.31 76 LEU B N 1
ATOM 2912 C CA . LEU B 1 76 ? -6.699 -2.713 -24.734 1 95.31 76 LEU B CA 1
ATOM 2913 C C . LEU B 1 76 ? -7.832 -2.949 -23.734 1 95.31 76 LEU B C 1
ATOM 2915 O O . LEU B 1 76 ? -8.203 -2.043 -22.984 1 95.31 76 LEU B O 1
ATOM 2919 N N . ARG B 1 77 ? -8.336 -4.141 -23.75 1 96.88 77 ARG B N 1
ATOM 2920 C CA . ARG B 1 77 ? -9.367 -4.5 -22.797 1 96.88 77 ARG B CA 1
ATOM 2921 C C . ARG B 1 77 ? -8.805 -4.555 -21.375 1 96.88 77 ARG B C 1
ATOM 2923 O O . ARG B 1 77 ? -9.438 -4.09 -20.422 1 96.88 77 ARG B O 1
ATOM 2930 N N . TRP B 1 78 ? -7.613 -5.102 -21.219 1 96.19 78 TRP B N 1
ATOM 2931 C CA . TRP B 1 78 ? -6.961 -5.164 -19.922 1 96.19 78 TRP B CA 1
ATOM 2932 C C . TRP B 1 78 ? -6.723 -3.764 -19.359 1 96.19 78 TRP B C 1
ATOM 2934 O O . TRP B 1 78 ? -6.961 -3.512 -18.188 1 96.19 78 TRP B O 1
ATOM 2944 N N . LEU B 1 79 ? -6.289 -2.898 -20.25 1 95.31 79 LEU B N 1
ATOM 2945 C CA . LEU B 1 79 ? -6.047 -1.514 -19.859 1 95.31 79 LEU B CA 1
ATOM 2946 C C . LEU B 1 79 ? -7.344 -0.832 -19.438 1 95.31 79 LEU B C 1
ATOM 2948 O O . LEU B 1 79 ? -7.387 -0.14 -18.422 1 95.31 79 LEU B O 1
ATOM 2952 N N . PHE B 1 80 ? -8.344 -1.062 -20.172 1 97.06 80 PHE B N 1
ATOM 2953 C CA . PHE B 1 80 ? -9.641 -0.486 -19.844 1 97.06 80 PHE B CA 1
ATOM 2954 C C . PHE B 1 80 ? -10.141 -1.012 -18.5 1 97.06 80 PHE B C 1
ATOM 2956 O O . PHE B 1 80 ? -10.586 -0.237 -17.656 1 97.06 80 PHE B O 1
ATOM 2963 N N . ASN B 1 81 ? -10.078 -2.307 -18.328 1 98.06 81 ASN B N 1
ATOM 2964 C CA . ASN B 1 81 ? -10.523 -2.91 -17.078 1 98.06 81 ASN B CA 1
ATOM 2965 C C . ASN B 1 81 ? -9.781 -2.316 -15.875 1 98.06 81 ASN B C 1
ATOM 2967 O O . ASN B 1 81 ? -10.406 -1.973 -14.867 1 98.06 81 ASN B O 1
ATOM 2971 N N . SER B 1 82 ? -8.477 -2.199 -16.031 1 96.75 82 SER B N 1
ATOM 2972 C CA . SER B 1 82 ? -7.66 -1.659 -14.953 1 96.75 82 SER B CA 1
ATOM 2973 C C . SER B 1 82 ? -8.023 -0.207 -14.656 1 96.75 82 SER B C 1
ATOM 2975 O O . SER B 1 82 ? -8.148 0.183 -13.492 1 96.75 82 SER B O 1
ATOM 2977 N N . LEU B 1 83 ? -8.18 0.553 -15.727 1 96.44 83 LEU B N 1
ATOM 2978 C CA . LEU B 1 83 ? -8.523 1.961 -15.562 1 96.44 83 LEU B CA 1
ATOM 2979 C C . LEU B 1 83 ? -9.891 2.113 -14.906 1 96.44 83 LEU B C 1
ATOM 2981 O O . LEU B 1 83 ? -10.062 2.922 -13.992 1 96.44 83 LEU B O 1
ATOM 2985 N N . PHE B 1 84 ? -10.805 1.354 -15.359 1 97.94 84 PHE B N 1
ATOM 2986 C CA . PHE B 1 84 ? -12.164 1.405 -14.828 1 97.94 84 PHE B CA 1
ATOM 2987 C C . PHE B 1 84 ? -12.18 1.011 -13.352 1 97.94 84 PHE B C 1
ATOM 2989 O O . PHE B 1 84 ? -12.68 1.759 -12.516 1 97.94 84 PHE B O 1
ATOM 2996 N N . VAL B 1 85 ? -11.625 -0.111 -13.016 1 98.25 85 VAL B N 1
ATOM 2997 C CA . VAL B 1 85 ? -11.625 -0.65 -11.664 1 98.25 85 VAL B CA 1
ATOM 2998 C C . VAL B 1 85 ? -10.891 0.304 -10.727 1 98.25 85 VAL B C 1
ATOM 3000 O O . VAL B 1 85 ? -11.406 0.671 -9.672 1 98.25 85 VAL B O 1
ATOM 3003 N N . SER B 1 86 ? -9.695 0.713 -11.133 1 97.06 86 SER B N 1
ATOM 3004 C CA . SER B 1 86 ? -8.883 1.561 -10.266 1 97.06 86 SER B CA 1
ATOM 3005 C C . SER B 1 86 ? -9.531 2.93 -10.07 1 97.06 86 SER B C 1
ATOM 3007 O O . SER B 1 86 ? -9.445 3.512 -8.984 1 97.06 86 SER B O 1
ATOM 3009 N N . SER B 1 87 ? -10.164 3.455 -11.133 1 96.81 87 SER B N 1
ATOM 3010 C CA . SER B 1 87 ? -10.836 4.746 -11.016 1 96.81 87 SER B CA 1
ATOM 3011 C C . SER B 1 87 ? -12.039 4.664 -10.086 1 96.81 87 SER B C 1
ATOM 3013 O O . SER B 1 87 ? -12.219 5.52 -9.211 1 96.81 87 SER B O 1
ATOM 3015 N N . VAL B 1 88 ? -12.828 3.672 -10.25 1 98.19 88 VAL B N 1
ATOM 3016 C CA . VAL B 1 88 ? -14.008 3.5 -9.414 1 98.19 88 VAL B CA 1
ATOM 3017 C C . VAL B 1 88 ? -13.594 3.293 -7.961 1 98.19 88 VAL B C 1
ATOM 3019 O O . VAL B 1 88 ? -14.141 3.92 -7.051 1 98.19 88 VAL B O 1
ATOM 3022 N N . LEU B 1 89 ? -12.594 2.469 -7.77 1 98 89 LEU B N 1
ATOM 3023 C CA . LEU B 1 89 ? -12.148 2.18 -6.41 1 98 89 LEU B CA 1
ATOM 3024 C C . LEU B 1 89 ? -11.516 3.414 -5.77 1 98 89 LEU B C 1
ATOM 3026 O O . LEU B 1 89 ? -11.664 3.637 -4.566 1 98 89 LEU B O 1
ATOM 3030 N N . THR B 1 90 ? -10.797 4.184 -6.586 1 96.88 90 THR B N 1
ATOM 3031 C CA . THR B 1 90 ? -10.25 5.43 -6.062 1 96.88 90 THR B CA 1
ATOM 3032 C C . THR B 1 90 ? -11.375 6.371 -5.629 1 96.88 90 THR B C 1
ATOM 3034 O O . THR B 1 90 ? -11.336 6.926 -4.531 1 96.88 90 THR B O 1
ATOM 3037 N N . LEU B 1 91 ? -12.375 6.484 -6.438 1 97.19 91 LEU B N 1
ATOM 3038 C CA . LEU B 1 91 ? -13.5 7.371 -6.148 1 97.19 91 LEU B CA 1
ATOM 3039 C C . LEU B 1 91 ? -14.25 6.906 -4.902 1 97.19 91 LEU B C 1
ATOM 3041 O O . LEU B 1 91 ? -14.547 7.715 -4.02 1 97.19 91 LEU B O 1
ATOM 3045 N N . THR B 1 92 ? -14.539 5.641 -4.812 1 96.56 92 THR B N 1
ATOM 3046 C CA . THR B 1 92 ? -15.289 5.133 -3.672 1 96.56 92 THR B CA 1
ATOM 3047 C C . THR B 1 92 ? -14.477 5.273 -2.387 1 96.56 92 THR B C 1
ATOM 3049 O O . THR B 1 92 ? -15.023 5.613 -1.335 1 96.56 92 THR B O 1
ATOM 3052 N N . ASN B 1 93 ? -13.188 5.004 -2.482 1 96.56 93 ASN B N 1
ATOM 3053 C CA . ASN B 1 93 ? -12.352 5.164 -1.298 1 96.56 93 ASN B CA 1
ATOM 3054 C C . ASN B 1 93 ? -12.266 6.629 -0.87 1 96.56 93 ASN B C 1
ATOM 3056 O O . ASN B 1 93 ? -12.305 6.934 0.323 1 96.56 93 ASN B O 1
ATOM 3060 N N . VAL B 1 94 ? -12.117 7.52 -1.84 1 95.75 94 VAL B N 1
ATOM 3061 C CA . VAL B 1 94 ? -12.062 8.938 -1.5 1 95.75 94 VAL B CA 1
ATOM 3062 C C . VAL B 1 94 ? -13.359 9.344 -0.799 1 95.75 94 VAL B C 1
ATOM 3064 O O . VAL B 1 94 ? -13.328 10.016 0.236 1 95.75 94 VAL B O 1
ATOM 3067 N N . ILE B 1 95 ? -14.461 8.906 -1.294 1 94 95 ILE B N 1
ATOM 3068 C CA . ILE B 1 95 ? -15.758 9.289 -0.743 1 94 95 ILE B CA 1
ATOM 3069 C C . ILE B 1 95 ? -15.945 8.648 0.63 1 94 95 ILE B C 1
ATOM 3071 O O . ILE B 1 95 ? -16.109 9.352 1.632 1 94 95 ILE B O 1
ATOM 3075 N N . PHE B 1 96 ? -15.773 7.367 0.75 1 91.88 96 PHE B N 1
ATOM 3076 C CA . PHE B 1 96 ? -16.141 6.648 1.968 1 91.88 96 PHE B CA 1
ATOM 3077 C C . PHE B 1 96 ? -15.07 6.836 3.041 1 91.88 96 PHE B C 1
ATOM 3079 O O . PHE B 1 96 ? -15.391 6.984 4.223 1 91.88 96 PHE B O 1
ATOM 3086 N N . SER B 1 97 ? -13.797 6.824 2.629 1 94.19 97 SER B N 1
ATOM 3087 C CA . SER B 1 97 ? -12.75 6.961 3.631 1 94.19 97 SER B CA 1
ATOM 3088 C C . SER B 1 97 ? -12.688 8.383 4.176 1 94.19 97 SER B C 1
ATOM 3090 O O . SER B 1 97 ? -12.367 8.586 5.348 1 94.19 97 SER B O 1
ATOM 3092 N N . SER B 1 98 ? -12.945 9.375 3.305 1 94.19 98 SER B N 1
ATOM 3093 C CA . SER B 1 98 ? -12.969 10.75 3.799 1 94.19 98 SER B CA 1
ATOM 3094 C C . SER B 1 98 ? -14.141 10.969 4.754 1 94.19 98 SER B C 1
ATOM 3096 O O . SER B 1 98 ? -13.984 11.625 5.789 1 94.19 98 SER B O 1
ATOM 3098 N N . LEU B 1 99 ? -15.281 10.422 4.414 1 91.12 99 LEU B N 1
ATOM 3099 C CA . LEU B 1 99 ? -16.438 10.531 5.293 1 91.12 99 LEU B CA 1
ATOM 3100 C C . LEU B 1 99 ? -16.172 9.844 6.629 1 91.12 99 LEU B C 1
ATOM 3102 O O . LEU B 1 99 ? -16.406 10.438 7.688 1 91.12 99 LEU B O 1
ATOM 3106 N N . ALA B 1 100 ? -15.688 8.633 6.562 1 90.88 100 ALA B N 1
ATOM 3107 C CA . ALA B 1 100 ? -15.398 7.887 7.781 1 90.88 100 ALA B CA 1
ATOM 3108 C C . ALA B 1 100 ? -14.273 8.547 8.578 1 90.88 100 ALA B C 1
ATOM 3110 O O . ALA B 1 100 ? -14.344 8.633 9.805 1 90.88 100 ALA B O 1
ATOM 3111 N N . GLY B 1 101 ? -13.258 8.992 7.84 1 91.81 101 GLY B N 1
ATOM 3112 C CA . GLY B 1 101 ? -12.172 9.695 8.5 1 91.81 101 GLY B CA 1
ATOM 3113 C C . GLY B 1 101 ? -12.625 10.922 9.266 1 91.81 101 GLY B C 1
ATOM 3114 O O . GLY B 1 101 ? -12.211 11.141 10.406 1 91.81 101 GLY B O 1
ATOM 3115 N N . TYR B 1 102 ? -13.531 11.648 8.68 1 91.94 102 TYR B N 1
ATOM 3116 C CA . TYR B 1 102 ? -14.102 12.82 9.336 1 91.94 102 TYR B CA 1
ATOM 3117 C C . TYR B 1 102 ? -14.883 12.422 10.578 1 91.94 102 TYR B C 1
ATOM 3119 O O . TYR B 1 102 ? -14.727 13.031 11.641 1 91.94 102 TYR B O 1
ATOM 3127 N N . ALA B 1 103 ? -15.68 11.422 10.422 1 89.5 103 ALA B N 1
ATOM 3128 C CA . ALA B 1 103 ? -16.5 10.969 11.539 1 89.5 103 ALA B CA 1
ATOM 3129 C C . ALA B 1 103 ? -15.633 10.523 12.719 1 89.5 103 ALA B C 1
ATOM 3131 O O . ALA B 1 103 ? -15.852 10.945 13.852 1 89.5 103 ALA B O 1
ATOM 3132 N N . PHE B 1 104 ? -14.609 9.82 12.438 1 89.56 104 PHE B N 1
ATOM 3133 C CA . PHE B 1 104 ? -13.781 9.273 13.508 1 89.56 104 PHE B CA 1
ATOM 3134 C C . PHE B 1 104 ? -12.844 10.344 14.07 1 89.56 104 PHE B C 1
ATOM 3136 O O . PHE B 1 104 ? -12.422 10.258 15.227 1 89.56 104 PHE B O 1
ATOM 3143 N N . ALA B 1 105 ? -12.578 11.359 13.281 1 89.88 105 ALA B N 1
ATOM 3144 C CA . ALA B 1 105 ? -11.641 12.398 13.703 1 89.88 105 ALA B CA 1
ATOM 3145 C C . ALA B 1 105 ? -12.352 13.484 14.508 1 89.88 105 ALA B C 1
ATOM 3147 O O . ALA B 1 105 ? -11.789 14.023 15.461 1 89.88 105 ALA B O 1
ATOM 3148 N N . LYS B 1 106 ? -13.602 13.742 14.117 1 89.88 106 LYS B N 1
ATOM 3149 C CA . LYS B 1 106 ? -14.141 15.008 14.609 1 89.88 106 LYS B CA 1
ATOM 3150 C C . LYS B 1 106 ? -15.492 14.812 15.289 1 89.88 106 LYS B C 1
ATOM 3152 O O . LYS B 1 106 ? -15.93 15.656 16.062 1 89.88 106 LYS B O 1
ATOM 3157 N N . LEU B 1 107 ? -16.156 13.805 14.984 1 87.56 107 LEU B N 1
ATOM 3158 C CA . LEU B 1 107 ? -17.469 13.602 15.57 1 87.56 107 LEU B CA 1
ATOM 3159 C C . LEU B 1 107 ? -17.375 12.789 16.859 1 87.56 107 LEU B C 1
ATOM 3161 O O . LEU B 1 107 ? -16.469 11.977 17.016 1 87.56 107 LEU B O 1
ATOM 3165 N N . LYS B 1 108 ? -18.344 13.094 17.688 1 84.56 108 LYS B N 1
ATOM 3166 C CA . LYS B 1 108 ? -18.453 12.328 18.922 1 84.56 108 LYS B CA 1
ATOM 3167 C C . LYS B 1 108 ? -19.688 11.438 18.906 1 84.56 108 LYS B C 1
ATOM 3169 O O . LYS B 1 108 ? -20.797 11.906 18.641 1 84.56 108 LYS B O 1
ATOM 3174 N N . PHE B 1 109 ? -19.516 10.18 18.906 1 82.31 109 PHE B N 1
ATOM 3175 C CA . PHE B 1 109 ? -20.609 9.227 18.969 1 82.31 109 PHE B CA 1
ATOM 3176 C C . PHE B 1 109 ? -20.234 8.008 19.797 1 82.31 109 PHE B C 1
ATOM 3178 O O . PHE B 1 109 ? -19.047 7.715 19.969 1 82.31 109 PHE B O 1
ATOM 3185 N N . PRO B 1 110 ? -21.25 7.41 20.406 1 84.19 110 PRO B N 1
ATOM 3186 C CA . PRO B 1 110 ? -20.938 6.285 21.297 1 84.19 110 PRO B CA 1
ATOM 3187 C C . PRO B 1 110 ? -20.234 5.141 20.578 1 84.19 110 PRO B C 1
ATOM 3189 O O . PRO B 1 110 ? -20.625 4.754 19.469 1 84.19 110 PRO B O 1
ATOM 3192 N N . GLY B 1 111 ? -19.156 4.574 21.156 1 86 111 GLY B N 1
ATOM 3193 C CA . GLY B 1 111 ? -18.406 3.438 20.625 1 86 111 GLY B CA 1
ATOM 3194 C C . GLY B 1 111 ? -17.438 3.818 19.531 1 86 111 GLY B C 1
ATOM 3195 O O . GLY B 1 111 ? -16.891 2.949 18.844 1 86 111 GLY B O 1
ATOM 3196 N N . ARG B 1 112 ? -17.219 5.055 19.297 1 86.31 112 ARG B N 1
ATOM 3197 C CA . ARG B 1 112 ? -16.391 5.574 18.219 1 86.31 112 ARG B CA 1
ATOM 3198 C C . ARG B 1 112 ? -15 4.934 18.25 1 86.31 112 ARG B C 1
ATOM 3200 O O . ARG B 1 112 ? -14.562 4.352 17.266 1 86.31 112 ARG B O 1
ATOM 3207 N N . ASN B 1 113 ? -14.406 4.922 19.438 1 85.12 113 ASN B N 1
ATOM 3208 C CA . ASN B 1 113 ? -13.055 4.383 19.562 1 85.12 113 ASN B CA 1
ATOM 3209 C C . ASN B 1 113 ? -13.031 2.867 19.406 1 85.12 113 ASN B C 1
ATOM 3211 O O . ASN B 1 113 ? -12.148 2.322 18.734 1 85.12 113 ASN B O 1
ATOM 3215 N N . THR B 1 114 ? -14.031 2.27 19.938 1 84.88 114 THR B N 1
ATOM 3216 C CA . THR B 1 114 ? -14.109 0.816 19.844 1 84.88 114 THR B CA 1
ATOM 3217 C C . THR B 1 114 ? -14.305 0.383 18.391 1 84.88 114 THR B C 1
ATOM 3219 O O . THR B 1 114 ? -13.625 -0.529 17.922 1 84.88 114 THR B O 1
ATOM 3222 N N . ILE B 1 115 ? -15.203 1.08 17.703 1 85.44 115 ILE B N 1
ATOM 3223 C CA . ILE B 1 115 ? -15.477 0.747 16.312 1 85.44 115 ILE B CA 1
ATOM 3224 C C . ILE B 1 115 ? -14.219 0.988 15.477 1 85.44 115 ILE B C 1
ATOM 3226 O O . ILE B 1 115 ? -13.875 0.171 14.617 1 85.44 115 ILE B O 1
ATOM 3230 N N . PHE B 1 116 ? -13.562 2.061 15.734 1 85.88 116 PHE B N 1
ATOM 3231 C CA . PHE B 1 116 ? -12.344 2.393 15 1 85.88 116 PHE B CA 1
ATOM 3232 C C . PHE B 1 116 ? -11.266 1.339 15.227 1 85.88 116 PHE B C 1
ATOM 3234 O O . PHE B 1 116 ? -10.609 0.905 14.281 1 85.88 116 PHE B O 1
ATOM 3241 N N . TRP B 1 117 ? -11.211 0.782 16.422 1 81.88 117 TRP B N 1
ATOM 3242 C CA . TRP B 1 117 ? -10.203 -0.218 16.766 1 81.88 117 TRP B CA 1
ATOM 3243 C C . TRP B 1 117 ? -10.523 -1.559 16.109 1 81.88 117 TRP B C 1
ATOM 3245 O O . TRP B 1 117 ? -9.625 -2.277 15.672 1 81.88 117 TRP B O 1
ATOM 3255 N N . ILE B 1 118 ? -11.734 -1.83 16.047 1 82.62 118 ILE B N 1
ATOM 3256 C CA . ILE B 1 118 ? -12.156 -3.064 15.398 1 82.62 118 ILE B CA 1
ATOM 3257 C C . ILE B 1 118 ? -11.812 -3.006 13.914 1 82.62 118 ILE B C 1
ATOM 3259 O O . ILE B 1 118 ? -11.273 -3.965 13.352 1 82.62 118 ILE B O 1
ATOM 3263 N N . LEU B 1 119 ? -12.055 -1.867 13.328 1 83.81 119 LEU B N 1
ATOM 3264 C CA . LEU B 1 119 ? -11.719 -1.683 11.922 1 83.81 119 LEU B CA 1
ATOM 3265 C C . LEU B 1 119 ? -10.211 -1.812 11.703 1 83.81 119 LEU B C 1
ATOM 3267 O O . LEU B 1 119 ? -9.773 -2.504 10.781 1 83.81 119 LEU B O 1
ATOM 3271 N N . LEU B 1 120 ? -9.516 -1.217 12.578 1 82.62 120 LEU B N 1
ATOM 3272 C CA . LEU B 1 120 ? -8.062 -1.24 12.453 1 82.62 120 LEU B CA 1
ATOM 3273 C C . LEU B 1 120 ? -7.523 -2.658 12.617 1 82.62 120 LEU B C 1
ATOM 3275 O O . LEU B 1 120 ? -6.555 -3.039 11.953 1 82.62 120 LEU B O 1
ATOM 3279 N N . SER B 1 121 ? -8.164 -3.443 13.422 1 79.38 121 SER B N 1
ATOM 3280 C CA . SER B 1 121 ? -7.734 -4.816 13.656 1 79.38 121 SER B CA 1
ATOM 3281 C C . SER B 1 121 ? -7.855 -5.66 12.398 1 79.38 121 SER B C 1
ATOM 3283 O O . SER B 1 121 ? -7.059 -6.578 12.172 1 79.38 121 SER B O 1
ATOM 3285 N N . THR B 1 122 ? -8.773 -5.293 11.523 1 79.38 122 THR B N 1
ATOM 3286 C CA . THR B 1 122 ? -8.969 -6.07 10.312 1 79.38 122 THR B CA 1
ATOM 3287 C C . THR B 1 122 ? -7.785 -5.902 9.359 1 79.38 122 THR B C 1
ATOM 3289 O O . THR B 1 122 ? -7.492 -6.797 8.562 1 79.38 122 THR B O 1
ATOM 3292 N N . MET B 1 123 ? -7.137 -4.77 9.383 1 80 123 MET B N 1
ATOM 3293 C CA . MET B 1 123 ? -6.004 -4.535 8.492 1 80 123 MET B CA 1
ATOM 3294 C C . MET B 1 123 ? -4.754 -5.242 9 1 80 123 MET B C 1
ATOM 3296 O O . MET B 1 123 ? -3.764 -5.367 8.281 1 80 123 MET B O 1
ATOM 3300 N N . MET B 1 124 ? -4.867 -5.781 10.195 1 75.75 124 MET B N 1
ATOM 3301 C CA . MET B 1 124 ? -3.727 -6.449 10.82 1 75.75 124 MET B CA 1
ATOM 3302 C C . MET B 1 124 ? -3.695 -7.93 10.461 1 75.75 124 MET B C 1
ATOM 3304 O O . MET B 1 124 ? -2.715 -8.617 10.734 1 75.75 124 MET B O 1
ATOM 3308 N N . ILE B 1 125 ? -4.699 -8.352 9.789 1 74.5 125 ILE B N 1
ATOM 3309 C CA . ILE B 1 125 ? -4.793 -9.742 9.359 1 74.5 125 ILE B CA 1
ATOM 3310 C C . ILE B 1 125 ? -4.074 -9.922 8.023 1 74.5 125 ILE B C 1
ATOM 3312 O O . ILE B 1 125 ? -4.258 -9.125 7.098 1 74.5 125 ILE B O 1
ATOM 3316 N N . PRO B 1 126 ? -3.219 -10.922 7.91 1 72.56 126 PRO B N 1
ATOM 3317 C CA . PRO B 1 126 ? -2.521 -11.195 6.652 1 72.56 126 PRO B CA 1
ATOM 3318 C C . PRO B 1 126 ? -3.477 -11.359 5.473 1 72.56 126 PRO B C 1
ATOM 3320 O O . PRO B 1 126 ? -4.383 -12.195 5.516 1 72.56 126 PRO B O 1
ATOM 3323 N N . ALA B 1 127 ? -3.291 -10.609 4.5 1 71.5 127 ALA B N 1
ATOM 3324 C CA . ALA B 1 127 ? -4.191 -10.516 3.354 1 71.5 127 ALA B CA 1
ATOM 3325 C C . ALA B 1 127 ? -4.219 -11.828 2.568 1 71.5 127 ALA B C 1
ATOM 3327 O O . ALA B 1 127 ? -5.27 -12.242 2.08 1 71.5 127 ALA B O 1
ATOM 3328 N N . GLN B 1 128 ? -3.139 -12.484 2.486 1 69.31 128 GLN B N 1
ATOM 3329 C CA . GLN B 1 128 ? -3.055 -13.672 1.642 1 69.31 128 GLN B CA 1
ATOM 3330 C C . GLN B 1 128 ? -3.979 -14.781 2.15 1 69.31 128 GLN B C 1
ATOM 3332 O O . GLN B 1 128 ? -4.555 -15.523 1.357 1 69.31 128 GLN B O 1
ATOM 3337 N N . VAL B 1 129 ? -4.148 -14.844 3.455 1 65.75 129 VAL B N 1
ATOM 3338 C CA . VAL B 1 129 ? -4.938 -15.945 3.982 1 65.75 129 VAL B CA 1
ATOM 3339 C C . VAL B 1 129 ? -6.418 -15.57 3.99 1 65.75 129 VAL B C 1
ATOM 3341 O O . VAL B 1 129 ? -7.281 -16.406 3.725 1 65.75 129 VAL B O 1
ATOM 3344 N N . THR B 1 130 ? -6.617 -14.289 4.156 1 75 130 THR B N 1
ATOM 3345 C CA . THR B 1 130 ? -8.016 -13.891 4.152 1 75 130 THR B CA 1
ATOM 3346 C C . THR B 1 130 ? -8.602 -13.969 2.746 1 75 130 THR B C 1
ATOM 3348 O O . THR B 1 130 ? -9.82 -13.93 2.57 1 75 130 THR B O 1
ATOM 3351 N N . LEU B 1 131 ? -7.727 -14.219 1.845 1 81.12 131 LEU B N 1
ATOM 3352 C CA . LEU B 1 131 ? -8.188 -14.273 0.462 1 81.12 131 LEU B CA 1
ATOM 3353 C C . LEU B 1 131 ? -9.086 -15.492 0.24 1 81.12 131 LEU B C 1
ATOM 3355 O O . LEU B 1 131 ? -10.016 -15.438 -0.564 1 81.12 131 LEU B O 1
ATOM 3359 N N . ILE B 1 132 ? -8.828 -16.531 1.012 1 80.75 132 ILE B N 1
ATOM 3360 C CA . ILE B 1 132 ? -9.578 -17.766 0.794 1 80.75 132 ILE B CA 1
ATOM 3361 C C . ILE B 1 132 ? -11.023 -17.578 1.24 1 80.75 132 ILE B C 1
ATOM 3363 O O . ILE B 1 132 ? -11.953 -17.766 0.45 1 80.75 132 ILE B O 1
ATOM 3367 N N . PRO B 1 133 ? -11.211 -17.141 2.467 1 83 133 PRO B N 1
ATOM 3368 C CA . PRO B 1 133 ? -12.602 -16.891 2.867 1 83 133 PRO B CA 1
ATOM 3369 C C . PRO B 1 133 ? -13.281 -15.828 2.01 1 83 133 PRO B C 1
ATOM 3371 O O . PRO B 1 133 ? -14.477 -15.93 1.73 1 83 133 PRO B O 1
ATOM 3374 N N . VAL B 1 134 ? -12.586 -14.867 1.598 1 86 134 VAL B N 1
ATOM 3375 C CA . VAL B 1 134 ? -13.148 -13.812 0.762 1 86 134 VAL B CA 1
ATOM 3376 C C . VAL B 1 134 ? -13.539 -14.383 -0.602 1 86 134 VAL B C 1
ATOM 3378 O O . VAL B 1 134 ? -14.586 -14.047 -1.148 1 86 134 VAL B O 1
ATOM 3381 N N . TYR B 1 135 ? -12.68 -15.219 -1.077 1 87.62 135 TYR B N 1
ATOM 3382 C CA . TYR B 1 135 ? -12.961 -15.859 -2.357 1 87.62 135 TYR B CA 1
ATOM 3383 C C . TYR B 1 135 ? -14.234 -16.688 -2.285 1 87.62 135 TYR B C 1
ATOM 3385 O O . TYR B 1 135 ? -15.078 -16.625 -3.178 1 87.62 135 TYR B O 1
ATOM 3393 N N . ILE B 1 136 ? -14.336 -17.453 -1.25 1 85.88 136 ILE B N 1
ATOM 3394 C CA . ILE B 1 136 ? -15.508 -18.312 -1.073 1 85.88 136 ILE B CA 1
ATOM 3395 C C . ILE B 1 136 ? -16.766 -17.453 -0.958 1 85.88 136 ILE B C 1
ATOM 3397 O O . ILE B 1 136 ? -17.781 -17.75 -1.575 1 85.88 136 ILE B O 1
ATOM 3401 N N . MET B 1 137 ? -16.625 -16.391 -0.216 1 86.25 137 MET B N 1
ATOM 3402 C CA . MET B 1 137 ? -17.766 -15.492 -0.034 1 86.25 137 MET B CA 1
ATOM 3403 C C . MET B 1 137 ? -18.188 -14.867 -1.36 1 86.25 137 MET B C 1
ATOM 3405 O O . MET B 1 137 ? -19.359 -14.938 -1.747 1 86.25 137 MET B O 1
ATOM 3409 N N . ILE B 1 138 ? -17.297 -14.391 -2.123 1 89.81 138 ILE B N 1
ATOM 3410 C CA . ILE B 1 138 ? -17.594 -13.602 -3.314 1 89.81 138 ILE B CA 1
ATOM 3411 C C . ILE B 1 138 ? -17.906 -14.523 -4.484 1 89.81 138 ILE B C 1
ATOM 3413 O O . ILE B 1 138 ? -18.859 -14.289 -5.23 1 89.81 138 ILE B O 1
ATOM 3417 N N . VAL B 1 139 ? -17.156 -15.602 -4.609 1 90.06 139 VAL B N 1
ATOM 3418 C CA . VAL B 1 139 ? -17.266 -16.469 -5.785 1 90.06 139 VAL B CA 1
ATOM 3419 C C . VAL B 1 139 ? -18.312 -17.562 -5.52 1 90.06 139 VAL B C 1
ATOM 3421 O O . VAL B 1 139 ? -19.25 -17.734 -6.297 1 90.06 139 VAL B O 1
ATOM 3424 N N . ASN B 1 140 ? -18.172 -18.188 -4.395 1 87.25 140 ASN B N 1
ATOM 3425 C CA . ASN B 1 140 ? -19.016 -19.359 -4.152 1 87.25 140 ASN B CA 1
ATOM 3426 C C . ASN B 1 140 ? -20.375 -18.953 -3.584 1 87.25 140 ASN B C 1
ATOM 3428 O O . ASN B 1 140 ? -21.406 -19.469 -4.004 1 87.25 140 ASN B O 1
ATOM 3432 N N . ILE B 1 141 ? -20.422 -18.016 -2.715 1 85.62 141 ILE B N 1
ATOM 3433 C CA . ILE B 1 141 ? -21.672 -17.672 -2.045 1 85.62 141 ILE B CA 1
ATOM 3434 C C . ILE B 1 141 ? -22.422 -16.641 -2.875 1 85.62 141 ILE B C 1
ATOM 3436 O O . ILE B 1 141 ? -23.594 -16.828 -3.197 1 85.62 141 ILE B O 1
ATOM 3440 N N . PHE B 1 142 ? -21.734 -15.609 -3.299 1 91.06 142 PHE B N 1
ATOM 3441 C CA . PHE B 1 142 ? -22.422 -14.539 -4.027 1 91.06 142 PHE B CA 1
ATOM 3442 C C . PHE B 1 142 ? -22.469 -14.852 -5.516 1 91.06 142 PHE B C 1
ATOM 3444 O O . PHE B 1 142 ? -23.234 -14.234 -6.258 1 91.06 142 PHE B O 1
ATOM 3451 N N . GLY B 1 143 ? -21.609 -15.766 -6.02 1 93.12 143 GLY B N 1
ATOM 3452 C CA . GLY B 1 143 ? -21.609 -16.156 -7.418 1 93.12 143 GLY B CA 1
ATOM 3453 C C . GLY B 1 143 ? -21.109 -15.078 -8.352 1 93.12 143 GLY B C 1
ATOM 3454 O O . GLY B 1 143 ? -21.594 -14.945 -9.477 1 93.12 143 GLY B O 1
ATOM 3455 N N . LEU B 1 144 ? -20.141 -14.258 -7.965 1 95.5 144 LEU B N 1
ATOM 3456 C CA . LEU B 1 144 ? -19.734 -13.086 -8.719 1 95.5 144 LEU B CA 1
ATOM 3457 C C . LEU B 1 144 ? -18.453 -13.359 -9.5 1 95.5 144 LEU B C 1
ATOM 3459 O O . LEU B 1 144 ? -17.859 -12.445 -10.078 1 95.5 144 LEU B O 1
ATOM 3463 N N . VAL B 1 145 ? -18.078 -14.484 -9.82 1 94.25 145 VAL B N 1
ATOM 3464 C CA . VAL B 1 145 ? -16.797 -14.805 -10.461 1 94.25 145 VAL B CA 1
ATOM 3465 C C . VAL B 1 145 ? -16.75 -14.188 -11.859 1 94.25 145 VAL B C 1
ATOM 3467 O O . VAL B 1 145 ? -17.781 -14.109 -12.547 1 94.25 145 VAL B O 1
ATOM 3470 N N . ASP B 1 146 ? -15.57 -13.641 -12.219 1 97.19 146 ASP B N 1
ATOM 3471 C CA . ASP B 1 146 ? -15.281 -13.133 -13.555 1 97.19 146 ASP B CA 1
ATOM 3472 C C . ASP B 1 146 ? -16.141 -11.914 -13.883 1 97.19 146 ASP B C 1
ATOM 3474 O O . ASP B 1 146 ? -16.688 -11.805 -14.984 1 97.19 146 ASP B O 1
ATOM 3478 N N . THR B 1 147 ? -16.391 -11.078 -12.789 1 97.75 147 THR B N 1
ATOM 3479 C CA . THR B 1 147 ? -17.125 -9.828 -12.93 1 97.75 147 THR B CA 1
ATOM 3480 C C . THR B 1 147 ? -16.344 -8.664 -12.344 1 97.75 147 THR B C 1
ATOM 3482 O O . THR B 1 147 ? -15.453 -8.859 -11.523 1 97.75 147 THR B O 1
ATOM 3485 N N . TYR B 1 148 ? -16.719 -7.48 -12.805 1 98.06 148 TYR B N 1
ATOM 3486 C CA . TYR B 1 148 ? -16.125 -6.281 -12.227 1 98.06 148 TYR B CA 1
ATOM 3487 C C . TYR B 1 148 ? -16.438 -6.195 -10.734 1 98.06 148 TYR B C 1
ATOM 3489 O O . TYR B 1 148 ? -15.578 -5.777 -9.945 1 98.06 148 TYR B O 1
ATOM 3497 N N . LEU B 1 149 ? -17.562 -6.617 -10.344 1 96.88 149 LEU B N 1
ATOM 3498 C CA . LEU B 1 149 ? -17.953 -6.531 -8.945 1 96.88 149 LEU B CA 1
ATOM 3499 C C . LEU B 1 149 ? -17.109 -7.469 -8.086 1 96.88 149 LEU B C 1
ATOM 3501 O O . LEU B 1 149 ? -16.797 -7.148 -6.938 1 96.88 149 LEU B O 1
ATOM 3505 N N . ALA B 1 150 ? -16.812 -8.625 -8.641 1 96.62 150 ALA B N 1
ATOM 3506 C CA . ALA B 1 150 ? -15.93 -9.539 -7.914 1 96.62 150 ALA B CA 1
ATOM 3507 C C . ALA B 1 150 ? -14.578 -8.891 -7.617 1 96.62 150 ALA B C 1
ATOM 3509 O O . ALA B 1 150 ? -14.039 -9.039 -6.516 1 96.62 150 ALA B O 1
ATOM 3510 N N . ILE B 1 151 ? -14.094 -8.133 -8.586 1 97.19 151 ILE B N 1
ATOM 3511 C CA . ILE B 1 151 ? -12.789 -7.484 -8.453 1 97.19 151 ILE B CA 1
ATOM 3512 C C . ILE B 1 151 ? -12.883 -6.336 -7.453 1 97.19 151 ILE B C 1
ATOM 3514 O O . ILE B 1 151 ? -12.008 -6.176 -6.602 1 97.19 151 ILE B O 1
ATOM 3518 N N . MET B 1 152 ? -13.977 -5.613 -7.434 1 97.12 152 MET B N 1
ATOM 3519 C CA . MET B 1 152 ? -14.008 -4.32 -6.754 1 97.12 152 MET B CA 1
ATOM 3520 C C . MET B 1 152 ? -14.586 -4.453 -5.352 1 97.12 152 MET B C 1
ATOM 3522 O O . MET B 1 152 ? -14.227 -3.689 -4.453 1 97.12 152 MET B O 1
ATOM 3526 N N . LEU B 1 153 ? -15.383 -5.402 -5.125 1 92.12 153 LEU B N 1
ATOM 3527 C CA . LEU B 1 153 ? -16.219 -5.461 -3.928 1 92.12 153 LEU B CA 1
ATOM 3528 C C . LEU B 1 153 ? -15.359 -5.418 -2.666 1 92.12 153 LEU B C 1
ATOM 3530 O O . LEU B 1 153 ? -15.648 -4.664 -1.737 1 92.12 153 LEU B O 1
ATOM 3534 N N . PRO B 1 154 ? -14.305 -6.129 -2.604 1 88.44 154 PRO B N 1
ATOM 3535 C CA . PRO B 1 154 ? -13.539 -6.137 -1.352 1 88.44 154 PRO B CA 1
ATOM 3536 C C . PRO B 1 154 ? -12.766 -4.84 -1.123 1 88.44 154 PRO B C 1
ATOM 3538 O O . PRO B 1 154 ? -12.266 -4.602 -0.021 1 88.44 154 PRO B O 1
ATOM 3541 N N . MET B 1 155 ? -12.734 -3.986 -2.141 1 91.94 155 MET B N 1
ATOM 3542 C CA . MET B 1 155 ? -11.797 -2.865 -2.059 1 91.94 155 MET B CA 1
ATOM 3543 C C . MET B 1 155 ? -12.539 -1.535 -2.193 1 91.94 155 MET B C 1
ATOM 3545 O O . MET B 1 155 ? -11.914 -0.496 -2.418 1 91.94 155 MET B O 1
ATOM 3549 N N . PHE B 1 156 ? -13.852 -1.558 -2.076 1 92.19 156 PHE B N 1
ATOM 3550 C CA . PHE B 1 156 ? -14.617 -0.323 -2.186 1 92.19 156 PHE B CA 1
ATOM 3551 C C . PHE B 1 156 ? -14.18 0.681 -1.125 1 92.19 156 PHE B C 1
ATOM 3553 O O . PHE B 1 156 ? -14.25 1.892 -1.344 1 92.19 156 PHE B O 1
ATOM 3560 N N . THR B 1 157 ? -13.797 0.154 -0.006 1 90.38 157 THR B N 1
ATOM 3561 C CA . THR B 1 157 ? -13.164 0.955 1.036 1 90.38 157 THR B CA 1
ATOM 3562 C C . THR B 1 157 ? -12.164 0.121 1.829 1 90.38 157 THR B C 1
ATOM 3564 O O . THR B 1 157 ? -12.453 -1.021 2.193 1 90.38 157 THR B O 1
ATOM 3567 N N . VAL B 1 158 ? -11.07 0.633 1.947 1 89.88 158 VAL B N 1
ATOM 3568 C CA . VAL B 1 158 ? -9.992 -0.046 2.662 1 89.88 158 VAL B CA 1
ATOM 3569 C C . VAL B 1 158 ? -9.75 0.637 4.008 1 89.88 158 VAL B C 1
ATOM 3571 O O . VAL B 1 158 ? -9.742 1.867 4.09 1 89.88 158 VAL B O 1
ATOM 3574 N N . VAL B 1 159 ? -9.586 -0.115 5.023 1 88.19 159 VAL B N 1
ATOM 3575 C CA . VAL B 1 159 ? -9.469 0.389 6.387 1 88.19 159 VAL B CA 1
ATOM 3576 C C . VAL B 1 159 ? -8.25 1.301 6.496 1 88.19 159 VAL B C 1
ATOM 3578 O O . VAL B 1 159 ? -8.289 2.324 7.184 1 88.19 159 VAL B O 1
ATOM 3581 N N . GLY B 1 160 ? -7.168 0.914 5.828 1 90.12 160 GLY B N 1
ATOM 3582 C CA . GLY B 1 160 ? -5.992 1.769 5.82 1 90.12 160 GLY B CA 1
ATOM 3583 C C . GLY B 1 160 ? -6.277 3.174 5.324 1 90.12 160 GLY B C 1
ATOM 3584 O O . GLY B 1 160 ? -5.691 4.141 5.809 1 90.12 160 GLY B O 1
ATOM 3585 N N . ASN B 1 161 ? -7.164 3.279 4.383 1 94.19 161 ASN B N 1
ATOM 3586 C CA . ASN B 1 161 ? -7.531 4.582 3.842 1 94.19 161 ASN B CA 1
ATOM 3587 C C . ASN B 1 161 ? -8.367 5.387 4.832 1 94.19 161 ASN B C 1
ATOM 3589 O O . ASN B 1 161 ? -8.227 6.605 4.922 1 94.19 161 ASN B O 1
ATOM 3593 N N . ILE B 1 162 ? -9.211 4.684 5.531 1 91.62 162 ILE B N 1
ATOM 3594 C CA . ILE B 1 162 ? -9.961 5.336 6.598 1 91.62 162 ILE B CA 1
ATOM 3595 C C . ILE B 1 162 ? -9 5.871 7.656 1 91.62 162 ILE B C 1
ATOM 3597 O O . ILE B 1 162 ? -9.125 7.02 8.094 1 91.62 162 ILE B O 1
ATOM 3601 N N . PHE B 1 163 ? -8.125 5.031 7.98 1 89.81 163 PHE B N 1
ATOM 3602 C CA . PHE B 1 163 ? -7.125 5.395 8.977 1 89.81 163 PHE B CA 1
ATOM 3603 C C . PHE B 1 163 ? -6.32 6.605 8.523 1 89.81 163 PHE B C 1
ATOM 3605 O O . PHE B 1 163 ? -6.098 7.539 9.297 1 89.81 163 PHE B O 1
ATOM 3612 N N . LEU B 1 164 ? -5.906 6.629 7.336 1 90.19 164 LEU B N 1
ATOM 3613 C CA . LEU B 1 164 ? -5.137 7.734 6.777 1 90.19 164 LEU B CA 1
ATOM 3614 C C . LEU B 1 164 ? -5.926 9.039 6.848 1 90.19 164 LEU B C 1
ATOM 3616 O O . LEU B 1 164 ? -5.402 10.062 7.289 1 90.19 164 LEU B O 1
ATOM 3620 N N . MET B 1 165 ? -7.148 9 6.469 1 91.81 165 MET B N 1
ATO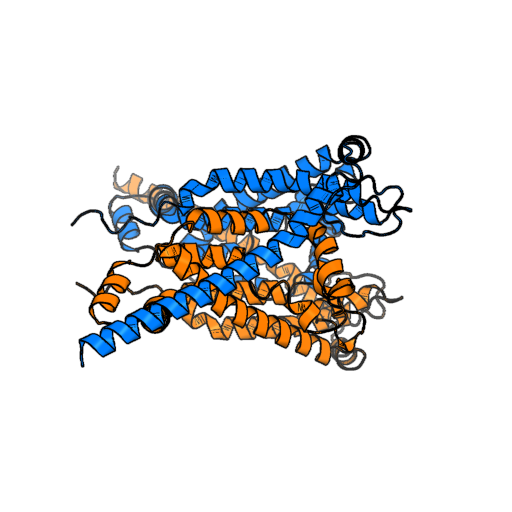M 3621 C CA . MET B 1 165 ? -7.98 10.203 6.465 1 91.81 165 MET B CA 1
ATOM 3622 C C . MET B 1 165 ? -8.281 10.656 7.887 1 91.81 165 MET B C 1
ATOM 3624 O O . MET B 1 165 ? -8.336 11.859 8.156 1 91.81 165 MET B O 1
ATOM 3628 N N . LYS B 1 166 ? -8.531 9.695 8.734 1 90.81 166 LYS B N 1
ATOM 3629 C CA . LYS B 1 166 ? -8.75 10.055 10.133 1 90.81 166 LYS B CA 1
ATOM 3630 C C . LYS B 1 166 ? -7.543 10.797 10.703 1 90.81 166 LYS B C 1
ATOM 3632 O O . LYS B 1 166 ? -7.699 11.82 11.375 1 90.81 166 LYS B O 1
ATOM 3637 N N . GLN B 1 167 ? -6.406 10.273 10.414 1 84.75 167 GLN B N 1
ATOM 3638 C CA . GLN B 1 167 ? -5.184 10.883 10.922 1 84.75 167 GLN B CA 1
ATOM 3639 C C . GLN B 1 167 ? -4.98 12.281 10.344 1 84.75 167 GLN B C 1
ATOM 3641 O O . GLN B 1 167 ? -4.602 13.211 11.055 1 84.75 167 GLN B O 1
ATOM 3646 N N . TYR B 1 168 ? -5.23 12.438 9.086 1 85.62 168 TYR B N 1
ATOM 3647 C CA . TYR B 1 168 ? -5.094 13.742 8.453 1 85.62 168 TYR B CA 1
ATOM 3648 C C . TYR B 1 168 ? -6.105 14.734 9.016 1 85.62 168 TYR B C 1
ATOM 3650 O O . TYR B 1 168 ? -5.742 15.844 9.406 1 85.62 168 TYR B O 1
ATOM 3658 N N . MET B 1 169 ? -7.312 14.359 9.18 1 88.06 169 MET B N 1
ATOM 3659 C CA . MET B 1 169 ? -8.391 15.273 9.555 1 88.06 169 MET B CA 1
ATOM 3660 C C . MET B 1 169 ? -8.352 15.57 11.055 1 88.06 169 MET B C 1
ATOM 3662 O O . MET B 1 169 ? -8.922 16.562 11.508 1 88.06 169 MET B O 1
ATOM 3666 N N . SER B 1 170 ? -7.699 14.688 11.75 1 86.75 170 SER B N 1
ATOM 3667 C CA . SER B 1 170 ? -7.5 14.961 13.172 1 86.75 170 SER B CA 1
ATOM 3668 C C . SER B 1 170 ? -6.621 16.188 13.375 1 86.75 170 SER B C 1
ATOM 3670 O O . SER B 1 170 ? -6.699 16.859 14.414 1 86.75 170 SER B O 1
ATOM 3672 N N . THR B 1 171 ? -5.828 16.5 12.352 1 78.81 171 THR B N 1
ATOM 3673 C CA . THR B 1 171 ? -4.922 17.641 12.477 1 78.81 171 THR B CA 1
ATOM 3674 C C . THR B 1 171 ? -5.645 18.953 12.148 1 78.81 171 THR B C 1
ATOM 3676 O O . THR B 1 171 ? -5.125 20.031 12.414 1 78.81 171 THR B O 1
ATOM 3679 N N . LEU B 1 172 ? -6.852 18.859 11.641 1 82.94 172 LEU B N 1
ATOM 3680 C CA . LEU B 1 172 ? -7.594 20.062 11.25 1 82.94 172 LEU B CA 1
ATOM 3681 C C . LEU B 1 172 ? -8.227 20.734 12.469 1 82.94 172 LEU B C 1
ATOM 3683 O O . LEU B 1 172 ? -8.664 20.047 13.398 1 82.94 172 LEU B O 1
ATOM 3687 N N . PRO B 1 173 ? -8.312 22.047 12.43 1 86.69 173 PRO B N 1
ATOM 3688 C CA . PRO B 1 173 ? -8.891 22.766 13.57 1 86.69 173 PRO B CA 1
ATOM 3689 C C . PRO B 1 173 ? -10.383 22.484 13.742 1 86.69 173 PRO B C 1
ATOM 3691 O O . PRO B 1 173 ? -11.164 22.672 12.805 1 86.69 173 PRO B O 1
ATOM 3694 N N . THR B 1 174 ? -10.727 22.141 14.914 1 89.56 174 THR B N 1
ATOM 3695 C CA . THR B 1 174 ? -12.117 21.859 15.258 1 89.56 174 THR B CA 1
ATOM 3696 C C . THR B 1 174 ? -12.938 23.156 15.289 1 89.56 174 THR B C 1
ATOM 3698 O O . THR B 1 174 ? -14.156 23.125 15.133 1 89.56 174 THR B O 1
ATOM 3701 N N . THR B 1 175 ? -12.25 24.281 15.414 1 92.25 175 THR B N 1
ATOM 3702 C CA . THR B 1 175 ? -12.898 25.578 15.492 1 92.25 175 THR B CA 1
ATOM 3703 C C . THR B 1 175 ? -13.672 25.875 14.203 1 92.25 175 THR B C 1
ATOM 3705 O O . THR B 1 175 ? -14.703 26.547 14.234 1 92.25 175 THR B O 1
ATOM 3708 N N . LEU B 1 176 ? -13.188 25.344 13.164 1 90.88 176 LEU B N 1
ATOM 3709 C CA . LEU B 1 176 ? -13.867 25.547 11.883 1 90.88 176 LEU B CA 1
ATOM 3710 C C . LEU B 1 176 ? -15.211 24.828 11.867 1 90.88 176 LEU B C 1
ATOM 3712 O O . LEU B 1 176 ? -16.188 25.328 11.297 1 90.88 176 LEU B O 1
ATOM 3716 N N . ILE B 1 177 ? -15.211 23.75 12.5 1 90.94 177 ILE B N 1
ATOM 3717 C CA . ILE B 1 177 ? -16.422 22.953 12.578 1 90.94 177 ILE B CA 1
ATOM 3718 C C . ILE B 1 177 ? -17.438 23.641 13.492 1 90.94 177 ILE B C 1
ATOM 3720 O O . ILE B 1 177 ? -18.609 23.75 13.156 1 90.94 177 ILE B O 1
ATOM 3724 N N . GLN B 1 178 ? -16.969 24.125 14.578 1 91.75 178 GLN B N 1
ATOM 3725 C CA . GLN B 1 178 ? -17.812 24.812 15.539 1 91.75 178 GLN B CA 1
ATOM 3726 C C . GLN B 1 178 ? -18.422 26.078 14.93 1 91.75 178 GLN B C 1
ATOM 3728 O O . GLN B 1 178 ? -19.609 26.359 15.117 1 91.75 178 GLN B O 1
ATOM 3733 N N . ALA B 1 179 ? -17.578 26.781 14.195 1 93.5 179 ALA B N 1
ATOM 3734 C CA . ALA B 1 179 ? -18.047 28 13.531 1 93.5 179 ALA B CA 1
ATOM 3735 C C . ALA B 1 179 ? -19.141 27.688 12.508 1 93.5 179 ALA B C 1
ATOM 3737 O O . ALA B 1 179 ? -20.156 28.391 12.438 1 93.5 179 ALA B O 1
ATOM 3738 N N . ALA B 1 180 ? -18.953 26.672 11.781 1 92.75 180 ALA B N 1
ATOM 3739 C CA . ALA B 1 180 ? -19.938 26.281 10.766 1 92.75 180 ALA B CA 1
ATOM 3740 C C . ALA B 1 180 ? -21.234 25.812 11.414 1 92.75 180 ALA B C 1
ATOM 3742 O O . ALA B 1 180 ? -22.312 26.047 10.891 1 92.75 180 ALA B O 1
ATOM 3743 N N . ARG B 1 181 ? -21.062 25.172 12.539 1 89.06 181 ARG B N 1
ATOM 3744 C CA . ARG B 1 181 ? -22.234 24.734 13.281 1 89.06 181 ARG B CA 1
ATOM 3745 C C . ARG B 1 181 ? -23.047 25.938 13.781 1 89.06 181 ARG B C 1
ATOM 3747 O O . ARG B 1 181 ? -24.281 25.922 13.742 1 89.06 181 ARG B O 1
ATOM 3754 N N . ILE B 1 182 ? -22.344 26.891 14.227 1 92.19 182 ILE B N 1
ATOM 3755 C CA . ILE B 1 182 ? -22.984 28.125 14.703 1 92.19 182 ILE B CA 1
ATOM 3756 C C . ILE B 1 182 ? -23.703 28.812 13.547 1 92.19 182 ILE B C 1
ATOM 3758 O O . ILE B 1 182 ? -24.781 29.359 13.727 1 92.19 182 ILE B O 1
ATOM 3762 N N . ASP B 1 183 ? -23.172 28.688 12.328 1 92.25 183 ASP B N 1
ATOM 3763 C CA . ASP B 1 183 ? -23.766 29.281 11.141 1 92.25 183 ASP B CA 1
ATOM 3764 C C . ASP B 1 183 ? -24.953 28.438 10.641 1 92.25 183 ASP B C 1
ATOM 3766 O O . ASP B 1 183 ? -25.578 28.781 9.633 1 92.25 183 ASP B O 1
ATOM 3770 N N . GLY B 1 184 ? -25.219 27.344 11.227 1 89.81 184 GLY B N 1
ATOM 3771 C CA . GLY B 1 184 ? -26.406 26.562 10.93 1 89.81 184 GLY B CA 1
ATOM 3772 C C . GLY B 1 184 ? -26.172 25.5 9.875 1 89.81 184 GLY B C 1
ATOM 3773 O O . GLY B 1 184 ? -27.109 24.953 9.305 1 89.81 184 GLY B O 1
ATOM 3774 N N . CYS B 1 185 ? -24.922 25.234 9.594 1 89.31 185 CYS B N 1
ATOM 3775 C CA . CYS B 1 185 ? -24.625 24.219 8.594 1 89.31 185 CYS B CA 1
ATOM 3776 C C . CYS B 1 185 ? -24.906 22.828 9.133 1 89.31 185 CYS B C 1
ATOM 3778 O O . CYS B 1 185 ? -24.641 22.547 10.305 1 89.31 185 CYS B O 1
ATOM 3780 N N . SER B 1 186 ? -25.438 22 8.219 1 88.44 186 SER B N 1
ATOM 3781 C CA . SER B 1 186 ? -25.594 20.594 8.57 1 88.44 186 SER B CA 1
ATOM 3782 C C . SER B 1 186 ? -24.25 19.875 8.648 1 88.44 186 SER B C 1
ATOM 3784 O O . SER B 1 186 ? -23.25 20.391 8.172 1 88.44 186 SER B O 1
ATOM 3786 N N . GLU B 1 187 ? -24.203 18.719 9.305 1 85.81 187 GLU B N 1
ATOM 3787 C CA . GLU B 1 187 ? -22.953 17.984 9.438 1 85.81 187 GLU B CA 1
ATOM 3788 C C . GLU B 1 187 ? -22.359 17.625 8.07 1 85.81 187 GLU B C 1
ATOM 3790 O O . GLU B 1 187 ? -21.156 17.75 7.859 1 85.81 187 GLU B O 1
ATOM 3795 N N . PHE B 1 188 ? -23.234 17.203 7.211 1 87.81 188 PHE B N 1
ATOM 3796 C CA . PHE B 1 188 ? -22.766 16.891 5.863 1 87.81 188 PHE B CA 1
ATOM 3797 C C . PHE B 1 188 ? -22.297 18.156 5.152 1 87.81 188 PHE B C 1
ATOM 3799 O O . PHE B 1 188 ? -21.344 18.141 4.371 1 87.81 188 PHE B O 1
ATOM 3806 N N . GLY B 1 189 ? -23 19.25 5.406 1 90.12 189 GLY B N 1
ATOM 3807 C CA . GLY B 1 189 ? -22.562 20.531 4.871 1 90.12 189 GLY B CA 1
ATOM 3808 C C . GLY B 1 189 ? -21.188 20.938 5.348 1 90.12 189 GLY B C 1
ATOM 3809 O O . GLY B 1 189 ? -20.375 21.438 4.562 1 90.12 189 GLY B O 1
ATOM 3810 N N . ILE B 1 190 ? -21.016 20.719 6.68 1 93 190 ILE B N 1
ATOM 3811 C CA . ILE B 1 190 ? -19.719 21.016 7.258 1 93 190 ILE B CA 1
ATOM 3812 C C . ILE B 1 190 ? -18.641 20.188 6.566 1 93 190 ILE B C 1
ATOM 3814 O O . ILE B 1 190 ? -17.594 20.719 6.168 1 93 190 ILE B O 1
ATOM 3818 N N . PHE B 1 191 ? -18.938 18.891 6.348 1 93.25 191 PHE B N 1
ATOM 3819 C CA . PHE B 1 191 ? -17.984 18 5.684 1 93.25 191 PHE B CA 1
ATOM 3820 C C . PHE B 1 191 ? -17.719 18.453 4.258 1 93.25 191 PHE B C 1
ATOM 3822 O O . PHE B 1 191 ? -16.562 18.625 3.859 1 93.25 191 PHE B O 1
ATOM 3829 N N . ARG B 1 192 ? -18.719 18.75 3.52 1 92.25 192 ARG B N 1
ATOM 3830 C CA . ARG B 1 192 ? -18.609 19.016 2.09 1 92.25 192 ARG B CA 1
ATOM 3831 C C . ARG B 1 192 ? -18.047 20.406 1.832 1 92.25 192 ARG B C 1
ATOM 3833 O O . ARG B 1 192 ? -17.234 20.609 0.929 1 92.25 192 ARG B O 1
ATOM 3840 N N . LYS B 1 193 ? -18.359 21.422 2.674 1 94.44 193 LYS B N 1
ATOM 3841 C CA . LYS B 1 193 ? -18.062 22.812 2.365 1 94.44 193 LYS B CA 1
ATOM 3842 C C . LYS B 1 193 ? -16.844 23.312 3.158 1 94.44 193 LYS B C 1
ATOM 3844 O O . LYS B 1 193 ? -16.203 24.281 2.77 1 94.44 193 LYS B O 1
ATOM 3849 N N . VAL B 1 194 ? -16.562 22.656 4.262 1 93.94 194 VAL B N 1
ATOM 3850 C CA . VAL B 1 194 ? -15.516 23.172 5.137 1 93.94 194 VAL B CA 1
ATOM 3851 C C . VAL B 1 194 ? -14.359 22.172 5.207 1 93.94 194 VAL B C 1
ATOM 3853 O O . VAL B 1 194 ? -13.242 22.484 4.797 1 93.94 194 VAL B O 1
ATOM 3856 N N . ILE B 1 195 ? -14.68 20.953 5.551 1 93 195 ILE B N 1
ATOM 3857 C CA . ILE B 1 195 ? -13.641 19.984 5.871 1 93 195 ILE B CA 1
ATOM 3858 C C . ILE B 1 195 ? -13.008 19.453 4.582 1 93 195 ILE B C 1
ATOM 3860 O O . ILE B 1 195 ? -11.781 19.453 4.441 1 93 195 ILE B O 1
ATOM 3864 N N . LEU B 1 196 ? -13.805 19.078 3.619 1 93.31 196 LEU B N 1
ATOM 3865 C CA . LEU B 1 196 ? -13.312 18.453 2.395 1 93.31 196 LEU B CA 1
ATOM 3866 C C . LEU B 1 196 ? -12.422 19.422 1.618 1 93.31 196 LEU B C 1
ATOM 3868 O O . LEU B 1 196 ? -11.328 19.047 1.182 1 93.31 196 LEU B O 1
ATOM 3872 N N . PRO B 1 197 ? -12.789 20.672 1.525 1 92.12 197 PRO B N 1
ATOM 3873 C CA . PRO B 1 197 ? -11.945 21.594 0.775 1 92.12 197 PRO B CA 1
ATOM 3874 C C . PRO B 1 197 ? -10.578 21.797 1.421 1 92.12 197 PRO B C 1
ATOM 3876 O O . PRO B 1 197 ? -9.578 21.984 0.717 1 92.12 197 PRO B O 1
ATOM 3879 N N . ILE B 1 198 ? -10.516 21.797 2.729 1 88.19 198 ILE B N 1
ATOM 3880 C CA . ILE B 1 198 ? -9.234 22.047 3.377 1 88.19 198 ILE B CA 1
ATOM 3881 C C . ILE B 1 198 ? -8.461 20.734 3.504 1 88.19 198 ILE B C 1
ATOM 3883 O O . ILE B 1 198 ? -7.305 20.719 3.939 1 88.19 198 ILE B O 1
ATOM 3887 N N . SER B 1 199 ? -9.086 19.625 3.1 1 90.25 199 SER B N 1
ATOM 3888 C CA . SER B 1 199 ? -8.438 18.328 3.15 1 90.25 199 SER B CA 1
ATOM 3889 C C . SER B 1 199 ? -7.918 17.906 1.778 1 90.25 199 SER B C 1
ATOM 3891 O O . SER B 1 199 ? -7.52 16.766 1.579 1 90.25 199 SER B O 1
ATOM 3893 N N . LYS B 1 200 ? -7.949 18.766 0.85 1 89.31 200 LYS B N 1
ATOM 3894 C CA . LYS B 1 200 ? -7.598 18.453 -0.531 1 89.31 200 LYS B CA 1
ATOM 3895 C C . LYS B 1 200 ? -6.211 17.812 -0.614 1 89.31 200 LYS B C 1
ATOM 3897 O O . LYS B 1 200 ? -6.008 16.844 -1.335 1 89.31 200 LYS B O 1
ATOM 3902 N N . PRO B 1 201 ? -5.219 18.281 0.13 1 82.88 201 PRO B N 1
ATOM 3903 C CA . PRO B 1 201 ? -3.912 17.625 0.062 1 82.88 201 PRO B CA 1
ATOM 3904 C C . PRO B 1 201 ? -3.945 16.188 0.561 1 82.88 201 PRO B C 1
ATOM 3906 O O . PRO B 1 201 ? -3.33 15.305 -0.045 1 82.88 201 PRO B O 1
ATOM 3909 N N . GLY B 1 202 ? -4.684 16.062 1.699 1 88.31 202 GLY B N 1
ATOM 3910 C CA . GLY B 1 202 ? -4.828 14.711 2.219 1 88.31 202 GLY B CA 1
ATOM 3911 C C . GLY B 1 202 ? -5.598 13.789 1.288 1 88.31 202 GLY B C 1
ATOM 3912 O O . GLY B 1 202 ? -5.238 12.625 1.117 1 88.31 202 GLY B O 1
ATOM 3913 N N . VAL B 1 203 ? -6.629 14.359 0.653 1 92.62 203 VAL B N 1
ATOM 3914 C CA . VAL B 1 203 ? -7.457 13.609 -0.28 1 92.62 203 VAL B CA 1
ATOM 3915 C C . VAL B 1 203 ? -6.645 13.25 -1.521 1 92.62 203 VAL B C 1
ATOM 3917 O O . VAL B 1 203 ? -6.793 12.156 -2.076 1 92.62 203 VAL B O 1
ATOM 3920 N N . ALA B 1 204 ? -5.797 14.148 -1.938 1 88.12 204 ALA B N 1
ATOM 3921 C CA . ALA B 1 204 ? -4.93 13.875 -3.082 1 88.12 204 ALA B CA 1
ATOM 3922 C C . ALA B 1 204 ? -3.98 12.719 -2.789 1 88.12 204 ALA B C 1
ATOM 3924 O O . ALA B 1 204 ? -3.764 11.852 -3.645 1 88.12 204 ALA B O 1
ATOM 3925 N N . VAL B 1 205 ? -3.43 12.727 -1.581 1 87.06 205 VAL B N 1
ATOM 3926 C CA . VAL B 1 205 ? -2.551 11.641 -1.163 1 87.06 205 VAL B CA 1
ATOM 3927 C C . VAL B 1 205 ? -3.318 10.32 -1.171 1 87.06 205 VAL B C 1
ATOM 3929 O O . VAL B 1 205 ? -2.838 9.32 -1.704 1 87.06 205 VAL B O 1
ATOM 3932 N N . LEU B 1 206 ? -4.527 10.375 -0.63 1 92.81 206 LEU B N 1
ATOM 3933 C CA . LEU B 1 206 ? -5.387 9.195 -0.592 1 92.81 206 LEU B CA 1
ATOM 3934 C C . LEU B 1 206 ? -5.672 8.688 -2 1 92.81 206 LEU B C 1
ATOM 3936 O O . LEU B 1 206 ? -5.59 7.488 -2.26 1 92.81 206 LEU B O 1
ATOM 3940 N N . ALA B 1 207 ? -5.992 9.594 -2.84 1 93 207 ALA B N 1
ATOM 3941 C CA . ALA B 1 207 ? -6.355 9.242 -4.211 1 93 207 ALA B CA 1
ATOM 3942 C C . ALA B 1 207 ? -5.184 8.594 -4.941 1 93 207 ALA B C 1
ATOM 3944 O O . ALA B 1 207 ? -5.348 7.562 -5.598 1 93 207 ALA B O 1
ATOM 3945 N N . ILE B 1 208 ? -4.051 9.125 -4.809 1 89.06 208 ILE B N 1
ATOM 3946 C CA . ILE B 1 208 ? -2.875 8.609 -5.504 1 89.06 208 ILE B CA 1
ATOM 3947 C C . ILE B 1 208 ? -2.514 7.23 -4.957 1 89.06 208 ILE B C 1
ATOM 3949 O O . ILE B 1 208 ? -2.311 6.285 -5.723 1 89.06 208 ILE B O 1
ATOM 3953 N N . PHE B 1 209 ? -2.475 7.113 -3.66 1 89.88 209 PHE B N 1
ATOM 3954 C CA . PHE B 1 209 ? -2.1 5.844 -3.051 1 89.88 209 PHE B CA 1
ATOM 3955 C C . PHE B 1 209 ? -3.117 4.762 -3.391 1 89.88 209 PHE B C 1
ATOM 3957 O O . PHE B 1 209 ? -2.746 3.611 -3.639 1 89.88 209 PHE B O 1
ATOM 3964 N N . THR B 1 210 ? -4.363 5.164 -3.385 1 94.5 210 THR B N 1
ATOM 3965 C CA . THR B 1 210 ? -5.406 4.199 -3.709 1 94.5 210 THR B CA 1
ATOM 3966 C C . THR B 1 210 ? -5.301 3.758 -5.168 1 94.5 210 THR B C 1
ATOM 3968 O O . THR B 1 210 ? -5.355 2.564 -5.465 1 94.5 210 THR B O 1
ATOM 3971 N N . PHE B 1 211 ? -5.141 4.699 -6.02 1 93.38 211 PHE B N 1
ATOM 3972 C CA . PHE B 1 211 ? -5.047 4.375 -7.438 1 93.38 211 PHE B CA 1
ATOM 3973 C C . PHE B 1 211 ? -3.832 3.492 -7.711 1 93.38 211 PHE B C 1
ATOM 3975 O O . PHE B 1 211 ? -3.939 2.48 -8.406 1 93.38 211 PHE B O 1
ATOM 3982 N N . VAL B 1 212 ? -2.723 3.857 -7.184 1 90.19 212 VAL B N 1
ATOM 3983 C CA . VAL B 1 212 ? -1.497 3.092 -7.391 1 90.19 212 VAL B CA 1
ATOM 3984 C C . VAL B 1 212 ? -1.68 1.672 -6.863 1 90.19 212 VAL B C 1
ATOM 3986 O O . VAL B 1 212 ? -1.319 0.702 -7.535 1 90.19 212 VAL B O 1
ATOM 3989 N N . SER B 1 213 ? -2.238 1.603 -5.691 1 91.19 213 SER B N 1
ATOM 3990 C CA . SER B 1 213 ? -2.412 0.294 -5.07 1 91.19 213 SER B CA 1
ATOM 3991 C C . SER B 1 213 ? -3.373 -0.578 -5.875 1 91.19 213 SER B C 1
ATOM 3993 O O . SER B 1 213 ? -3.08 -1.743 -6.148 1 91.19 213 SER B O 1
ATOM 3995 N N . THR B 1 214 ? -4.473 -0.06 -6.316 1 94.25 214 THR B N 1
ATOM 3996 C CA . THR B 1 214 ? -5.477 -0.835 -7.035 1 94.25 214 THR B CA 1
ATOM 3997 C C . THR B 1 214 ? -5.016 -1.129 -8.461 1 94.25 214 THR B C 1
ATOM 3999 O O . THR B 1 214 ? -5.32 -2.189 -9.008 1 94.25 214 THR B O 1
ATOM 4002 N N . TRP B 1 215 ? -4.301 -0.216 -9.031 1 93.06 215 TRP B N 1
ATOM 4003 C CA . TRP B 1 215 ? -3.736 -0.42 -10.367 1 93.06 215 TRP B CA 1
ATOM 4004 C C . TRP B 1 215 ? -2.748 -1.581 -10.367 1 93.06 215 TRP B C 1
ATOM 4006 O O . TRP B 1 215 ? -2.705 -2.367 -11.312 1 93.06 215 TRP B O 1
ATOM 4016 N N . ASN B 1 216 ? -2.029 -1.747 -9.297 1 89.81 216 ASN B N 1
ATOM 4017 C CA . ASN B 1 216 ? -0.944 -2.721 -9.227 1 89.81 216 ASN B CA 1
ATOM 4018 C C . ASN B 1 216 ? -1.405 -4.031 -8.594 1 89.81 216 ASN B C 1
ATOM 4020 O O . ASN B 1 216 ? -0.647 -5 -8.539 1 89.81 216 ASN B O 1
ATOM 4024 N N . GLU B 1 217 ? -2.621 -4.004 -8.141 1 90.44 217 GLU B N 1
ATOM 4025 C CA . GLU B 1 217 ? -3.135 -5.219 -7.516 1 90.44 217 GLU B CA 1
ATOM 4026 C C . GLU B 1 217 ? -3.178 -6.375 -8.508 1 90.44 217 GLU B C 1
ATOM 4028 O O . GLU B 1 217 ? -3.797 -6.262 -9.57 1 90.44 217 GLU B O 1
ATOM 4033 N N . PHE B 1 218 ? -2.574 -7.461 -8.242 1 87.75 218 PHE B N 1
ATOM 4034 C CA . PHE B 1 218 ? -2.475 -8.594 -9.156 1 87.75 218 PHE B CA 1
ATOM 4035 C C . PHE B 1 218 ? -3.244 -9.789 -8.609 1 87.75 218 PHE B C 1
ATOM 4037 O O . PHE B 1 218 ? -4.055 -10.391 -9.32 1 87.75 218 PHE B O 1
ATOM 4044 N N . PHE B 1 219 ? -3.051 -10.109 -7.348 1 85.81 219 PHE B N 1
ATOM 4045 C CA . PHE B 1 219 ? -3.412 -11.414 -6.805 1 85.81 219 PHE B CA 1
ATOM 4046 C C . PHE B 1 219 ? -4.926 -11.594 -6.785 1 85.81 219 PHE B C 1
ATOM 4048 O O . PHE B 1 219 ? -5.445 -12.594 -7.273 1 85.81 219 PHE B O 1
ATOM 4055 N N . TRP B 1 220 ? -5.59 -10.633 -6.301 1 90.56 220 TRP B N 1
ATOM 4056 C CA . TRP B 1 220 ? -7.035 -10.789 -6.172 1 90.56 220 TRP B CA 1
ATOM 4057 C C . TRP B 1 220 ? -7.699 -10.844 -7.547 1 90.56 220 TRP B C 1
ATOM 4059 O O . TRP B 1 220 ? -8.461 -11.773 -7.836 1 90.56 220 TRP B O 1
ATOM 4069 N N . PRO B 1 221 ? -7.371 -9.898 -8.438 1 94.38 221 PRO B N 1
ATOM 4070 C CA . PRO B 1 221 ? -7.957 -10.016 -9.773 1 94.38 221 PRO B CA 1
ATOM 4071 C C . PRO B 1 221 ? -7.613 -11.336 -10.453 1 94.38 221 PRO B C 1
ATOM 4073 O O . PRO B 1 221 ? -8.438 -11.898 -11.18 1 94.38 221 PRO B O 1
ATOM 4076 N N . PHE B 1 222 ? -6.457 -11.797 -10.258 1 90.5 222 PHE B N 1
ATOM 4077 C CA . PHE B 1 222 ? -6.055 -13.07 -10.828 1 90.5 222 PHE B CA 1
ATOM 4078 C C . PHE B 1 222 ? -6.957 -14.195 -10.336 1 90.5 222 PHE B C 1
ATOM 4080 O O . PHE B 1 222 ? -7.352 -15.07 -11.109 1 90.5 222 PHE B O 1
ATOM 4087 N N . LEU B 1 223 ? -7.34 -14.164 -9.078 1 89.62 223 LEU B N 1
ATOM 4088 C CA . LEU B 1 223 ? -8.125 -15.227 -8.453 1 89.62 223 LEU B CA 1
ATOM 4089 C C . LEU B 1 223 ? -9.57 -15.18 -8.922 1 89.62 223 LEU B C 1
ATOM 4091 O O . LEU B 1 223 ? -10.219 -16.219 -9.07 1 89.62 223 LEU B O 1
ATOM 4095 N N . VAL B 1 224 ? -10.062 -14.016 -9.219 1 95.25 224 VAL B N 1
ATOM 4096 C CA . VAL B 1 224 ? -11.516 -13.93 -9.375 1 95.25 224 VAL B CA 1
ATOM 4097 C C . VAL B 1 224 ? -11.867 -13.734 -10.852 1 95.25 224 VAL B C 1
ATOM 4099 O O . VAL B 1 224 ? -13.039 -13.664 -11.211 1 95.25 224 VAL B O 1
ATOM 4102 N N . THR B 1 225 ? -10.852 -13.594 -11.703 1 95.69 225 THR B N 1
ATOM 4103 C CA . THR B 1 225 ? -11.117 -13.523 -13.133 1 95.69 225 THR B CA 1
ATOM 4104 C C . THR B 1 225 ? -10.734 -14.828 -13.82 1 95.69 225 THR B C 1
ATOM 4106 O O . THR B 1 225 ? -9.766 -15.484 -13.422 1 95.69 225 THR B O 1
ATOM 4109 N N . GLN B 1 226 ? -11.477 -15.18 -14.875 1 93.75 226 GLN B N 1
ATOM 4110 C CA . GLN B 1 226 ? -11.25 -16.438 -15.594 1 93.75 226 GLN B CA 1
ATOM 4111 C C . GLN B 1 226 ? -11.039 -16.172 -17.078 1 93.75 226 GLN B C 1
ATOM 4113 O O . GLN B 1 226 ? -10.172 -16.797 -17.703 1 93.75 226 GLN B O 1
ATOM 4118 N N . SER B 1 227 ? -11.805 -15.289 -17.641 1 95.69 227 SER B N 1
ATOM 4119 C CA . SER B 1 227 ? -11.672 -14.953 -19.047 1 95.69 227 SER B CA 1
ATOM 4120 C C . SER B 1 227 ? -10.578 -13.922 -19.266 1 95.69 227 SER B C 1
ATOM 4122 O O . SER B 1 227 ? -10.367 -13.031 -18.438 1 95.69 227 SER B O 1
ATOM 4124 N N . SER B 1 228 ? -10 -14.031 -20.359 1 94.19 228 SER B N 1
ATOM 4125 C CA . SER B 1 228 ? -8.961 -13.078 -20.719 1 94.19 228 SER B CA 1
ATOM 4126 C C . SER B 1 228 ? -9.508 -11.656 -20.766 1 94.19 228 SER B C 1
ATOM 4128 O O . SER B 1 228 ? -8.844 -10.711 -20.344 1 94.19 228 SER B O 1
ATOM 4130 N N . SER B 1 229 ? -10.695 -11.539 -21.219 1 95.94 229 SER B N 1
ATOM 4131 C CA . SER B 1 229 ? -11.281 -10.219 -21.438 1 95.94 229 SER B CA 1
ATOM 4132 C C . SER B 1 229 ? -11.602 -9.539 -20.109 1 95.94 229 SER B C 1
ATOM 4134 O O . SER B 1 229 ? -11.789 -8.32 -20.062 1 95.94 229 SER B O 1
ATOM 4136 N N . MET B 1 230 ? -11.57 -10.289 -19 1 97.06 230 MET B N 1
ATOM 4137 C CA . MET B 1 230 ? -11.945 -9.711 -17.703 1 97.06 230 MET B CA 1
ATOM 4138 C C . MET B 1 230 ? -10.703 -9.398 -16.875 1 97.06 230 MET B C 1
ATOM 4140 O O . MET B 1 230 ? -10.805 -8.797 -15.805 1 97.06 230 MET B O 1
ATOM 4144 N N . ARG B 1 231 ? -9.578 -9.727 -17.422 1 96.25 231 ARG B N 1
ATOM 4145 C CA . ARG B 1 231 ? -8.352 -9.531 -16.672 1 96.25 231 ARG B CA 1
ATOM 4146 C C . ARG B 1 231 ? -7.969 -8.055 -16.609 1 96.25 231 ARG B C 1
ATOM 4148 O O . ARG B 1 231 ? -8.336 -7.277 -17.484 1 96.25 231 ARG B O 1
ATOM 4155 N N . THR B 1 232 ? -7.305 -7.688 -15.539 1 96.12 232 THR B N 1
ATOM 4156 C CA . THR B 1 232 ? -6.645 -6.387 -15.453 1 96.12 232 THR B CA 1
ATOM 4157 C C . THR B 1 232 ? -5.285 -6.426 -16.141 1 96.12 232 THR B C 1
ATOM 4159 O O . THR B 1 232 ? -4.809 -7.492 -16.531 1 96.12 232 THR B O 1
ATOM 4162 N N . ILE B 1 233 ? -4.711 -5.305 -16.328 1 93.75 233 ILE B N 1
ATOM 4163 C CA . ILE B 1 233 ? -3.469 -5.191 -17.078 1 93.75 233 ILE B CA 1
ATOM 4164 C C . ILE B 1 233 ? -2.359 -5.973 -16.391 1 93.75 233 ILE B C 1
ATOM 4166 O O . ILE B 1 233 ? -1.527 -6.602 -17.047 1 93.75 233 ILE B O 1
ATOM 4170 N N . GLN B 1 234 ? -2.363 -5.977 -15.039 1 91 234 GLN B N 1
ATOM 4171 C CA . GLN B 1 234 ? -1.331 -6.695 -14.305 1 91 234 GLN B CA 1
ATOM 4172 C C . GLN B 1 234 ? -1.461 -8.203 -14.508 1 91 234 GLN B C 1
ATOM 4174 O O . GLN B 1 234 ? -0.463 -8.891 -14.719 1 91 234 GLN B O 1
ATOM 4179 N N . VAL B 1 235 ? -2.676 -8.695 -14.484 1 91.06 235 VAL B N 1
ATOM 4180 C CA . VAL B 1 235 ? -2.934 -10.117 -14.68 1 91.06 235 VAL B CA 1
ATOM 4181 C C . VAL B 1 235 ? -2.646 -10.492 -16.125 1 91.06 235 VAL B C 1
ATOM 4183 O O . VAL B 1 235 ? -2.045 -11.539 -16.406 1 91.06 235 VAL B O 1
ATOM 4186 N N . GLY B 1 236 ? -3.062 -9.664 -17.047 1 90.88 236 GLY B N 1
ATOM 4187 C CA . GLY B 1 236 ? -2.807 -9.898 -18.453 1 90.88 236 GLY B CA 1
ATOM 4188 C C . GLY B 1 236 ? -1.328 -9.961 -18.797 1 90.88 236 GLY B C 1
ATOM 4189 O O . GLY B 1 236 ? -0.894 -10.859 -19.531 1 90.88 236 GLY B O 1
ATOM 4190 N N . LEU B 1 237 ? -0.576 -9.078 -18.266 1 87 237 LEU B N 1
ATOM 4191 C CA . LEU B 1 237 ? 0.862 -9.055 -18.5 1 87 237 LEU B CA 1
ATOM 4192 C C . LEU B 1 237 ? 1.527 -10.32 -17.969 1 87 237 LEU B C 1
ATOM 4194 O O . LEU B 1 237 ? 2.482 -10.82 -18.578 1 87 237 LEU B O 1
ATOM 4198 N N . ALA B 1 238 ? 1.05 -10.875 -16.891 1 79.69 238 ALA B N 1
ATOM 4199 C CA . ALA B 1 238 ? 1.614 -12.086 -16.297 1 79.69 238 ALA B CA 1
ATOM 4200 C C . ALA B 1 238 ? 1.298 -13.312 -17.141 1 79.69 238 ALA B C 1
ATOM 4202 O O . ALA B 1 238 ? 1.987 -14.328 -17.047 1 79.69 238 ALA B O 1
ATOM 4203 N N . SER B 1 239 ? 0.265 -13.211 -17.875 1 76.56 239 SER B N 1
ATOM 4204 C CA . SER B 1 239 ? -0.13 -14.336 -18.719 1 76.56 239 SER B CA 1
ATOM 4205 C C . SER B 1 239 ? 0.907 -14.602 -19.812 1 76.56 239 SER B C 1
ATOM 4207 O O . SER B 1 239 ? 0.953 -15.703 -20.375 1 76.56 239 SER B O 1
ATOM 4209 N N . PHE B 1 240 ? 1.771 -13.633 -20.125 1 71.81 240 PHE B N 1
ATOM 4210 C CA . PHE B 1 240 ? 2.852 -13.828 -21.078 1 71.81 240 PHE B CA 1
ATOM 4211 C C . PHE B 1 240 ? 3.889 -14.797 -20.547 1 71.81 240 PHE B C 1
ATOM 4213 O O . PHE B 1 240 ? 4.582 -15.469 -21.312 1 71.81 240 PHE B O 1
ATOM 4220 N N . LYS B 1 241 ? 4.078 -14.836 -19.344 1 59.34 241 LYS B N 1
ATOM 4221 C CA . LYS B 1 241 ? 5.082 -15.703 -18.719 1 59.34 241 LYS B CA 1
ATOM 4222 C C . LYS B 1 241 ? 4.688 -17.172 -18.828 1 59.34 241 LYS B C 1
ATOM 4224 O O . LYS B 1 241 ? 5.551 -18.047 -18.906 1 59.34 241 LYS B O 1
ATOM 4229 N N . PHE B 1 242 ? 3.492 -17.453 -18.953 1 49.28 242 PHE B N 1
ATOM 4230 C CA . PHE B 1 242 ? 3.023 -18.844 -18.875 1 49.28 242 PHE B CA 1
ATOM 4231 C C . PHE B 1 242 ? 2.887 -19.453 -20.25 1 49.28 242 PHE B C 1
ATOM 4233 O O . PHE B 1 242 ? 2.57 -20.625 -20.391 1 49.28 242 PHE B O 1
ATOM 4240 N N . GLN B 1 243 ? 3.293 -18.734 -21.172 1 54.47 243 GLN B N 1
ATOM 4241 C CA . GLN B 1 243 ? 3.275 -19.312 -22.5 1 54.47 243 GLN B CA 1
ATOM 4242 C C . GLN B 1 243 ? 4.609 -19.984 -22.828 1 54.47 243 GLN B C 1
ATOM 4244 O O . GLN B 1 243 ? 5.609 -19.75 -22.156 1 54.47 243 GLN B O 1
ATOM 4249 N N . ASP B 1 244 ? 4.645 -21.016 -23.672 1 54.9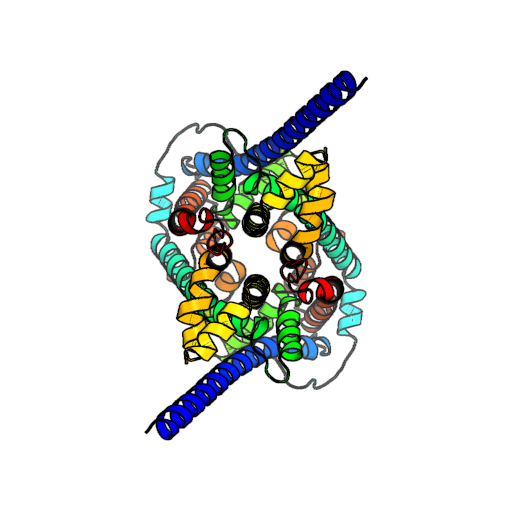7 244 ASP B N 1
ATOM 4250 C CA . ASP B 1 244 ? 5.785 -21.828 -24.078 1 54.97 244 ASP B CA 1
ATOM 4251 C C . ASP B 1 244 ? 7.043 -20.984 -24.219 1 54.97 244 ASP B C 1
ATOM 4253 O O . ASP B 1 244 ? 8.141 -21.406 -23.844 1 54.97 244 ASP B O 1
ATOM 4257 N N . ALA B 1 245 ? 6.914 -19.734 -24.875 1 64.62 245 ALA B N 1
ATOM 4258 C CA . ALA B 1 245 ? 8.023 -18.781 -24.969 1 64.62 245 ALA B CA 1
ATOM 4259 C C . ALA B 1 245 ? 7.613 -17.406 -24.484 1 64.62 245 ALA B C 1
ATOM 4261 O O . ALA B 1 245 ? 6.598 -16.859 -24.922 1 64.62 245 ALA B O 1
ATOM 4262 N N . THR B 1 246 ? 8.352 -17.016 -23.484 1 77 246 THR B N 1
ATOM 4263 C CA . THR B 1 246 ? 8.016 -15.711 -22.922 1 77 246 THR B CA 1
ATOM 4264 C C . THR B 1 246 ? 8.477 -14.578 -23.828 1 77 246 THR B C 1
ATOM 4266 O O . THR B 1 246 ? 9.641 -14.555 -24.25 1 77 246 THR B O 1
ATOM 4269 N N . ASP B 1 247 ? 7.559 -13.836 -24.359 1 82.62 247 ASP B N 1
ATOM 4270 C CA . ASP B 1 247 ? 7.863 -12.625 -25.125 1 82.62 247 ASP B CA 1
ATOM 4271 C C . ASP B 1 247 ? 8.125 -11.453 -24.188 1 82.62 247 ASP B C 1
ATOM 4273 O O . ASP B 1 247 ? 7.262 -10.594 -24 1 82.62 247 ASP B O 1
ATOM 4277 N N . TYR B 1 248 ? 9.344 -11.375 -23.797 1 82.75 248 TYR B N 1
ATOM 4278 C CA . TYR B 1 248 ? 9.727 -10.344 -22.828 1 82.75 248 TYR B CA 1
ATOM 4279 C C . TYR B 1 248 ? 9.57 -8.953 -23.438 1 82.75 248 TYR B C 1
ATOM 4281 O O . TYR B 1 248 ? 9.203 -8.008 -22.734 1 82.75 248 TYR B O 1
ATOM 4289 N N . GLY B 1 249 ? 9.844 -8.883 -24.672 1 86.12 249 GLY B N 1
ATOM 4290 C CA . GLY B 1 249 ? 9.703 -7.598 -25.344 1 86.12 249 GLY B CA 1
ATOM 4291 C C . GLY B 1 249 ? 8.289 -7.055 -25.281 1 86.12 249 GLY B C 1
ATOM 4292 O O . GLY B 1 249 ? 8.07 -5.914 -24.875 1 86.12 249 GLY B O 1
ATOM 4293 N N . ALA B 1 250 ? 7.391 -7.906 -25.625 1 87.75 250 ALA B N 1
ATOM 4294 C CA . ALA B 1 250 ? 5.988 -7.496 -25.609 1 87.75 250 ALA B CA 1
ATOM 4295 C C . ALA B 1 250 ? 5.527 -7.203 -24.188 1 87.75 250 ALA B C 1
ATOM 4297 O O . ALA B 1 250 ? 4.738 -6.285 -23.953 1 87.75 250 ALA B O 1
ATOM 4298 N N . MET B 1 251 ? 6.004 -7.949 -23.297 1 87.06 251 MET B N 1
ATOM 4299 C CA . MET B 1 251 ? 5.68 -7.719 -21.891 1 87.06 251 MET B CA 1
ATOM 4300 C C . MET B 1 251 ? 6.191 -6.359 -21.422 1 87.06 251 MET B C 1
ATOM 4302 O O . MET B 1 251 ? 5.488 -5.629 -20.734 1 87.06 251 MET B O 1
ATOM 4306 N N . MET B 1 252 ? 7.402 -6.047 -21.828 1 87.94 252 MET B N 1
ATOM 4307 C CA . MET B 1 252 ? 7.996 -4.766 -21.469 1 87.94 252 MET B CA 1
ATOM 4308 C C . MET B 1 252 ? 7.285 -3.613 -22.156 1 87.94 252 MET B C 1
ATOM 4310 O O . MET B 1 252 ? 7.098 -2.545 -21.578 1 87.94 252 MET B O 1
ATOM 4314 N N . ALA B 1 253 ? 6.918 -3.867 -23.344 1 90.25 253 ALA B N 1
ATOM 4315 C CA . ALA B 1 253 ? 6.129 -2.869 -24.062 1 90.25 253 ALA B CA 1
ATOM 4316 C C . ALA B 1 253 ? 4.801 -2.607 -23.359 1 90.25 253 ALA B C 1
ATOM 4318 O O . ALA B 1 253 ? 4.395 -1.455 -23.203 1 90.25 253 ALA B O 1
ATOM 4319 N N . GLY B 1 254 ? 4.18 -3.686 -23 1 90.81 254 GLY B N 1
ATOM 4320 C CA . GLY B 1 254 ? 2.949 -3.557 -22.234 1 90.81 254 GLY B CA 1
ATOM 4321 C C . GLY B 1 254 ? 3.133 -2.801 -20.938 1 90.81 254 GLY B C 1
ATOM 4322 O O . GLY B 1 254 ? 2.268 -2.016 -20.547 1 90.81 254 GLY B O 1
ATOM 4323 N N . SER B 1 255 ? 4.207 -2.971 -20.297 1 88.81 255 SER B N 1
ATOM 4324 C CA . SER B 1 255 ? 4.504 -2.291 -19.031 1 88.81 255 SER B CA 1
ATOM 4325 C C . SER B 1 255 ? 4.691 -0.792 -19.25 1 88.81 255 SER B C 1
ATOM 4327 O O . SER B 1 255 ? 4.258 0.016 -18.422 1 88.81 255 SER B O 1
ATOM 4329 N N . VAL B 1 256 ? 5.348 -0.498 -20.297 1 89.69 256 VAL B N 1
ATOM 4330 C CA . VAL B 1 256 ? 5.539 0.912 -20.625 1 89.69 256 VAL B CA 1
ATOM 4331 C C . VAL B 1 256 ? 4.18 1.576 -20.859 1 89.69 256 VAL B C 1
ATOM 4333 O O . VAL B 1 256 ? 3.912 2.65 -20.312 1 89.69 256 VAL B O 1
ATOM 4336 N N . LEU B 1 257 ? 3.357 0.894 -21.531 1 91.69 257 LEU B N 1
ATOM 4337 C CA . LEU B 1 257 ? 2.031 1.437 -21.812 1 91.69 257 LEU B CA 1
ATOM 4338 C C . LEU B 1 257 ? 1.2 1.509 -20.531 1 91.69 257 LEU B C 1
ATOM 4340 O O . LEU B 1 257 ? 0.444 2.463 -20.328 1 91.69 257 LEU B O 1
ATOM 4344 N N . ALA B 1 258 ? 1.364 0.53 -19.734 1 91.5 258 ALA B N 1
ATOM 4345 C CA . ALA B 1 258 ? 0.593 0.447 -18.484 1 91.5 258 ALA B CA 1
ATOM 4346 C C . ALA B 1 258 ? 1.021 1.53 -17.5 1 91.5 258 ALA B C 1
ATOM 4348 O O . ALA B 1 258 ? 0.304 1.82 -16.547 1 91.5 258 ALA B O 1
ATOM 4349 N N . ALA B 1 259 ? 2.172 2.115 -17.703 1 89 259 ALA B N 1
ATOM 4350 C CA . ALA B 1 259 ? 2.654 3.178 -16.828 1 89 259 ALA B CA 1
ATOM 4351 C C . ALA B 1 259 ? 1.956 4.5 -17.125 1 89 259 ALA B C 1
ATOM 4353 O O . ALA B 1 259 ? 1.897 5.387 -16.281 1 89 259 ALA B O 1
ATOM 4354 N N . LEU B 1 260 ? 1.347 4.645 -18.234 1 89.06 260 LEU B N 1
ATOM 4355 C CA . LEU B 1 260 ? 0.843 5.918 -18.734 1 89.06 260 LEU B CA 1
ATOM 4356 C C . LEU B 1 260 ? -0.328 6.414 -17.891 1 89.06 260 LEU B C 1
ATOM 4358 O O . LEU B 1 260 ? -0.36 7.578 -17.484 1 89.06 260 LEU B O 1
ATOM 4362 N N . PRO B 1 261 ? -1.284 5.559 -17.516 1 89.44 261 PRO B N 1
ATOM 4363 C CA . PRO B 1 261 ? -2.404 6.059 -16.719 1 89.44 261 PRO B CA 1
ATOM 4364 C C . PRO B 1 261 ? -1.961 6.602 -15.359 1 89.44 261 PRO B C 1
ATOM 4366 O O . PRO B 1 261 ? -2.541 7.57 -14.859 1 89.44 261 PRO B O 1
ATOM 4369 N N . MET B 1 262 ? -0.982 6.027 -14.859 1 85.5 262 MET B N 1
ATOM 4370 C CA . MET B 1 262 ? -0.476 6.5 -13.578 1 85.5 262 MET B CA 1
ATOM 4371 C C . MET B 1 262 ? 0.176 7.871 -13.719 1 85.5 262 MET B C 1
ATOM 4373 O O . MET B 1 262 ? 0.007 8.734 -12.859 1 85.5 262 MET B O 1
ATOM 4377 N N . PHE B 1 263 ? 0.827 8.023 -14.867 1 83.5 263 PHE B N 1
ATOM 4378 C CA . PHE B 1 263 ? 1.414 9.328 -15.141 1 83.5 263 PHE B CA 1
ATOM 4379 C C . PHE B 1 263 ? 0.33 10.383 -15.297 1 83.5 263 PHE B C 1
ATOM 4381 O O . PHE B 1 263 ? 0.46 11.492 -14.773 1 83.5 263 PHE B O 1
ATOM 4388 N N . ILE B 1 264 ? -0.684 10 -15.891 1 85 264 ILE B N 1
ATOM 4389 C CA . ILE B 1 264 ? -1.781 10.93 -16.141 1 85 264 ILE B CA 1
ATOM 4390 C C . ILE B 1 264 ? -2.42 11.328 -14.805 1 85 264 ILE B C 1
ATOM 4392 O O . ILE B 1 264 ? -2.666 12.516 -14.555 1 85 264 ILE B O 1
ATOM 4396 N N . LEU B 1 265 ? -2.643 10.383 -13.938 1 83.62 265 LEU B N 1
ATOM 4397 C CA . LEU B 1 265 ? -3.244 10.68 -12.648 1 83.62 265 LEU B CA 1
ATOM 4398 C C . LEU B 1 265 ? -2.332 11.578 -11.812 1 83.62 265 LEU B C 1
ATOM 4400 O O . LEU B 1 265 ? -2.791 12.555 -11.219 1 83.62 265 LEU B O 1
ATOM 4404 N N . PHE B 1 266 ? -1.142 11.266 -11.852 1 79.06 266 PHE B N 1
ATOM 4405 C CA . PHE B 1 266 ? -0.2 12.031 -11.047 1 79.06 266 PHE B CA 1
ATOM 4406 C C . PHE B 1 266 ? -0.117 13.477 -11.531 1 79.06 266 PHE B C 1
ATOM 4408 O O . PHE B 1 266 ? -0.142 14.406 -10.727 1 79.06 266 PHE B O 1
ATOM 4415 N N . PHE B 1 267 ? -0.064 13.656 -12.758 1 79.5 267 PHE B N 1
ATOM 4416 C CA . PHE B 1 267 ? 0.034 15.008 -13.305 1 79.5 267 PHE B CA 1
ATOM 4417 C C . PHE B 1 267 ? -1.259 15.781 -13.07 1 79.5 267 PHE B C 1
ATOM 4419 O O . PHE B 1 267 ? -1.233 17 -12.867 1 79.5 267 PHE B O 1
ATOM 4426 N N . ALA B 1 268 ? -2.332 15.086 -13.008 1 81.81 268 ALA B N 1
ATOM 4427 C CA . ALA B 1 268 ? -3.625 15.727 -12.773 1 81.81 268 ALA B CA 1
ATOM 4428 C C . ALA B 1 268 ? -3.752 16.188 -11.328 1 81.81 268 ALA B C 1
ATOM 4430 O O . ALA B 1 268 ? -4.434 17.188 -11.047 1 81.81 268 ALA B O 1
ATOM 4431 N N . LEU B 1 269 ? -3.029 15.539 -10.414 1 78.69 269 LEU B N 1
ATOM 4432 C CA . LEU B 1 269 ? -3.227 15.836 -9 1 78.69 269 LEU B CA 1
ATOM 4433 C C . LEU B 1 269 ? -2.045 16.609 -8.438 1 78.69 269 LEU B C 1
ATOM 4435 O O . LEU B 1 269 ? -2.068 17.031 -7.273 1 78.69 269 LEU B O 1
ATOM 4439 N N . GLN B 1 270 ? -1.081 16.781 -9.219 1 74.62 270 GLN B N 1
ATOM 4440 C CA . GLN B 1 270 ? 0.167 17.375 -8.758 1 74.62 270 GLN B CA 1
ATOM 4441 C C . GLN B 1 270 ? -0.07 18.781 -8.195 1 74.62 270 GLN B C 1
ATOM 4443 O O . GLN B 1 270 ? 0.656 19.234 -7.305 1 74.62 270 GLN B O 1
ATOM 4448 N N . ARG B 1 271 ? -1.035 19.531 -8.656 1 75.19 271 ARG B N 1
ATOM 4449 C CA . ARG B 1 271 ? -1.29 20.891 -8.211 1 75.19 271 ARG B CA 1
ATOM 4450 C C . ARG B 1 271 ? -1.72 20.922 -6.75 1 75.19 271 ARG B C 1
ATOM 4452 O O . ARG B 1 271 ? -1.52 21.922 -6.059 1 75.19 271 ARG B O 1
ATOM 4459 N N . TYR B 1 272 ? -2.279 19.844 -6.332 1 70.62 272 TYR B N 1
ATOM 4460 C CA . TYR B 1 272 ? -2.781 19.812 -4.961 1 70.62 272 TYR B CA 1
ATOM 4461 C C . TYR B 1 272 ? -1.653 19.547 -3.975 1 70.62 272 TYR B C 1
ATOM 4463 O O . TYR B 1 272 ? -1.808 19.766 -2.77 1 70.62 272 TYR B O 1
ATOM 4471 N N . PHE B 1 273 ? -0.614 19 -4.477 1 63.75 273 PHE B N 1
ATOM 4472 C CA . PHE B 1 273 ? 0.545 18.734 -3.633 1 63.75 273 PHE B CA 1
ATOM 4473 C C . PHE B 1 273 ? 1.344 20 -3.391 1 63.75 273 PHE B C 1
ATOM 4475 O O . PHE B 1 273 ? 2.027 20.141 -2.373 1 63.75 273 PHE B O 1
ATOM 4482 N N . LEU B 1 274 ? 1.329 20.828 -4.402 1 56.31 274 LEU B N 1
ATOM 4483 C CA . LEU B 1 274 ? 2.104 22.062 -4.332 1 56.31 274 LEU B CA 1
ATOM 4484 C C . LEU B 1 274 ? 1.404 23.094 -3.447 1 56.31 274 LEU B C 1
ATOM 4486 O O . LEU B 1 274 ? 2.016 24.078 -3.037 1 56.31 274 LEU B O 1
ATOM 4490 N N . GLN B 1 275 ? 0.135 22.875 -3.225 1 50.22 275 GLN B N 1
ATOM 4491 C CA . GLN B 1 275 ? -0.553 23.875 -2.416 1 50.22 275 GLN B CA 1
ATOM 4492 C C . GLN B 1 275 ? -0.336 23.625 -0.927 1 50.22 275 GLN B C 1
ATOM 4494 O O . GLN B 1 275 ? -0.861 22.672 -0.372 1 50.22 275 GLN B O 1
ATOM 4499 N N . GLY B 1 276 ? 0.892 23.688 -0.49 1 43.66 276 GLY B N 1
ATOM 4500 C CA . GLY B 1 276 ? 1.126 23.812 0.941 1 43.66 276 GLY B CA 1
ATOM 4501 C C . GLY B 1 276 ? -0.016 24.469 1.683 1 43.66 276 GLY B C 1
ATOM 4502 O O . GLY B 1 276 ? -0.771 25.25 1.098 1 43.66 276 GLY B O 1
ATOM 4503 N N . ILE B 1 277 ? -0.642 23.922 2.705 1 39.94 277 ILE B N 1
ATOM 4504 C CA . ILE B 1 277 ? -1.626 24.484 3.621 1 39.94 277 ILE B CA 1
ATOM 4505 C C . ILE B 1 277 ? -1.315 25.953 3.867 1 39.94 277 ILE B C 1
ATOM 4507 O O . ILE B 1 277 ? -0.337 26.281 4.539 1 39.94 277 ILE B O 1
ATOM 4511 N N . THR B 1 278 ? -1.16 26.812 2.982 1 38.84 278 THR B N 1
ATOM 4512 C CA . THR B 1 278 ? -1.181 28.219 3.365 1 38.84 278 THR B CA 1
ATOM 4513 C C . THR B 1 278 ? -2.375 28.516 4.266 1 38.84 278 THR B C 1
ATOM 4515 O O . THR B 1 278 ? -3.395 29.031 3.805 1 38.84 278 THR B O 1
ATOM 4518 N N . ILE B 1 279 ? -3.053 27.641 4.867 1 36.94 279 ILE B N 1
ATOM 4519 C CA . ILE B 1 279 ? -4.145 28.062 5.738 1 36.94 279 ILE B CA 1
ATOM 4520 C C . ILE B 1 279 ? -3.613 29.016 6.812 1 36.94 279 ILE B C 1
ATOM 4522 O O . ILE B 1 279 ? -4.371 29.797 7.379 1 36.94 279 ILE B O 1
ATOM 4526 N N . GLY B 1 280 ? -2.486 28.781 7.488 1 35.94 280 GLY B N 1
ATOM 4527 C CA . GLY B 1 280 ? -2.227 29.625 8.641 1 35.94 280 GLY B CA 1
ATOM 4528 C C . GLY B 1 280 ? -2.123 31.094 8.289 1 35.94 280 GLY B C 1
ATOM 4529 O O . GLY B 1 280 ? -1.962 31.938 9.172 1 35.94 280 GLY B O 1
ATOM 4530 N N . ALA B 1 281 ? -1.682 31.547 7.109 1 35.81 281 ALA B N 1
ATOM 4531 C CA . ALA B 1 281 ? -1.364 32.969 7.09 1 35.81 281 ALA B CA 1
ATOM 4532 C C . ALA B 1 281 ? -2.635 33.812 7.078 1 35.81 281 ALA B C 1
ATOM 4534 O O . ALA B 1 281 ? -2.572 35.031 6.945 1 35.81 281 ALA B O 1
ATOM 4535 N N . VAL B 1 282 ? -3.807 33.312 6.859 1 30.89 282 VAL B N 1
ATOM 4536 C CA . VAL B 1 282 ? -4.746 34.438 6.785 1 30.89 28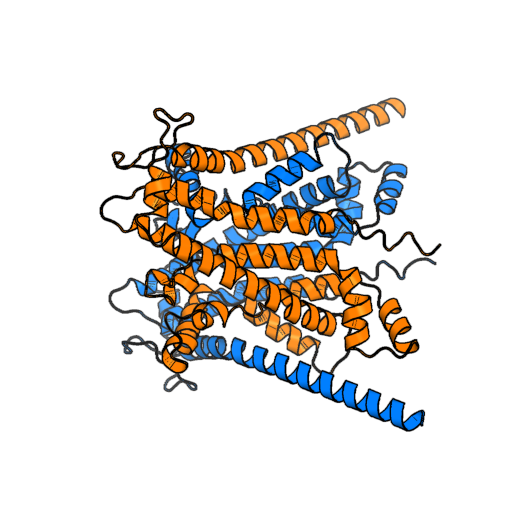2 VAL B CA 1
ATOM 4537 C C . VAL B 1 282 ? -4.902 35.094 8.164 1 30.89 282 VAL B C 1
ATOM 4539 O O . VAL B 1 282 ? -5.258 36.25 8.273 1 30.89 282 VAL B O 1
ATOM 4542 N N . LYS B 1 283 ? -5.082 34.469 9.312 1 31.97 283 LYS B N 1
ATOM 4543 C CA . LYS B 1 283 ? -5.816 35.344 10.211 1 31.97 283 LYS B CA 1
ATOM 4544 C C . LYS B 1 283 ? -4.91 36.438 10.766 1 31.97 283 LYS B C 1
ATOM 4546 O O . LYS B 1 283 ? -5.395 37.438 11.336 1 31.97 283 LYS B O 1
ATOM 4551 N N . GLY B 1 284 ? -3.59 36.625 10.891 1 27.55 284 GLY B N 1
ATOM 4552 C CA . GLY B 1 284 ? -3.545 37.844 11.648 1 27.55 284 GLY B CA 1
ATOM 4553 C C . GLY B 1 284 ? -3.912 39.062 10.828 1 27.55 284 GLY B C 1
ATOM 4554 O O . GLY B 1 284 ? -3.914 39.031 9.594 1 27.55 284 GLY B O 1
#

Sequence (568 aa):
MALKKEKQRNRKKKIYSVVSYAILLFWVVLTIIPLYWMVISSFRDTTVSVSFRPEWFPSQLTLSTYIRFLTETDALRWLFNSLFVSSVLTLTNVIFSSLAGYAFAKLKFPGRNTIFWILLSTMMIPAQVTLIPVYIMIVNIFGLVDTYLAIMLPMFTVVGNIFLMKQYMSTLPTTLIQAARIDGCSEFGIFRKVILPISKPGVAVLAIFTFVSTWNEFFWPFLVTQSSSMRTIQVGLASFKFQDATDYGAMMAGSVLAALPMFILFFALQRYFLQGITIGAVKGMALKKEKQRNRKKKIYSVVSYAILLFWVVLTIIPLYWMVISSFRDTTVSVSFRPEWFPSQLTLSTYIRFLTETDALRWLFNSLFVSSVLTLTNVIFSSLAGYAFAKLKFPGRNTIFWILLSTMMIPAQVTLIPVYIMIVNIFGLVDTYLAIMLPMFTVVGNIFLMKQYMSTLPTTLIQAARIDGCSEFGIFRKVILPISKPGVAVLAIFTFVSTWNEFFWPFLVTQSSSMRTIQVGLASFKFQDATDYGAMMAGSVLAALPMFILFFALQRYFLQGITIGAVKG

Solvent-accessible surface area (backbone atoms only — not comparable to full-atom values): 29844 Å² total; per-residue (Å²): 110,68,64,58,53,51,50,51,52,51,48,50,50,50,49,53,50,49,49,51,45,50,51,51,50,49,50,50,52,62,64,42,48,36,52,52,35,38,58,42,38,16,24,26,78,26,81,80,41,92,60,95,68,90,52,96,62,68,90,53,81,42,64,60,18,47,49,46,34,58,68,73,49,58,42,65,45,9,46,47,44,29,51,52,52,19,49,52,32,22,51,39,26,51,53,51,16,45,52,48,4,42,45,71,40,72,51,86,57,91,60,50,67,58,52,51,49,55,46,53,53,58,68,32,44,48,55,79,62,46,44,53,46,45,42,43,47,41,37,68,69,67,59,32,57,54,38,71,59,49,59,40,61,81,48,39,54,48,57,67,49,23,51,52,32,19,58,56,48,37,62,51,69,62,65,59,55,52,51,37,46,72,72,65,46,49,72,66,48,39,40,64,70,51,50,47,65,75,33,42,49,58,50,47,51,49,36,52,54,41,28,52,50,52,49,56,50,36,68,65,48,49,72,40,32,78,50,73,73,61,21,31,43,52,40,50,52,55,54,44,61,75,38,99,66,47,42,55,7,26,43,26,24,48,41,57,59,60,18,46,63,43,49,52,52,48,66,72,47,46,68,43,68,69,52,48,69,70,64,75,74,59,84,124,108,67,67,58,53,50,51,50,51,51,47,51,49,48,49,51,49,49,51,52,46,50,50,50,49,51,52,50,50,63,63,42,48,37,52,51,35,37,57,42,38,17,24,26,77,24,82,81,41,92,60,94,69,90,51,97,62,69,90,53,80,42,63,60,19,46,49,44,34,59,68,74,49,56,42,66,45,10,46,47,44,29,51,50,51,20,50,51,32,22,50,40,25,51,54,52,16,46,52,49,4,42,44,72,40,70,52,87,58,92,60,52,67,58,54,51,48,54,46,54,53,59,66,32,44,50,58,78,60,46,42,54,47,44,43,44,47,41,36,68,70,66,58,32,58,54,36,70,60,49,60,41,61,80,49,40,55,47,56,67,50,23,50,52,32,19,57,53,48,35,63,50,69,63,64,61,54,53,52,37,45,73,73,66,47,50,71,67,48,39,40,64,70,51,48,48,66,76,32,44,48,58,51,46,51,50,36,51,54,41,28,52,50,51,48,55,50,36,66,64,47,49,72,41,32,78,50,73,73,62,22,31,43,52,40,53,52,53,54,42,63,74,40,101,67,46,41,56,8,26,44,26,25,48,41,57,59,60,20,46,63,42,49,53,52,48,65,71,46,46,67,44,66,69,52,49,71,70,63,75,70,62,75,121

Organism: NCBI:txid33932

Secondary structure (DSSP, 8-state):
-HHHHHHHHHHHHHHHHHHHHHHHHHHHHHHHHHHHHHHHHTTS--TT-SS----SS-SS--SHHHHHHHHSSSHHHHHHHHHHHHHHHHHHHHHHHHHHHHHHHH---TTHHHHHHHHHHHTTS-HHHHHHHHHIIIIIIS--TTSHHHHHGGGSS-HHHHHHHHHHHHTS-HHHHHHHHHTT--HHHHIIIIIHHHTHHHHHHHHHHHHHHHHH--HHHHHH--SGGG--HHHHHHTTTTSSS--HHHHHHHHHHHHHHHHHHHHHHHHHHH-----TTS--/-HHHHHHHHHHHHHHHHHHHHHHHHHHHHHHHHHHHHHHHHTTS--TT-SS----SS-SS--SHHHHHHHHSSSHHHHHHHHHHHHHHHHHHHHHHHHHHHHHHHH---TTHHHHHHHHHHHTTS-HHHHHHHHHIIIIIIS--TTSHHHHHGGGSS-HHHHHHHHHHHHTS-HHHHHHHHHTT--HHHHIIIIIHHHTHHHHHHHHHHHHHHHHH--HHHHHH--SGGG--HHHHHHTTTTSSS--HHHHHHHHHHHHHHHHHHHHHHHHHHH-----TTS--

Nearest PDB structures (foldseek):
  3puv-assembly1_G  TM=8.668E-01  e=6.671E-15  Escherichia coli K-12
  2r6g-assembly1_G  TM=8.740E-01  e=4.699E-14  Escherichia coli K-12
  8ja7-assembly1_B  TM=7.782E-01  e=2.170E-11  Mycobacterium tuberculosis H37Rv
  7cad-assembly1_B  TM=7.815E-01  e=8.752E-11  Mycolicibacterium smegmatis MC2 155
  8hpr-assembly1_B  TM=8.078E-01  e=2.486E-09  Mycolicibacterium smegmatis MC2 155

Foldseek 3Di:
DVVVVVVVVVVVVVVVVVVVVVVVVVVVVVVCVVVQQLVQLLQEFCLVPQDDDGDNHHPGGHCVLVVCLVPVALLVLQLVLLCVQLVQLLVLQLVVLLVLLCCLQQNDDPCSVVVLVVLVVVVVDDPVVVLVVLCCCLCVVVVQFQHSCQLRVVRSHHSVSSVLNNVLLNPPDNVQVVVVVVVVADPVRCSVPPRCVLCLLSSLVSSLVSSVCSSQDAPSQLSRRDDRSSHHLNPRLVVQVPDPGRRSNSSSNSVVVSCVVSVVSCVVSVVSNPPDSPVPPDDD/DVVVVVVVVVVVVVVVVVVVVVVVVVVVVVVCVVVQQLVQLLQEFCLVPQDDDGDNHHPGGHCVLVVCLVPVALLVLQLVLLCVQLVQLLVLQLVPLLVLLCCLQQNDDPCSVVVLVVLVVVVVDDPVVVLVVLCCCLCVVVVQFAHSCQLRVVRSHHSVSSVLNNVQLNPPDNVQVVVVVVVVADPVRCSVPPRCVLCLLSSLVSSLVSSVCSSQDAPSQLSRRDDRSSHHLNPRLVVQVPDPGRRSNSSSNSVVVSCVVSVVSCVVSVVSNPPDSPVPPPDD

InterPro domains:
  IPR000515 ABC transporter type 1, transmembrane domain MetI-like [PF00528] (99-277)
  IPR000515 ABC transporter type 1, transmembrane domain MetI-like [PS50928] (79-269)
  IPR000515 ABC transporter type 1, transmembrane domain MetI-like [cd06261] (79-263)
  IPR035906 MetI-like superfamily [G3DSA:1.10.3720.10] (5-275)
  IPR035906 MetI-like superfamily [SSF161098] (11-284)